Protein 8C24 (pdb70)

B-factor: mean 47.84, std 10.85, range [23.78, 92.16]

GO terms:
  GO:0044003 symbiont-mediated perturbation of host process (P, IMP)

Radius of gyration: 24.07 Å; Cα contacts (8 Å, |Δi|>4): 605; chains: 6; bounding box: 49×64×47 Å

InterPro domains:
  IPR007712 Toxin-antitoxin system, RelE/ParE toxin family [PF05016] (5-93)
  IPR028344 Toxin-antitoxin system, toxin component ParE1/4 [PIRSF029218] (3-98)
  IPR035093 Toxin-antitoxin system, RelE/ParE toxin domain superfamily [G3DSA:3.30.2310.20] (1-98)
  IPR051803 Type II TA system RelE-like toxin [PTHR33755] (2-96)

Nearest PDB structures (foldseek):
  7vp2-assembly1_B  TM=6.210E-01  e=5.051E+00  Arabidopsis thaliana
  7vp4-assembly3_J  TM=6.181E-01  e=7.536E+00  Arabidopsis thaliana
  7vp4-assembly1_A  TM=6.085E-01  e=6.422E+00  Arabidopsis thaliana
  5zkt-assembly1_A  TM=6.359E-01  e=8.164E+00  Oryza sativa Japonica Group
  7vp5-assembly1_B  TM=5.589E-01  e=5.051E+00  Arabidopsis thaliana

Secondary structure (DSSP, 8-state):
---EEE-HHHHHHHHHHHHHHHHHH-HHHHHHHHHHHHHHHHHHHH-GGGSEE-TTTSTT-EEEEETTEEEEEEE-TTS-EEEEEEEEGGG---/--EEE-HHHHHHHHHHHHHHHHHH-HHHHHHHHHHHHHHHHHHHH-GGGSEE-TTTSTT-EEEEETTEEEEEEE-SSS-EEEEEEEEGGG---/--EEEE--HHHHHHHHHHHHTTS-SSHHHHHHHHHHHHHHHHHHHHHHHHHHHHHHHT---B---HHHHHHHHHHHHH-/--HHHHHHHHHHHHTTS-SSHHHHHHHHHHHHHHHHHHHHHHHHHHHHHHTT---EE--HHHHHHHHHHHHH-/-EEEE-HHHHHHHHHHHHTTS-SSHHHHHHHHHHHHHHHHHHHHHHHHHH-/--HHHHHHHHHHHHTTS-SSHHHHHHHHHHHHHHHHHHHHHHHHHHH-

Foldseek 3Di:
DDDAAEDPQAVVVLVVQLVVLCVVPHNVRSVVQSVQVVVQLVVCQVPVPVFPDPVVVPNQWGWDDTDQWIFIWHADPVRGTYGYHTGGCVPDDD/DDAAEDPQAVVVLVVQLVVCCVVPNNVSSVVLSVLVVVQVVVCQVPVPVFDDPCVVPNQWGWDDRDQWIWIWHQDPDNYIYGYHTGGCVPPPD/DDDDDDDDPVVVVVVVVCCVVPPDPDPVRVVVVVVVVVVVVVVVVVVVVVVVVVVVVVDDDDDDDVVVVVVVVVVVVVD/DDDVVVVVLVVCCVVVVDPDSVRVVVVVVVVVVVVVVVVVVVVVVVVVVVVVDDDDDDDVVVVVVVVVVVVVD/DDDDDDPVVVVVLVVCCVVVVDPDSVRVVVVVVVVVVVVVVVVVVVVVVPD/DDPVVVVVLVVCCVVVVDPDSVRVVVVVVVVVVVVVVVVVVVVVVVVD

Structure (mmCIF, N/CA/C/O backbone):
data_8C24
#
_entry.id   8C24
#
_cell.length_a   44.560
_cell.length_b   125.450
_cell.length_c   52.260
_cell.angle_alpha   90.000
_cell.angle_beta   109.230
_cell.angle_gamma   90.000
#
_symmetry.space_group_name_H-M   'P 1 21 1'
#
loop_
_entity.id
_entity.type
_entity.pdbx_description
1 polymer 'Toxin ParE1'
2 polymer 'Antitoxin ParD1'
3 water water
#
loop_
_atom_site.group_PDB
_atom_site.id
_atom_site.type_symbol
_atom_site.label_atom_id
_atom_site.label_alt_id
_atom_site.label_comp_id
_atom_site.label_asym_id
_atom_site.label_entity_id
_atom_site.label_seq_id
_atom_site.pdbx_PDB_ins_code
_atom_site.Cartn_x
_atom_site.Cartn_y
_atom_site.Cartn_z
_atom_site.occupancy
_atom_site.B_iso_or_equiv
_atom_site.auth_seq_id
_atom_site.auth_comp_id
_atom_site.auth_asym_id
_atom_site.auth_atom_id
_atom_site.pdbx_PDB_model_num
ATOM 1 N N . SER A 1 2 ? 9.31600 -43.63700 -4.67400 1.000 71.87000 1 SER A N 1
ATOM 2 C CA . SER A 1 2 ? 9.95400 -42.43300 -4.15300 1.000 67.35000 1 SER A CA 1
ATOM 3 C C . SER A 1 2 ? 10.78600 -42.74700 -2.90300 1.000 67.72000 1 SER A C 1
ATOM 4 O O . SER A 1 2 ? 10.62700 -43.81000 -2.27000 1.000 66.06000 1 SER A O 1
ATOM 7 N N . SER A 1 3 ? 11.68700 -41.83000 -2.55900 1.000 61.38000 2 SER A N 1
ATOM 8 C CA . SER A 1 3 ? 12.67100 -42.10700 -1.53100 1.000 61.67000 2 SER A CA 1
ATOM 9 C C . SER A 1 3 ? 12.24100 -41.45400 -0.21500 1.000 57.07000 2 SER A C 1
ATOM 10 O O . SER A 1 3 ? 11.06300 -41.12400 -0.01700 1.000 54.20000 2 SER A O 1
ATOM 13 N N . ARG A 1 4 ? 13.19900 -41.24200 0.67900 1.000 54.87000 3 ARG A N 1
ATOM 14 C CA . ARG A 1 4 ? 12.91300 -40.83400 2.04000 1.000 54.46000 3 ARG A CA 1
ATOM 15 C C . ARG A 1 4 ? 12.60700 -39.34700 2.12100 1.000 48.58000 3 ARG A C 1
ATOM 16 O O . ARG A 1 4 ? 13.05500 -38.54500 1.29300 1.000 47.49000 3 ARG A O 1
ATOM 24 N N . TYR A 1 5 ? 11.83800 -38.98500 3.14200 1.000 45.05000 4 TYR A N 1
ATOM 25 C CA . TYR A 1 5 ? 11.66500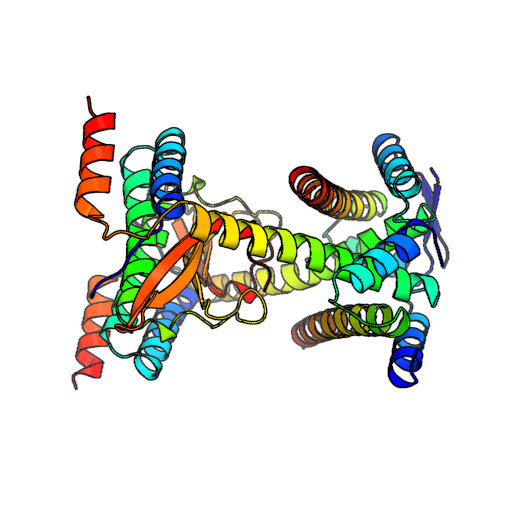 -37.58500 3.49800 1.000 44.86000 4 TYR A CA 1
ATOM 26 C C . TYR A 1 5 ? 11.32200 -37.51200 4.97400 1.000 45.03000 4 TYR A C 1
ATOM 27 O O . TYR A 1 5 ? 10.77500 -38.46000 5.55000 1.000 40.45000 4 TYR A O 1
ATOM 36 N N . LEU A 1 6 ? 11.68300 -36.38600 5.57900 1.000 40.39000 5 LEU A N 1
ATOM 37 C CA . LEU A 1 6 ? 11.34900 -36.06800 6.95600 1.000 38.91000 5 LEU A CA 1
ATOM 38 C C . LEU A 1 6 ? 10.39900 -34.87400 6.97000 1.000 39.18000 5 LEU A C 1
ATOM 39 O O . LEU A 1 6 ? 10.50500 -33.98100 6.12400 1.000 36.18000 5 LEU A O 1
ATOM 44 N N . LEU A 1 7 ? 9.44300 -34.88500 7.89600 1.000 36.53000 6 LEU A N 1
ATOM 45 C CA . LEU A 1 7 ? 8.57200 -33.74200 8.13100 1.000 37.22000 6 LEU A CA 1
ATOM 46 C C . LEU A 1 7 ? 8.77800 -33.25000 9.55500 1.000 41.03000 6 LEU A C 1
ATOM 47 O O . LEU A 1 7 ? 8.80100 -34.04900 10.49600 1.000 35.74000 6 LEU A O 1
ATOM 52 N N . SER A 1 8 ? 8.92100 -31.93600 9.70800 1.000 34.60000 7 SER A N 1
ATOM 53 C CA . SER A 1 8 ? 9.02400 -31.35100 11.02800 1.000 35.57000 7 SER A CA 1
ATOM 54 C C . SER A 1 8 ? 7.72500 -31.58500 11.79700 1.000 33.74000 7 SER A C 1
ATOM 55 O O . SER A 1 8 ? 6.68400 -31.83400 11.20100 1.000 33.87000 7 SER A O 1
ATOM 58 N N . PRO A 1 9 ? 7.76200 -31.49800 13.13000 1.000 33.15000 8 PRO A N 1
ATOM 59 C CA . PRO A 1 9 ? 6.49900 -31.57500 13.89300 1.000 31.90000 8 PRO A CA 1
ATOM 60 C C . PRO A 1 9 ? 5.47700 -30.51300 13.51400 1.000 36.99000 8 PRO A C 1
ATOM 61 O O . PRO A 1 9 ? 4.28700 -30.84100 13.38100 1.000 40.98000 8 PRO A O 1
ATOM 65 N N . ALA A 1 10 ? 5.89500 -29.25100 13.31500 1.000 30.70000 9 ALA A N 1
ATOM 66 C CA . ALA A 1 10 ? 4.96700 -28.23500 12.81900 1.000 34.12000 9 ALA A CA 1
ATOM 67 C C . ALA A 1 10 ? 4.32900 -28.66200 11.49300 1.000 30.91000 9 ALA A C 1
ATOM 68 O O . ALA A 1 10 ? 3.11400 -28.56400 11.31900 1.000 33.30000 9 ALA A O 1
ATOM 70 N N . ALA A 1 11 ? 5.14100 -29.14800 10.54900 1.000 34.75000 10 ALA A N 1
ATOM 71 C CA . ALA A 1 11 ? 4.60100 -29.59700 9.26100 1.000 34.94000 10 ALA A CA 1
ATOM 72 C C . ALA A 1 11 ? 3.60000 -30.74300 9.43100 1.000 36.22000 10 ALA A C 1
ATOM 73 O O . ALA A 1 11 ? 2.59100 -30.80900 8.71800 1.000 37.06000 10 ALA A O 1
ATOM 75 N N . GLN A 1 12 ? 3.87200 -31.67500 10.35200 1.000 35.53000 11 GLN A N 1
ATOM 76 C CA . GLN A 1 12 ? 2.92300 -32.76200 10.58800 1.000 35.50000 11 GLN A CA 1
ATOM 77 C C . GLN A 1 12 ? 1.63200 -32.24800 11.20800 1.000 38.49000 11 GLN A C 1
ATOM 78 O O . GLN A 1 12 ? 0.53300 -32.64100 10.78900 1.000 41.01000 11 GLN A O 1
ATOM 84 N N . ALA A 1 13 ? 1.74200 -31.38300 12.21800 1.000 36.24000 12 ALA A N 1
ATOM 85 C CA . ALA A 1 13 ? 0.54200 -30.81100 12.81800 1.000 40.07000 12 ALA A CA 1
ATOM 86 C C . ALA A 1 13 ? -0.30000 -30.07700 11.78000 1.000 36.04000 12 ALA A C 1
ATOM 87 O O . ALA A 1 13 ? -1.53400 -30.12700 11.82000 1.000 36.65000 12 ALA A O 1
ATOM 89 N N . HIS A 1 14 ? 0.34800 -29.36900 10.85800 1.000 36.69000 13 HIS A N 1
ATOM 90 C CA . HIS A 1 14 ? -0.40900 -28.59400 9.88300 1.000 39.20000 13 HIS A CA 1
ATOM 91 C C . HIS A 1 14 ? -1.14300 -29.50900 8.91100 1.000 37.63000 13 HIS A C 1
ATOM 92 O O . HIS A 1 14 ? -2.28600 -29.22700 8.52700 1.000 40.30000 13 HIS A O 1
ATOM 99 N N . LEU A 1 15 ? -0.50400 -30.60800 8.50300 1.000 38.53000 14 LEU A N 1
ATOM 100 C CA . LEU A 1 15 ? -1.18800 -31.56500 7.63400 1.000 37.60000 14 LEU A CA 1
ATOM 101 C C . LEU A 1 15 ? -2.49200 -32.01900 8.25700 1.000 34.65000 14 LEU A C 1
ATOM 102 O O . LEU A 1 15 ? -3.52000 -32.09200 7.57900 1.000 35.06000 14 LEU A O 1
ATOM 107 N N . GLU A 1 16 ? -2.47300 -32.30600 9.55800 1.000 38.27000 15 GLU A N 1
ATOM 108 C CA . GLU A 1 16 ? -3.69500 -32.72000 10.23500 1.000 36.44000 15 GLU A CA 1
ATOM 109 C C . GLU A 1 16 ? -4.73900 -31.60800 10.22300 1.000 36.16000 15 GLU A C 1
ATOM 110 O O . GLU A 1 16 ? -5.92100 -31.86000 9.94900 1.000 36.33000 15 GLU A O 1
ATOM 116 N N . GLU A 1 17 ? -4.31700 -30.36100 10.49900 1.000 38.11000 16 GLU A N 1
ATOM 117 C CA . GLU A 1 17 ? -5.24400 -29.22900 10.45200 1.000 35.34000 16 GLU A CA 1
ATOM 118 C C . GLU A 1 17 ? -5.85300 -29.06300 9.06500 1.000 33.74000 16 GLU A C 1
ATOM 119 O O . GLU A 1 17 ? -7.05800 -28.81400 8.92700 1.000 37.31000 16 GLU A O 1
ATOM 125 N N . ILE A 1 18 ? -5.02600 -29.14900 8.01900 1.000 37.35000 17 ILE A N 1
ATOM 126 C CA . ILE A 1 18 ? -5.55300 -29.02100 6.65800 1.000 36.13000 17 ILE A CA 1
ATOM 127 C C . ILE A 1 18 ? -6.59000 -30.10800 6.39700 1.000 38.66000 17 ILE A C 1
ATOM 128 O O . ILE A 1 18 ? -7.63700 -29.86100 5.78300 1.000 36.13000 17 ILE A O 1
ATOM 133 N N . TRP A 1 19 ? -6.32000 -31.32600 6.87800 1.000 33.86000 18 TRP A N 1
ATOM 134 C CA . TRP A 1 19 ? -7.29600 -32.40800 6.75600 1.000 36.19000 18 TRP A CA 1
ATOM 135 C C . TRP A 1 19 ? -8.58800 -32.06100 7.48400 1.000 36.43000 18 TRP A C 1
ATOM 136 O O . TRP A 1 19 ? -9.67700 -32.14900 6.90900 1.000 37.46000 18 TRP A O 1
ATOM 147 N N . ASP A 1 20 ? -8.48100 -31.66500 8.75900 1.000 40.90000 19 ASP A N 1
ATOM 148 C CA . ASP A 1 20 ? -9.67000 -31.34600 9.55600 1.000 40.07000 19 ASP A CA 1
ATOM 149 C C . ASP A 1 20 ? -10.50000 -30.23700 8.91600 1.000 38.33000 19 ASP A C 1
ATOM 150 O O . ASP A 1 20 ? -11.72800 -30.33800 8.84900 1.000 41.49000 19 ASP A O 1
ATOM 155 N N . CYS A 1 21 ? -9.85000 -29.16400 8.45600 1.000 38.82000 20 CYS A N 1
ATOM 156 C CA . CYS A 1 21 ? -10.60200 -28.04900 7.88300 1.000 41.97000 20 CYS A CA 1
ATOM 157 C C . CYS A 1 21 ? -11.20000 -28.42200 6.53200 1.000 40.73000 20 CYS A C 1
ATOM 158 O O . CYS A 1 21 ? -12.35500 -28.10800 6.25900 1.000 44.56000 20 CYS A O 1
ATOM 161 N N . THR A 1 22 ? -10.45200 -29.12600 5.68300 1.000 39.86000 21 THR A N 1
ATOM 162 C CA . THR A 1 22 ? -11.05200 -29.65800 4.46000 1.000 38.20000 21 THR A CA 1
ATOM 163 C C . THR A 1 22 ? -12.19900 -30.60100 4.78100 1.000 43.98000 21 THR A C 1
ATOM 164 O O . THR A 1 22 ? -13.26300 -30.52600 4.15600 1.000 43.71000 21 THR A O 1
ATOM 168 N N . TYR A 1 23 ? -11.99900 -31.50600 5.75000 1.000 37.25000 22 TYR A N 1
ATOM 169 C CA . TYR A 1 23 ? -13.06800 -32.42400 6.13900 1.000 39.65000 22 TYR A CA 1
ATOM 170 C C . TYR A 1 23 ? -14.33500 -31.67400 6.55200 1.000 43.72000 22 TYR A C 1
ATOM 171 O O . TYR A 1 23 ? -15.43600 -31.99800 6.09400 1.000 42.61000 22 TYR A O 1
ATOM 180 N N . ASP A 1 24 ? -14.19100 -30.66800 7.42400 1.000 43.91000 23 ASP A N 1
ATOM 181 C CA . ASP A 1 24 ? -15.35600 -29.99300 7.98900 1.000 44.82000 23 ASP A CA 1
ATOM 182 C C . ASP A 1 24 ? -16.16400 -29.27100 6.91800 1.000 48.24000 23 ASP A C 1
ATOM 183 O O . ASP A 1 24 ? -17.39100 -29.15300 7.03600 1.000 47.74000 23 ASP A O 1
ATOM 188 N N . ARG A 1 25 ? -15.51400 -28.83200 5.84600 1.000 46.34000 24 ARG A N 1
ATOM 189 C CA . ARG A 1 25 ? -16.21500 -28.07700 4.81900 1.000 51.45000 24 ARG A CA 1
ATOM 190 C C . ARG A 1 25 ? -16.73100 -28.95900 3.68500 1.000 49.63000 24 ARG A C 1
ATOM 191 O O . ARG A 1 25 ? -17.81700 -28.70400 3.16000 1.000 51.51000 2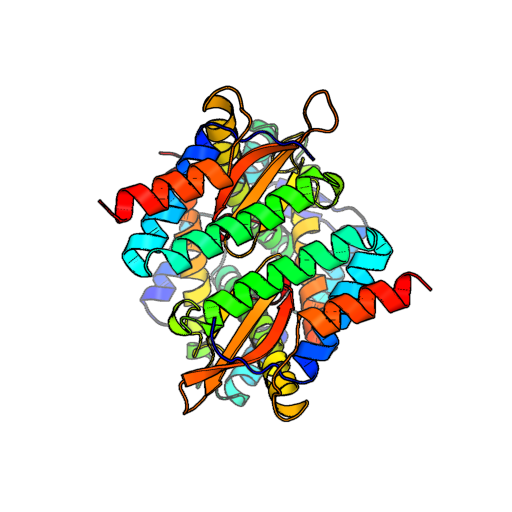4 ARG A O 1
ATOM 199 N N . TRP A 1 26 ? -15.99100 -30.00800 3.30600 1.000 48.36000 25 TRP A N 1
ATOM 200 C CA . TRP A 1 26 ? -16.29300 -30.77600 2.09800 1.000 45.57000 25 TRP A CA 1
ATOM 201 C C . TRP A 1 26 ? -16.40000 -32.29000 2.27700 1.000 47.55000 25 TRP A C 1
ATOM 202 O O . TRP A 1 26 ? -16.72700 -32.97200 1.30300 1.000 45.85000 25 TRP A O 1
ATOM 213 N N . GLY A 1 27 ? -16.10900 -32.84500 3.44900 1.000 42.25000 26 GLY A N 1
ATOM 214 C CA . GLY A 1 27 ? -16.30200 -34.26600 3.66700 1.000 50.35000 26 GLY A CA 1
ATOM 215 C C . GLY A 1 27 ? -15.01200 -35.07500 3.56500 1.000 41.21000 26 GLY A C 1
ATOM 216 O O . GLY A 1 27 ? -13.95600 -34.59300 3.14500 1.000 38.27000 26 GLY A O 1
ATOM 217 N N . VAL A 1 28 ? -15.12100 -36.34900 3.95200 1.000 42.24000 27 VAL A N 1
ATOM 218 C CA . VAL A 1 28 ? -13.92200 -37.16500 4.13500 1.000 37.98000 27 VAL A CA 1
ATOM 219 C C . VAL A 1 28 ? -13.19200 -37.35500 2.81100 1.000 37.55000 27 VAL A C 1
ATOM 220 O O . VAL A 1 28 ? -11.96600 -37.22700 2.75300 1.000 34.62000 27 VAL A O 1
ATOM 224 N N . ASP A 1 29 ? -13.93200 -37.60900 1.72200 1.000 37.76000 28 ASP A N 1
ATOM 225 C CA . ASP A 1 29 ? -13.30700 -37.87900 0.42900 1.000 36.93000 28 ASP A CA 1
ATOM 226 C C . ASP A 1 29 ? -12.48300 -36.69300 -0.05400 1.000 39.17000 28 ASP A C 1
ATOM 227 O O . ASP A 1 29 ? -11.36200 -36.86200 -0.55600 1.000 40.74000 28 ASP A O 1
ATOM 232 N N . GLN A 1 30 ? -13.02300 -35.47800 0.07800 1.000 38.68000 29 GLN A N 1
ATOM 233 C CA . GLN A 1 30 ? -12.27600 -34.30900 -0.37000 1.000 41.36000 29 GLN A CA 1
ATOM 234 C C . GLN A 1 30 ? -11.04900 -34.09100 0.49800 1.000 36.63000 29 GLN A C 1
ATOM 235 O O . GLN A 1 30 ? -9.97000 -33.76200 -0.01400 1.000 38.13000 29 GLN A O 1
ATOM 241 N N . ALA A 1 31 ? -11.19600 -34.26600 1.81300 1.000 36.11000 30 ALA A N 1
ATOM 242 C CA . ALA A 1 31 ? -10.05500 -34.11000 2.72200 1.000 38.87000 30 ALA A CA 1
ATOM 243 C C . ALA A 1 31 ? -8.92500 -35.05700 2.33500 1.000 33.09000 30 ALA A C 1
ATOM 244 O O . ALA A 1 31 ? -7.76100 -34.65100 2.21900 1.000 32.95000 30 ALA A O 1
ATOM 246 N N . GLU A 1 32 ? -9.27000 -36.31300 2.06800 1.000 32.33000 31 GLU A N 1
ATOM 247 C CA . GLU A 1 32 ? -8.26100 -37.31000 1.72200 1.000 32.52000 31 GLU A CA 1
ATOM 248 C C . GLU A 1 32 ? -7.62100 -36.99500 0.38300 1.000 33.37000 31 GLU A C 1
ATOM 249 O O . GLU A 1 32 ? -6.39500 -37.06100 0.24000 1.000 32.98000 31 GLU A O 1
ATOM 255 N N . GLN A 1 33 ? -8.45100 -36.67400 -0.62100 1.000 35.35000 32 GLN A N 1
ATOM 256 C CA . GLN A 1 33 ? -7.95700 -36.30700 -1.94600 1.000 38.15000 32 GLN A CA 1
ATOM 257 C C . GLN A 1 33 ? -6.95700 -35.15700 -1.86800 1.000 37.17000 32 GLN A C 1
ATOM 258 O O . GLN A 1 33 ? -5.89300 -35.19800 -2.50000 1.000 35.17000 32 GLN A O 1
ATOM 264 N N . TYR A 1 34 ? -7.29100 -34.10400 -1.11800 1.000 35.03000 33 TYR A N 1
ATOM 265 C CA . TYR A 1 34 ? -6.38000 -32.96300 -1.07900 1.000 37.35000 33 TYR A CA 1
ATOM 266 C C . TYR A 1 34 ? -5.06300 -33.33900 -0.41300 1.000 38.94000 33 TYR A C 1
ATOM 267 O O . TYR A 1 34 ? -3.99000 -32.93400 -0.87700 1.000 37.21000 33 TYR A O 1
ATOM 276 N N . LEU A 1 35 ? -5.12700 -34.12800 0.65500 1.000 39.34000 34 LEU A N 1
ATOM 277 C CA . LEU A 1 35 ? -3.87700 -34.53100 1.33700 1.000 36.32000 34 LEU A CA 1
ATOM 278 C C . LEU A 1 35 ? -3.05900 -35.40100 0.38400 1.000 36.14000 34 LEU A C 1
ATOM 279 O O . LEU A 1 35 ? -1.84600 -35.27000 0.39300 1.000 35.54000 34 LEU A O 1
ATOM 284 N N . ARG A 1 36 ? -3.73300 -36.20800 -0.43600 1.000 37.19000 35 ARG A N 1
ATOM 285 C CA . ARG A 1 36 ? -3.04500 -37.06800 -1.42800 1.000 39.05000 35 ARG A CA 1
ATOM 286 C C . ARG A 1 36 ? -2.34600 -36.15900 -2.43200 1.000 39.86000 35 ARG A C 1
ATOM 287 O O . ARG A 1 36 ? -1.24700 -36.50200 -2.84500 1.000 37.04000 35 ARG A O 1
ATOM 295 N N . GLU A 1 37 ? -2.98600 -35.04300 -2.77600 1.000 36.80000 36 GLU A N 1
ATOM 296 C CA . GLU A 1 37 ? -2.39200 -34.09400 -3.71400 1.000 40.89000 36 GLU A CA 1
ATOM 297 C C . GLU A 1 37 ? -1.12700 -33.47300 -3.13600 1.000 39.10000 36 GLU A C 1
ATOM 298 O O . GLU A 1 37 ? -0.12200 -33.33400 -3.84100 1.000 41.99000 36 GLU A O 1
ATOM 304 N N . LEU A 1 38 ? -1.14200 -33.11900 -1.84500 1.000 38.71000 37 LEU A N 1
ATOM 305 C CA . LEU A 1 38 ? 0.07900 -32.62700 -1.20200 1.000 38.83000 37 LEU A CA 1
ATOM 306 C C . LEU A 1 38 ? 1.13800 -33.72300 -1.11800 1.000 44.53000 37 LEU A C 1
ATOM 307 O O . LEU A 1 38 ? 2.34100 -33.45000 -1.27500 1.000 33.74000 37 LEU A O 1
ATOM 312 N N . GLN A 1 39 ? 0.71100 -34.97100 -0.84600 1.000 35.29000 38 GLN A N 1
ATOM 313 C CA . GLN A 1 39 ? 1.66100 -36.07900 -0.79300 1.000 37.59000 38 GLN A CA 1
ATOM 314 C C . GLN A 1 39 ? 2.40600 -36.24600 -2.11600 1.000 37.99000 38 GLN A C 1
ATOM 315 O O . GLN A 1 39 ? 3.60600 -36.54900 -2.12000 1.000 36.47000 38 GLN A O 1
ATOM 321 N N . HIS A 1 40 ? 1.70600 -36.05600 -3.24700 1.000 36.33000 39 HIS A N 1
ATOM 322 C CA . HIS A 1 40 ? 2.32500 -36.16100 -4.57100 1.000 40.58000 39 HIS A CA 1
ATOM 323 C C . HIS A 1 40 ? 3.48400 -35.18300 -4.72100 1.000 39.55000 39 HIS A C 1
ATOM 324 O O . HIS A 1 40 ? 4.54400 -35.53100 -5.25200 1.000 39.33000 39 HIS A O 1
ATOM 331 N N . ALA A 1 41 ? 3.28300 -33.93400 -4.30200 1.000 37.25000 40 ALA A N 1
ATOM 332 C CA . ALA A 1 41 ? 4.36000 -32.96200 -4.42100 1.000 39.95000 40 ALA A CA 1
ATOM 333 C C . ALA A 1 41 ? 5.50300 -33.30500 -3.47200 1.000 36.61000 40 ALA A C 1
ATOM 334 O O . ALA A 1 41 ? 6.67900 -33.18400 -3.83600 1.000 33.86000 40 ALA A O 1
ATOM 336 N N . ILE A 1 42 ? 5.18500 -33.76800 -2.26400 1.000 33.37000 41 ILE A N 1
ATOM 337 C CA . ILE A 1 42 ? 6.25800 -34.17800 -1.35400 1.000 39.98000 41 ILE A CA 1
ATOM 338 C C . ILE A 1 42 ? 7.05000 -35.33100 -1.96200 1.000 38.32000 41 ILE A C 1
ATOM 339 O O . ILE A 1 42 ? 8.28400 -35.30800 -1.97200 1.000 34.11000 41 ILE A O 1
ATOM 344 N N . ASP A 1 43 ? 6.35300 -36.31800 -2.54600 1.000 38.78000 42 ASP A N 1
ATOM 345 C CA . ASP A 1 43 ? 7.04200 -37.44300 -3.18400 1.000 43.18000 42 ASP A CA 1
ATOM 346 C C . ASP A 1 43 ? 7.91100 -36.98300 -4.34900 1.000 42.70000 42 ASP A C 1
ATOM 347 O O . ASP A 1 43 ? 9.01900 -37.49600 -4.54400 1.000 42.47000 42 ASP A O 1
ATOM 352 N N . ARG A 1 44 ? 7.41900 -36.03100 -5.14300 1.000 37.57000 43 ARG A N 1
ATOM 353 C CA . ARG A 1 44 ? 8.19800 -35.52500 -6.26700 1.000 43.72000 43 ARG A CA 1
ATOM 354 C C . ARG A 1 44 ? 9.48100 -34.87300 -5.78300 1.000 42.62000 43 ARG A C 1
ATOM 355 O O . ARG A 1 44 ? 10.56100 -35.13200 -6.31800 1.000 44.09000 43 ARG A O 1
ATOM 363 N N . ALA A 1 45 ? 9.37300 -33.99600 -4.78200 1.000 38.23000 44 ALA A N 1
ATOM 364 C CA . ALA A 1 45 ? 10.56100 -33.35400 -4.23200 1.000 45.40000 44 ALA A CA 1
ATOM 365 C C . ALA A 1 45 ? 11.48500 -34.37500 -3.57300 1.000 41.50000 44 ALA A C 1
ATOM 366 O O . ALA A 1 45 ? 12.71100 -34.26800 -3.67500 1.000 39.78000 44 ALA A O 1
ATOM 368 N N . ALA A 1 46 ? 10.91900 -35.37200 -2.89100 1.000 37.73000 45 ALA A N 1
ATOM 369 C CA . ALA A 1 46 ? 11.77200 -36.35500 -2.23300 1.000 38.55000 45 ALA A CA 1
ATOM 370 C C . ALA A 1 46 ? 12.57800 -37.14800 -3.24900 1.000 44.36000 45 ALA A C 1
ATOM 371 O O . ALA A 1 46 ? 13.72900 -37.52400 -2.97700 1.000 44.59000 45 ALA A O 1
ATOM 373 N N . ALA A 1 47 ? 11.99600 -37.40700 -4.42800 1.000 45.14000 46 ALA A N 1
ATOM 374 C CA . ALA A 1 47 ? 12.68800 -38.18800 -5.44900 1.000 46.06000 46 ALA A CA 1
ATOM 375 C C . ALA A 1 47 ? 13.75600 -37.37100 -6.16500 1.000 49.62000 46 ALA A C 1
ATOM 376 O O . ALA A 1 47 ? 14.77500 -37.92700 -6.57500 1.000 45.92000 46 ALA A O 1
ATOM 378 N N . ASN A 1 48 ? 13.53400 -36.06600 -6.35900 1.000 46.98000 47 ASN A N 1
ATOM 379 C CA . ASN A 1 48 ? 14.57600 -35.17500 -6.85900 1.000 50.99000 47 ASN A CA 1
ATOM 380 C C . ASN A 1 48 ? 14.49700 -33.83700 -6.12800 1.000 46.90000 47 ASN A C 1
ATOM 381 O O . ASN A 1 48 ? 13.72500 -32.94600 -6.51800 1.000 50.06000 47 ASN A O 1
ATOM 386 N N . PRO A 1 49 ? 15.29500 -33.65900 -5.07400 1.000 51.09000 48 PRO A N 1
ATOM 387 C CA . PRO A 1 49 ? 15.21500 -32.42000 -4.28100 1.000 47.11000 48 PRO A CA 1
ATOM 388 C C . PRO A 1 49 ? 15.46700 -31.15400 -5.07600 1.000 51.29000 48 PRO A C 1
ATOM 389 O O . PRO A 1 49 ? 15.11100 -30.06300 -4.60700 1.000 54.64000 48 PRO A O 1
ATOM 393 N N . ARG A 1 50 ? 16.05500 -31.25400 -6.26400 1.000 52.00000 49 ARG A N 1
ATOM 394 C CA . ARG A 1 50 ? 16.38200 -30.06600 -7.03800 1.000 55.00000 49 ARG A CA 1
ATOM 395 C C . ARG A 1 50 ? 15.19800 -29.52300 -7.83300 1.000 58.85000 49 ARG A C 1
ATOM 396 O O . ARG A 1 50 ? 15.34200 -28.47400 -8.47100 1.000 58.00000 49 ARG A O 1
ATOM 404 N N . ILE A 1 51 ? 14.04000 -30.19600 -7.81900 1.000 56.68000 50 ILE A N 1
ATOM 405 C CA . ILE A 1 51 ? 12.89200 -29.68400 -8.56900 1.000 54.26000 50 ILE A CA 1
ATOM 406 C C . ILE A 1 51 ? 12.31500 -28.45400 -7.89300 1.000 52.56000 50 ILE A C 1
ATOM 407 O O . ILE A 1 51 ? 11.70500 -27.60400 -8.55400 1.000 55.53000 50 ILE A O 1
ATOM 412 N N . GLY A 1 52 ? 12.46900 -28.34700 -6.57500 1.000 50.92000 51 GLY A N 1
ATOM 413 C CA . GLY A 1 52 ? 12.08800 -27.13500 -5.87800 1.000 47.69000 51 GLY A CA 1
ATOM 414 C C . GLY A 1 52 ? 13.17000 -26.08100 -6.04600 1.000 56.33000 51 GLY A C 1
ATOM 415 O O . GLY A 1 52 ? 14.36500 -26.37500 -6.02500 1.000 55.60000 51 GLY A O 1
ATOM 416 N N . ARG A 1 53 ? 12.73500 -24.83800 -6.21400 1.000 54.12000 52 ARG A N 1
ATOM 417 C CA . ARG A 1 53 ? 13.66300 -23.77300 -6.54800 1.000 56.95000 52 ARG A CA 1
ATOM 418 C C . ARG A 1 53 ? 14.31700 -23.25300 -5.27300 1.000 56.64000 52 ARG A C 1
ATOM 419 O O . ARG A 1 53 ? 13.64600 -23.04000 -4.25700 1.000 52.31000 52 ARG A O 1
ATOM 427 N N . ALA A 1 54 ? 15.63800 -23.09500 -5.31200 1.000 56.25000 53 ALA A N 1
ATOM 428 C CA . ALA A 1 54 ? 16.34200 -22.60100 -4.13900 1.000 55.48000 53 ALA A CA 1
ATOM 429 C C . ALA A 1 54 ? 15.83000 -21.21600 -3.77600 1.000 56.95000 53 ALA A C 1
ATOM 430 O O . ALA A 1 54 ? 15.37500 -20.45400 -4.63500 1.000 58.88000 53 ALA A O 1
ATOM 432 N N . CYS A 1 55 ? 15.83800 -20.90900 -2.48400 1.000 52.68000 54 CYS A N 1
ATOM 433 C CA . CYS A 1 55 ? 15.40000 -19.58800 -2.05100 1.000 53.51000 54 CYS A CA 1
ATOM 434 C C . CYS A 1 55 ? 16.25200 -19.12800 -0.88000 1.000 53.34000 54 CYS A C 1
ATOM 435 O O . CYS A 1 55 ? 15.74900 -18.72900 0.17000 1.000 52.22000 54 CYS A O 1
ATOM 438 N N . ASP A 1 56 ? 17.57100 -19.16200 -1.08100 1.000 50.75000 55 ASP A N 1
ATOM 439 C CA . ASP A 1 56 ? 18.50800 -18.73900 -0.04900 1.000 59.57000 55 ASP A CA 1
ATOM 440 C C . ASP A 1 56 ? 18.27200 -17.29400 0.35300 1.000 55.90000 55 ASP A C 1
ATOM 441 O O . ASP A 1 56 ? 18.41000 -16.95000 1.53300 1.000 55.40000 55 ASP A O 1
ATOM 446 N N . GLU A 1 57 ? 17.88400 -16.45400 -0.61300 1.000 57.69000 56 GLU A N 1
ATOM 447 C CA . GLU A 1 57 ? 17.49000 -15.07600 -0.33500 1.000 58.36000 56 GLU A CA 1
ATOM 448 C C . GLU A 1 57 ? 16.43100 -15.00000 0.75800 1.000 58.98000 56 GLU A C 1
ATOM 449 O O . GLU A 1 57 ? 16.34100 -13.99500 1.47500 1.000 56.48000 56 GLU A O 1
ATOM 455 N N . ILE A 1 58 ? 15.62900 -16.05100 0.90300 1.000 52.30000 57 ILE A N 1
ATOM 456 C CA . ILE A 1 58 ? 14.68700 -16.16300 2.00600 1.000 47.57000 57 ILE A CA 1
ATOM 457 C C . ILE A 1 58 ? 15.35600 -16.77900 3.23300 1.000 52.81000 57 ILE A C 1
ATOM 458 O O . ILE A 1 58 ? 15.34100 -16.20700 4.32700 1.000 50.50000 57 ILE A O 1
ATOM 463 N N . ARG A 1 59 ? 15.97900 -17.93500 3.07000 1.000 48.99000 58 ARG A N 1
ATOM 464 C CA . ARG A 1 59 ? 16.69500 -18.55000 4.17300 1.000 45.71000 58 ARG A CA 1
ATOM 465 C C . ARG A 1 59 ? 17.73900 -19.47100 3.57300 1.000 53.07000 58 ARG A C 1
ATOM 466 O O . ARG A 1 59 ? 17.44100 -20.21700 2.62900 1.000 50.89000 58 ARG A O 1
ATOM 474 N N . PRO A 1 60 ? 18.97800 -19.40200 4.05400 1.000 52.35000 59 PRO A N 1
ATOM 475 C CA . PRO A 1 60 ? 20.04500 -20.22100 3.46900 1.000 54.70000 59 PRO A CA 1
ATOM 476 C C . PRO A 1 60 ? 19.72600 -21.70400 3.57800 1.000 50.71000 59 PRO A C 1
ATOM 477 O O . PRO A 1 60 ? 19.33700 -22.19400 4.63900 1.000 56.53000 59 PRO A O 1
ATOM 481 N N . GLY A 1 61 ? 19.89700 -22.41500 2.46900 1.000 51.85000 60 GLY A N 1
ATOM 482 C CA . GLY A 1 61 ? 19.70200 -23.84800 2.45200 1.000 47.29000 60 GLY A CA 1
ATOM 483 C C . GLY A 1 61 ? 18.28400 -24.30800 2.20100 1.000 51.48000 60 GLY A C 1
ATOM 484 O O . GLY A 1 61 ? 18.02500 -25.51400 2.28600 1.000 55.52000 60 GLY A O 1
ATOM 485 N N . TYR A 1 62 ? 17.36200 -23.40200 1.88700 1.000 49.39000 61 TYR A N 1
ATOM 486 C CA . TYR A 1 62 ? 15.97200 -23.77200 1.66600 1.000 49.62000 61 TYR A CA 1
ATOM 487 C C . TYR A 1 62 ? 15.63700 -23.82600 0.18100 1.000 48.40000 61 TYR A C 1
ATOM 488 O O . TYR A 1 62 ? 16.27400 -23.17500 -0.65200 1.000 50.91000 61 TYR A O 1
ATOM 497 N N . ARG A 1 63 ? 14.63500 -24.64200 -0.13600 1.000 44.87000 62 ARG A N 1
ATOM 498 C CA . ARG A 1 63 ? 13.99900 -24.69100 -1.44300 1.000 44.74000 62 ARG A CA 1
ATOM 499 C C . ARG A 1 63 ? 12.49800 -24.67000 -1.21900 1.000 42.99000 62 ARG A C 1
ATOM 500 O O . ARG A 1 63 ? 12.01700 -25.04400 -0.14700 1.000 45.22000 62 ARG A O 1
ATOM 508 N N . LYS A 1 64 ? 11.75500 -24.21500 -2.22300 1.000 43.18000 63 LYS A N 1
ATOM 509 C CA . LYS A 1 64 ? 10.30600 -24.18700 -2.12600 1.000 44.90000 63 LYS A CA 1
ATOM 510 C C . LYS A 1 64 ? 9.69100 -24.82600 -3.36000 1.000 40.71000 63 LYS A C 1
ATOM 511 O O . LYS A 1 64 ? 10.28200 -24.83700 -4.44200 1.000 45.24000 63 LYS A O 1
ATOM 517 N N . LEU A 1 65 ? 8.50600 -25.39000 -3.17100 1.000 38.28000 64 LEU A N 1
ATOM 518 C CA . LEU A 1 65 ? 7.78200 -26.06100 -4.24200 1.000 38.88000 64 LEU A CA 1
ATOM 519 C C . LEU A 1 65 ? 6.29800 -25.85100 -3.99900 1.000 36.45000 64 LEU A C 1
ATOM 520 O O . LEU A 1 65 ? 5.78400 -26.26900 -2.96200 1.000 34.69000 64 LEU A O 1
ATOM 525 N N . SER A 1 66 ? 5.61200 -25.19500 -4.93400 1.000 38.05000 65 SER A N 1
ATOM 526 C CA . SER A 1 66 ? 4.18300 -24.96800 -4.76800 1.000 35.98000 65 SER A CA 1
ATOM 527 C C . SER A 1 66 ? 3.41600 -26.28200 -4.88300 1.000 38.17000 65 SER A C 1
ATOM 528 O O . SER A 1 66 ? 3.80600 -27.18200 -5.62400 1.000 37.72000 65 SER A O 1
ATOM 531 N N . ALA A 1 67 ? 2.30800 -26.39000 -4.14600 1.000 34.75000 66 ALA A N 1
ATOM 532 C CA . ALA A 1 67 ? 1.52100 -27.62200 -4.14500 1.000 38.52000 66 ALA A CA 1
ATOM 533 C C . ALA A 1 67 ? 0.09000 -27.33200 -3.71200 1.000 36.57000 66 ALA A C 1
ATOM 534 O O . ALA A 1 67 ? -0.14000 -26.96400 -2.56100 1.000 37.79000 66 ALA A O 1
ATOM 536 N N . GLY A 1 68 ? -0.87500 -27.57100 -4.59600 1.000 47.22000 67 GLY A N 1
ATOM 537 C CA . GLY A 1 68 ? -2.25800 -27.23600 -4.27000 1.000 46.31000 67 GLY A CA 1
ATOM 538 C C . GLY A 1 68 ? -2.33000 -25.75700 -3.94100 1.000 46.17000 67 GLY A C 1
ATOM 539 O O . GLY A 1 68 ? -1.80200 -24.91500 -4.67400 1.000 42.41000 67 GLY A O 1
ATOM 540 N N . SER A 1 69 ? -2.92800 -25.43700 -2.79400 1.000 42.67000 68 SER A N 1
ATOM 541 C CA . SER A 1 69 ? -2.99100 -24.07600 -2.28200 1.000 41.51000 68 SER A CA 1
ATOM 542 C C . SER A 1 69 ? -1.82200 -23.72600 -1.35000 1.000 42.25000 68 SER A C 1
ATOM 543 O O . SER A 1 69 ? -1.83800 -22.65900 -0.73700 1.000 39.34000 68 SER A O 1
ATOM 546 N N . HIS A 1 70 ? -0.82400 -24.59500 -1.23100 1.000 36.00000 69 HIS A N 1
ATOM 547 C CA . HIS A 1 70 ? 0.23800 -24.49200 -0.24800 1.000 37.40000 69 HIS A CA 1
ATOM 548 C C . HIS A 1 70 ? 1.57700 -24.49900 -0.96800 1.000 40.23000 69 HIS A C 1
ATOM 549 O O . HIS A 1 70 ? 1.64300 -24.61100 -2.19900 1.000 38.46000 69 HIS A O 1
ATOM 556 N N . THR A 1 71 ? 2.64300 -24.37000 -0.17300 1.000 31.20000 70 THR A N 1
ATOM 557 C CA . THR A 1 71 ? 4.01600 -24.32800 -0.64700 1.000 33.19000 70 THR A CA 1
ATOM 558 C C . THR A 1 71 ? 4.85000 -25.12400 0.33500 1.000 34.35000 70 THR A C 1
ATOM 559 O O . THR A 1 71 ? 4.75200 -24.90100 1.54400 1.000 37.16000 70 THR A O 1
ATOM 563 N N . LEU A 1 72 ? 5.65300 -26.04600 -0.17600 1.000 35.59000 71 LEU A N 1
ATOM 564 C CA . LEU A 1 72 ? 6.58000 -26.78900 0.65800 1.000 37.09000 71 LEU A CA 1
ATOM 565 C C . LEU A 1 72 ? 7.86000 -25.98300 0.76800 1.000 38.08000 71 LEU A C 1
ATOM 566 O O . LEU A 1 72 ? 8.39700 -25.53500 -0.25000 1.000 36.12000 71 LEU A O 1
ATOM 571 N N . PHE A 1 73 ? 8.33900 -25.79300 1.99700 1.000 36.11000 72 PHE A N 1
ATOM 572 C CA . PHE A 1 73 ? 9.65200 -25.20600 2.24400 1.000 37.55000 72 PHE A CA 1
ATOM 573 C C . PHE A 1 73 ? 10.48800 -26.27000 2.92200 1.000 36.96000 72 PHE A C 1
ATOM 574 O O . PHE A 1 73 ? 10.09400 -26.79300 3.96700 1.000 36.84000 72 PHE A O 1
ATOM 582 N N . TYR A 1 74 ? 11.62900 -26.59700 2.33000 1.000 38.80000 73 TYR A N 1
ATOM 583 C CA . TYR A 1 74 ? 12.36800 -27.73900 2.82300 1.000 41.89000 73 TYR A CA 1
ATOM 584 C C . TYR A 1 74 ? 13.86600 -27.52300 2.69000 1.000 42.68000 73 TYR A C 1
ATOM 585 O O . TYR A 1 74 ? 14.33600 -26.74300 1.85800 1.000 44.61000 73 TYR A O 1
ATOM 594 N N . ARG A 1 75 ? 14.59900 -28.22000 3.54900 1.000 46.39000 74 ARG A N 1
ATOM 595 C CA . ARG A 1 75 ? 16.04700 -28.32000 3.52300 1.000 46.28000 74 ARG A CA 1
ATOM 596 C C . ARG A 1 75 ? 16.42200 -29.70200 3.02100 1.000 47.21000 74 ARG A C 1
ATOM 597 O O . ARG A 1 75 ? 15.58800 -30.62000 3.00700 1.000 45.22000 74 ARG A O 1
ATOM 605 N N . VAL A 1 76 ? 17.69300 -29.85500 2.64200 1.000 42.36000 75 VAL A N 1
ATOM 606 C CA . VAL A 1 76 ? 18.22600 -31.12800 2.17300 1.000 46.98000 75 VAL A CA 1
ATOM 607 C C . VAL A 1 76 ? 19.25000 -31.63100 3.18600 1.000 56.74000 75 VAL A C 1
ATOM 608 O O . VAL A 1 76 ? 20.15300 -30.89100 3.59500 1.000 48.22000 75 VAL A O 1
ATOM 612 N N . THR A 1 77 ? 19.06900 -32.87400 3.62000 1.000 51.31000 76 THR A N 1
ATOM 613 C CA . THR A 1 77 ? 19.92700 -33.53400 4.58600 1.000 58.67000 76 THR A CA 1
ATOM 614 C C . THR A 1 77 ? 21.30900 -33.79000 3.96600 1.000 63.69000 76 THR A C 1
ATOM 615 O O . THR A 1 77 ? 21.49700 -33.69700 2.74600 1.000 60.84000 76 THR A O 1
ATOM 619 N N . GLY A 1 78 ? 22.30200 -34.04100 4.82700 1.000 64.00000 77 GLY A N 1
ATOM 620 C CA . GLY A 1 78 ? 23.60100 -34.48500 4.33900 1.000 65.01000 77 GLY A CA 1
ATOM 621 C C . GLY A 1 78 ? 23.52300 -35.77100 3.53500 1.000 65.54000 77 GLY A C 1
ATOM 622 O O . GLY A 1 78 ? 24.27700 -35.96100 2.57700 1.000 68.44000 77 GLY A O 1
ATOM 623 N N . GLU A 1 79 ? 22.61000 -36.67100 3.91200 1.000 69.11000 78 GLU A N 1
ATOM 624 C CA . GLU A 1 79 ? 22.32800 -37.88900 3.15500 1.000 67.69000 78 GLU A CA 1
ATOM 625 C C . GLU A 1 79 ? 21.65800 -37.62800 1.81000 1.000 69.23000 78 GLU A C 1
ATOM 626 O O . GLU A 1 79 ? 21.51800 -38.56800 1.01800 1.000 67.50000 78 GLU A O 1
ATOM 632 N N . GLY A 1 80 ? 21.21900 -36.40000 1.54000 1.000 67.02000 79 GLY A N 1
ATOM 633 C CA . GLY A 1 80 ? 20.44300 -36.11800 0.34700 1.000 61.02000 79 GLY A CA 1
ATOM 634 C C . GLY A 1 80 ? 18.94800 -36.28000 0.50800 1.000 57.81000 79 GLY A C 1
ATOM 635 O O . GLY A 1 80 ? 18.22700 -36.24700 -0.49300 1.000 58.02000 79 GLY A O 1
ATOM 636 N N . THR A 1 81 ? 18.46900 -36.46100 1.73700 1.000 59.79000 80 THR A N 1
ATOM 637 C CA . THR A 1 81 ? 17.04900 -36.52000 2.06500 1.000 55.68000 80 THR A CA 1
ATOM 638 C C . THR A 1 81 ? 16.47500 -35.10700 2.19000 1.000 53.73000 80 THR A C 1
ATOM 639 O O . THR A 1 81 ? 17.14000 -34.20100 2.70000 1.000 49.85000 80 THR A O 1
ATOM 643 N N . ILE A 1 82 ? 15.22100 -34.90800 1.73700 1.000 48.53000 81 ILE A N 1
ATOM 644 C CA . ILE A 1 82 ? 14.56900 -33.62700 2.00200 1.000 48.23000 81 ILE A CA 1
ATOM 645 C C . ILE A 1 82 ? 14.00700 -33.64300 3.41500 1.000 45.54000 81 ILE A C 1
ATOM 646 O O . ILE A 1 82 ? 13.61700 -34.69400 3.95300 1.000 43.55000 81 ILE A O 1
ATOM 651 N N . ASP A 1 83 ? 14.00100 -32.45800 4.02500 1.000 42.36000 82 ASP A N 1
ATOM 652 C CA . ASP A 1 83 ? 13.44800 -32.21000 5.35300 1.000 41.27000 82 ASP A CA 1
ATOM 653 C C . ASP A 1 83 ? 12.41400 -31.10600 5.17900 1.000 41.97000 82 ASP A C 1
ATOM 654 O O . ASP A 1 83 ? 12.78000 -29.94400 4.97400 1.000 39.79000 82 ASP A O 1
ATOM 659 N N . VAL A 1 84 ? 11.12900 -31.45600 5.23400 1.000 39.65000 83 VAL A N 1
ATOM 660 C CA . VAL A 1 84 ? 10.08100 -30.46800 4.99100 1.000 40.63000 83 VAL A CA 1
ATOM 661 C C . VAL A 1 84 ? 9.82000 -29.74500 6.30300 1.000 40.40000 83 VAL A C 1
ATOM 662 O O . VAL A 1 84 ? 9.25800 -30.32100 7.23700 1.000 37.25000 83 VAL A O 1
ATOM 666 N N . VAL A 1 85 ? 10.18600 -28.46800 6.35700 1.000 41.02000 84 VAL A N 1
ATOM 667 C CA . VAL A 1 85 ? 10.10600 -27.72000 7.60600 1.000 37.11000 84 VAL A CA 1
ATOM 668 C C . VAL A 1 85 ? 8.73200 -27.10100 7.78900 1.000 36.31000 84 VAL A C 1
ATOM 669 O O . VAL A 1 85 ? 8.15200 -27.16600 8.87500 1.000 35.29000 84 VAL A O 1
ATOM 673 N N . ARG A 1 86 ? 8.17500 -26.49900 6.73900 1.000 34.89000 85 ARG A N 1
ATOM 674 C CA . ARG A 1 86 ? 6.83600 -25.94600 6.82400 1.000 35.67000 85 ARG A CA 1
ATOM 675 C C . ARG A 1 86 ? 6.08400 -26.26900 5.54500 1.000 34.46000 85 ARG A C 1
ATOM 676 O O . ARG A 1 86 ? 6.67300 -26.43200 4.47000 1.000 32.59000 85 ARG A O 1
ATOM 684 N N . VAL A 1 87 ? 4.77600 -26.39100 5.69600 1.000 31.79000 86 VAL A N 1
ATOM 685 C CA . VAL A 1 87 ? 3.83500 -26.44000 4.58800 1.000 35.18000 86 VAL A CA 1
ATOM 686 C C . VAL A 1 87 ? 2.97300 -25.19800 4.77500 1.000 35.48000 86 VAL A C 1
ATOM 687 O O . VAL A 1 87 ? 2.10100 -25.17200 5.65000 1.000 38.71000 86 VAL A O 1
ATOM 691 N N . LEU A 1 88 ? 3.22000 -24.15600 3.98700 1.000 32.80000 87 LEU A N 1
ATOM 692 C CA . LEU A 1 88 ? 2.58400 -22.86100 4.19700 1.000 37.41000 87 LEU A CA 1
ATOM 693 C C . LEU A 1 88 ? 1.56500 -22.55900 3.09800 1.000 38.33000 87 LEU A C 1
ATOM 694 O O . LEU A 1 88 ? 1.79900 -22.85800 1.92200 1.000 39.43000 87 LEU A O 1
ATOM 699 N N . HIS A 1 89 ? 0.43700 -21.95200 3.47800 1.000 36.58000 88 HIS A N 1
ATOM 700 C CA . HIS A 1 89 ? -0.50200 -21.45200 2.47600 1.000 37.63000 88 HIS A CA 1
ATOM 701 C C . HIS A 1 89 ? 0.21300 -20.54500 1.47900 1.000 38.71000 88 HIS A C 1
ATOM 702 O O . HIS A 1 89 ? 1.15300 -19.82700 1.83200 1.000 40.54000 88 HIS A O 1
ATOM 709 N N . GLN A 1 90 ? -0.23200 -20.58700 0.21500 1.000 32.89000 89 GLN A N 1
ATOM 710 C CA . GLN A 1 90 ? 0.42100 -19.79700 -0.82600 1.000 41.00000 89 GLN A CA 1
ATOM 711 C C . GLN A 1 90 ? 0.36700 -18.28800 -0.54500 1.000 46.67000 89 GLN A C 1
ATOM 712 O O . GLN A 1 90 ? 1.23400 -17.54700 -1.02600 1.000 44.50000 89 GLN A O 1
ATOM 718 N N . ARG A 1 91 ? -0.60000 -17.82100 0.24900 1.000 38.45000 90 ARG A N 1
ATOM 719 C CA . ARG A 1 91 ? -0.67500 -16.39000 0.53600 1.000 46.47000 90 ARG A CA 1
ATOM 720 C C . ARG A 1 91 ? 0.59400 -15.88700 1.20600 1.000 50.84000 90 ARG A C 1
ATOM 721 O O . ARG A 1 91 ? 0.91100 -14.70000 1.11100 1.000 53.49000 90 ARG A O 1
ATOM 729 N N . MET A 1 92 ? 1.33900 -16.77000 1.87400 1.000 49.14000 91 MET A N 1
ATOM 730 C CA . MET A 1 92 ? 2.56100 -16.36900 2.55500 1.000 49.31000 91 MET A CA 1
ATOM 731 C C . MET A 1 92 ? 3.78300 -16.38700 1.65300 1.000 48.96000 91 MET A C 1
ATOM 732 O O . MET A 1 92 ? 4.83800 -15.89600 2.06400 1.000 46.97000 91 MET A O 1
ATOM 737 N N . ASP A 1 93 ? 3.67000 -16.93100 0.44600 1.000 50.07000 92 ASP A N 1
ATOM 738 C CA . ASP A 1 93 ? 4.82700 -17.08300 -0.42800 1.000 54.86000 92 ASP A CA 1
ATOM 739 C C . ASP A 1 93 ? 5.08200 -15.77100 -1.15500 1.000 57.16000 92 ASP A C 1
ATOM 740 O O . ASP A 1 93 ? 4.33900 -15.39900 -2.06600 1.000 61.95000 92 ASP A O 1
ATOM 745 N N . VAL A 1 94 ? 6.13900 -15.08400 -0.75900 1.000 63.24000 93 VAL A N 1
ATOM 746 C CA . VAL A 1 94 ? 6.64300 -13.92800 -1.48400 1.000 65.15000 93 VAL A CA 1
ATOM 747 C C . VAL A 1 94 ? 7.69100 -14.42400 -2.47200 1.000 71.38000 93 VAL A C 1
ATOM 748 O O . VAL A 1 94 ? 8.62000 -15.15400 -2.09800 1.000 72.34000 93 VAL A O 1
ATOM 752 N N . ASP A 1 95 ? 7.52700 -14.06100 -3.73900 1.000 73.07000 94 ASP A N 1
ATOM 753 C CA . ASP A 1 95 ? 8.40200 -14.57100 -4.78800 1.000 74.60000 94 ASP A CA 1
ATOM 754 C C . ASP A 1 95 ? 9.04100 -13.43500 -5.59500 1.000 77.94000 94 ASP A C 1
ATOM 755 O O . ASP A 1 95 ? 8.35600 -12.51600 -6.05400 1.000 74.34000 94 ASP A O 1
ATOM 760 N N . SER B 1 3 ? -16.32500 -36.50000 -10.66700 1.000 69.03000 2 SER B N 1
ATOM 761 C CA . SER B 1 3 ? -16.88100 -37.46900 -11.61000 1.000 73.81000 2 SER B CA 1
ATOM 762 C C . SER B 1 3 ? -16.32900 -37.29500 -13.03700 1.000 65.94000 2 SER B C 1
ATOM 763 O O . SER B 1 3 ? -15.19900 -37.69300 -13.32000 1.000 68.48000 2 SER B O 1
ATOM 766 N N . ARG B 1 4 ? -17.13400 -36.70200 -13.91200 1.000 67.63000 3 ARG B N 1
ATOM 767 C CA . ARG B 1 4 ? -16.67100 -36.46600 -15.29800 1.000 61.54000 3 ARG B CA 1
ATOM 768 C C . ARG B 1 4 ? -16.32000 -34.99100 -15.45400 1.000 56.78000 3 ARG B C 1
ATOM 769 O O . ARG B 1 4 ? -16.84800 -34.15900 -14.72300 1.000 58.42000 3 ARG B O 1
ATOM 777 N N . TYR B 1 5 ? -15.41200 -34.72100 -16.37100 1.000 53.77000 4 TYR B N 1
ATOM 778 C CA . TYR B 1 5 ? -14.98700 -33.36000 -16.64900 1.000 50.26000 4 TYR B CA 1
ATOM 779 C C . TYR B 1 5 ? -14.60700 -33.27400 -18.11600 1.000 49.07000 4 TYR B C 1
ATOM 780 O O . TYR B 1 5 ? -14.30500 -34.28500 -18.75700 1.000 48.31000 4 TYR B O 1
ATOM 789 N N . LEU B 1 6 ? -14.59500 -32.05000 -18.63900 1.000 42.10000 5 LEU B N 1
ATOM 790 C CA . LEU B 1 6 ? -14.15300 -31.79900 -19.99900 1.000 40.72000 5 LEU B CA 1
ATOM 791 C C . LEU B 1 6 ? -12.92700 -30.90400 -19.96100 1.000 39.97000 5 LEU B C 1
ATOM 792 O O . LEU B 1 6 ? -12.82500 -30.02000 -19.10500 1.000 43.13000 5 LEU B O 1
ATOM 797 N N . LEU B 1 7 ? -11.99500 -31.14500 -20.87900 1.000 40.63000 6 LEU B N 1
ATOM 798 C CA . LEU B 1 7 ? -10.85300 -30.26700 -21.10100 1.000 38.00000 6 LEU B CA 1
ATOM 799 C C . LEU B 1 7 ? -10.96100 -29.60000 -22.47000 1.000 45.94000 6 LEU B C 1
ATOM 800 O O . LEU B 1 7 ? -11.30400 -30.25600 -23.45700 1.000 42.26000 6 LEU B O 1
ATOM 805 N N . SER B 1 8 ? -10.65500 -28.29600 -22.53200 1.000 35.92000 7 SER B N 1
ATOM 806 C CA . SER B 1 8 ? -10.62500 -27.60000 -23.80700 1.000 43.23000 7 SER B CA 1
ATOM 807 C C . SER B 1 8 ? -9.44800 -28.11900 -24.61900 1.000 43.18000 7 SER B C 1
ATOM 808 O O . SER B 1 8 ? -8.49200 -28.65500 -24.04900 1.000 38.32000 7 SER B O 1
ATOM 811 N N . PRO B 1 9 ? -9.50700 -28.01100 -25.95800 1.000 39.52000 8 PRO B N 1
ATOM 812 C CA . PRO B 1 9 ? -8.31700 -28.35000 -26.76000 1.000 40.13000 8 PRO B CA 1
ATOM 813 C C . PRO B 1 9 ? -7.07200 -27.62200 -26.27800 1.000 37.88000 8 PRO B C 1
ATOM 814 O O . PRO B 1 9 ? -5.99800 -28.22800 -26.17700 1.000 40.80000 8 PRO B O 1
ATOM 818 N N . ALA B 1 10 ? -7.19300 -26.33300 -25.95200 1.000 39.77000 9 ALA B N 1
ATOM 819 C CA . ALA B 1 10 ? -6.06300 -25.59700 -25.39500 1.000 38.32000 9 ALA B CA 1
ATOM 820 C C . ALA B 1 10 ? -5.48800 -26.30400 -24.16500 1.000 40.79000 9 ALA B C 1
ATOM 821 O O . ALA B 1 10 ? -4.27700 -26.53000 -24.07400 1.000 41.50000 9 ALA B O 1
ATOM 823 N N . ALA B 1 11 ? -6.35600 -26.67700 -23.21700 1.000 38.68000 10 ALA B N 1
ATOM 824 C CA . ALA B 1 11 ? -5.89700 -27.29500 -21.97000 1.000 41.83000 10 ALA B CA 1
ATOM 825 C C . ALA B 1 11 ? -5.23600 -28.65400 -22.21200 1.000 44.44000 10 ALA B C 1
ATOM 826 O O . ALA B 1 11 ? -4.21500 -28.97500 -21.58700 1.000 43.58000 10 ALA B O 1
ATOM 828 N N . GLN B 1 12 ? -5.81300 -29.48200 -23.09100 1.000 42.03000 11 GLN B N 1
ATOM 829 C CA . GLN B 1 12 ? -5.18400 -30.76300 -23.40300 1.000 42.10000 11 GLN B CA 1
ATOM 830 C C . GLN B 1 12 ? -3.79000 -3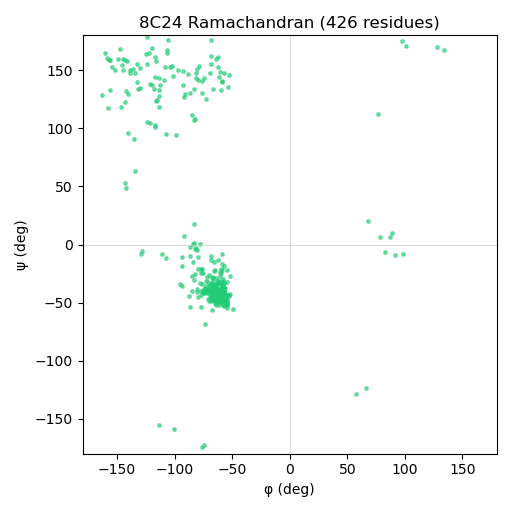0.55900 -23.98200 1.000 43.80000 11 GLN B C 1
ATOM 831 O O . GLN B 1 12 ? -2.82700 -31.21800 -23.56800 1.000 47.35000 11 GLN B O 1
ATOM 837 N N . ALA B 1 13 ? -3.66100 -29.63900 -24.93800 1.000 39.85000 12 ALA B N 1
ATOM 838 C CA . ALA B 1 13 ? -2.35200 -29.34900 -25.51700 1.000 41.99000 12 ALA B CA 1
ATOM 839 C C . ALA B 1 13 ? -1.35600 -28.88900 -24.45200 1.000 47.73000 12 ALA B C 1
ATOM 840 O O . ALA B 1 13 ? -0.15200 -29.17300 -24.54800 1.000 44.78000 12 ALA B O 1
ATOM 842 N N . HIS B 1 14 ? -1.83100 -28.16000 -23.43500 1.000 44.07000 13 HIS B N 1
ATOM 843 C CA . HIS B 1 14 ? -0.89900 -27.67600 -22.42100 1.000 44.97000 13 HIS B CA 1
ATOM 844 C C . HIS B 1 14 ? -0.46200 -28.81200 -21.50500 1.000 44.67000 13 HIS B C 1
ATOM 845 O O . HIS B 1 14 ? 0.71100 -28.87900 -21.11100 1.000 47.12000 13 HIS B O 1
ATOM 852 N N . LEU B 1 15 ? -1.38600 -29.71700 -21.16000 1.000 41.73000 14 LEU B N 1
ATOM 853 C CA . LEU B 1 15 ? -0.99100 -30.90200 -20.40600 1.000 46.06000 14 LEU B CA 1
ATOM 854 C C . LEU B 1 15 ? 0.13800 -31.63100 -21.11400 1.000 44.73000 14 LEU B C 1
ATOM 855 O O . LEU B 1 15 ? 1.12500 -32.02700 -20.48600 1.000 45.58000 14 LEU B O 1
ATOM 860 N N . GLU B 1 16 ? 0.03400 -31.76500 -22.43300 1.000 46.73000 15 GLU B N 1
ATOM 861 C CA . GLU B 1 16 ? 1.07500 -32.44500 -23.18900 1.000 48.63000 15 GLU B CA 1
ATOM 862 C C . GLU B 1 16 ? 2.38600 -31.66700 -23.14500 1.000 46.58000 15 GLU B C 1
ATOM 863 O O . GLU B 1 16 ? 3.46000 -32.26000 -23.00200 1.000 50.14000 15 GLU B O 1
ATOM 869 N N . GLU B 1 17 ? 2.32500 -30.33900 -23.24600 1.000 45.37000 16 GLU B N 1
ATOM 870 C CA . GLU B 1 17 ? 3.54600 -29.54000 -23.16500 1.000 46.81000 16 GLU B CA 1
ATOM 871 C C . GLU B 1 17 ? 4.19100 -29.64000 -21.78200 1.000 49.99000 16 GLU B C 1
ATOM 872 O O . GLU B 1 17 ? 5.41300 -29.79400 -21.67500 1.000 46.48000 16 GLU B O 1
ATOM 878 N N . ILE B 1 18 ? 3.38500 -29.56200 -20.71900 1.000 46.43000 17 ILE B N 1
ATOM 879 C CA . ILE B 1 18 ? 3.90600 -29.75200 -19.36400 1.000 49.08000 17 ILE B CA 1
ATOM 880 C C . ILE B 1 18 ? 4.63900 -31.08500 -19.25300 1.000 53.31000 17 ILE B C 1
ATOM 881 O O . ILE B 1 18 ? 5.80600 -31.13500 -18.84500 1.000 50.90000 17 ILE B O 1
ATOM 886 N N . TRP B 1 19 ? 3.96500 -32.18300 -19.61600 1.000 47.31000 18 TRP B N 1
ATOM 887 C CA . TRP B 1 19 ? 4.61700 -33.49200 -19.61100 1.000 49.85000 18 TRP B CA 1
ATOM 888 C C . TRP B 1 19 ? 5.95900 -33.44500 -20.33700 1.000 54.57000 18 TRP B C 1
ATOM 889 O O . TRP B 1 19 ? 6.99800 -33.80300 -19.76800 1.000 56.90000 18 TRP B O 1
ATOM 900 N N . ASP B 1 20 ? 5.95400 -32.99400 -21.59700 1.000 53.54000 19 ASP B N 1
ATOM 901 C CA . ASP B 1 20 ? 7.18300 -32.98500 -22.39200 1.000 53.98000 19 ASP B CA 1
ATOM 902 C C . ASP B 1 20 ? 8.26000 -32.12500 -21.75000 1.000 53.09000 19 ASP B C 1
ATOM 903 O O . ASP B 1 20 ? 9.43400 -32.51300 -21.71400 1.000 57.98000 19 ASP B O 1
ATOM 908 N N . CYS B 1 21 ? 7.88600 -30.94500 -21.26000 1.000 51.22000 20 CYS B N 1
ATOM 909 C CA . CYS B 1 21 ? 8.86200 -30.08200 -20.60400 1.000 58.26000 20 CYS B CA 1
ATOM 910 C C . CYS B 1 21 ? 9.45200 -30.75600 -19.36700 1.000 57.03000 20 CYS B C 1
ATOM 911 O O . CYS B 1 21 ? 10.66600 -30.69200 -19.12900 1.000 55.54000 20 CYS B O 1
ATOM 914 N N . THR B 1 22 ? 8.60200 -31.40600 -18.56900 1.000 52.98000 21 THR B N 1
ATOM 915 C CA . THR B 1 22 ? 9.06700 -32.07900 -17.36300 1.000 55.69000 21 THR B CA 1
ATOM 916 C C . THR B 1 22 ? 9.93000 -33.28600 -17.70900 1.000 57.08000 21 THR B C 1
ATOM 917 O O . THR B 1 22 ? 10.94300 -33.54100 -17.04400 1.000 59.24000 21 THR B O 1
ATOM 921 N N . TYR B 1 23 ? 9.54400 -34.03800 -18.74700 1.000 54.48000 22 TYR B N 1
ATOM 922 C CA . TYR B 1 23 ? 10.34200 -35.18200 -19.18500 1.000 57.11000 22 TYR B CA 1
ATOM 923 C C . TYR B 1 23 ? 11.75400 -34.74900 -19.56400 1.000 61.46000 22 TYR B C 1
ATOM 924 O O . TYR B 1 23 ? 12.74100 -35.36200 -19.13200 1.000 63.06000 22 TYR B O 1
ATOM 933 N N . ASP B 1 24 ? 11.86600 -33.68000 -20.36500 1.000 62.03000 23 ASP B N 1
ATOM 934 C CA . ASP B 1 24 ? 13.17000 -33.23800 -20.84800 1.000 57.39000 23 ASP B CA 1
ATOM 935 C C . ASP B 1 24 ? 14.06500 -32.82100 -19.69700 1.000 63.84000 23 ASP B C 1
ATOM 936 O O . ASP B 1 24 ? 15.26500 -33.12600 -19.68500 1.000 69.99000 23 ASP B O 1
ATOM 941 N N . ARG B 1 25 ? 13.49700 -32.12600 -18.71500 1.000 64.94000 24 ARG B N 1
ATOM 942 C CA . ARG B 1 25 ? 14.29100 -31.65600 -17.59000 1.000 63.80000 24 ARG B CA 1
ATOM 943 C C . ARG B 1 25 ? 14.52100 -32.75800 -16.55300 1.000 62.81000 24 ARG B C 1
ATOM 944 O O . ARG B 1 25 ? 15.62200 -32.86900 -16.00600 1.000 65.38000 24 ARG B O 1
ATOM 952 N N . TRP B 1 26 ? 13.52100 -33.61100 -16.29500 1.000 58.87000 25 TRP B N 1
ATOM 953 C CA . TRP B 1 26 ? 13.56900 -34.48100 -15.12500 1.000 56.22000 25 TRP B CA 1
ATOM 954 C C . TRP B 1 26 ? 13.31600 -35.96300 -15.38000 1.000 53.91000 25 TRP B C 1
ATOM 955 O O . TRP B 1 26 ? 13.46200 -36.74600 -14.44000 1.000 53.90000 25 TRP B O 1
ATOM 966 N N . GLY B 1 27 ? 12.91500 -36.38000 -16.58000 1.000 59.42000 26 GLY B N 1
ATOM 967 C CA . GLY B 1 27 ? 12.68800 -37.79500 -16.83300 1.000 50.84000 26 GLY B CA 1
ATOM 968 C C . GLY B 1 27 ? 11.22400 -38.19200 -16.71800 1.000 55.11000 26 GLY B C 1
ATOM 969 O O . GLY B 1 27 ? 10.34900 -37.40700 -16.33000 1.000 55.61000 26 GLY B O 1
ATOM 970 N N . VAL B 1 28 ? 10.97400 -39.46400 -17.05100 1.000 52.02000 27 VAL B N 1
ATOM 971 C CA . VAL B 1 28 ? 9.61700 -39.93400 -17.31700 1.000 50.68000 27 VAL B CA 1
ATOM 972 C C . VAL B 1 28 ? 8.78800 -40.05500 -16.04200 1.000 50.16000 27 VAL B C 1
ATOM 973 O O . VAL B 1 28 ? 7.58200 -39.78200 -16.06300 1.000 47.18000 27 VAL B O 1
ATOM 977 N N . ASP B 1 29 ? 9.39600 -40.45500 -14.92000 1.000 53.43000 28 ASP B N 1
ATOM 978 C CA . ASP B 1 29 ? 8.61600 -40.63400 -13.69600 1.000 53.16000 28 ASP B CA 1
ATOM 979 C C . ASP B 1 29 ? 8.21800 -39.29000 -13.09100 1.000 48.20000 28 ASP B C 1
ATOM 980 O O . ASP B 1 29 ? 7.08900 -39.12800 -12.61900 1.000 47.40000 28 ASP B O 1
ATOM 985 N N . GLN B 1 30 ? 9.13400 -38.32100 -13.08700 1.000 46.19000 29 GLN B N 1
ATOM 986 C CA . GLN B 1 30 ? 8.76800 -36.96600 -12.69100 1.000 48.82000 29 GLN B CA 1
ATOM 987 C C . GLN B 1 30 ? 7.66900 -36.41200 -13.58800 1.000 48.30000 29 GLN B C 1
ATOM 988 O O . GLN B 1 30 ? 6.70800 -35.80100 -13.10100 1.000 46.63000 29 GLN B O 1
ATOM 994 N N . ALA B 1 31 ? 7.78600 -36.63000 -14.90200 1.000 47.37000 30 ALA B N 1
ATOM 995 C CA . ALA B 1 31 ? 6.75300 -36.18300 -15.83200 1.000 51.27000 30 ALA B CA 1
ATOM 996 C C . ALA B 1 31 ? 5.39400 -36.76700 -15.46700 1.000 46.00000 30 ALA B C 1
ATOM 997 O O . ALA B 1 31 ? 4.38800 -36.04900 -15.40200 1.000 44.81000 30 ALA B O 1
ATOM 999 N N . GLU B 1 32 ? 5.35600 -38.06600 -15.18700 1.000 49.40000 31 GLU B N 1
ATOM 1000 C CA . GLU B 1 32 ? 4.09000 -38.74300 -14.93700 1.000 47.82000 31 GLU B CA 1
ATOM 1001 C C . GLU B 1 32 ? 3.48600 -38.32200 -13.60700 1.000 43.97000 31 GLU B C 1
ATOM 1002 O O . GLU B 1 32 ? 2.26200 -38.18700 -13.48800 1.000 41.51000 31 GLU B O 1
ATOM 1008 N N . GLN B 1 33 ? 4.32400 -38.14200 -12.58400 1.000 45.75000 32 GLN B N 1
ATOM 1009 C CA . GLN B 1 33 ? 3.78000 -37.83500 -11.26800 1.000 46.86000 32 GLN B CA 1
ATOM 1010 C C . GLN B 1 33 ? 3.20800 -36.42500 -11.23000 1.000 42.47000 32 GLN B C 1
ATOM 1011 O O . GLN B 1 33 ? 2.14700 -36.20200 -10.63700 1.000 42.11000 32 GLN B O 1
ATOM 1017 N N . TYR B 1 34 ? 3.87200 -35.46900 -11.88400 1.000 38.07000 33 TYR B N 1
ATOM 1018 C CA . TYR B 1 34 ? 3.33300 -34.11900 -11.91800 1.000 42.45000 33 TYR B CA 1
ATOM 1019 C C . TYR B 1 34 ? 2.00300 -34.06900 -12.66600 1.000 45.36000 33 TYR B C 1
ATOM 1020 O O . TYR B 1 34 ? 1.09600 -33.32300 -12.27600 1.000 38.68000 33 TYR B O 1
ATOM 1029 N N . LEU B 1 35 ? 1.85300 -34.85700 -13.74100 1.000 43.61000 34 LEU B N 1
ATOM 1030 C CA . LEU B 1 35 ? 0.56200 -34.84900 -14.42300 1.000 40.19000 34 LEU B CA 1
ATOM 1031 C C . LEU B 1 35 ? -0.50400 -35.49200 -13.54600 1.000 41.77000 34 LEU B C 1
ATOM 1032 O O . LEU B 1 35 ? -1.66400 -35.04500 -13.53300 1.000 38.29000 34 LEU B O 1
ATOM 1037 N N . ARG B 1 36 ? -0.11600 -36.51700 -12.76600 1.000 41.53000 35 ARG B N 1
ATOM 1038 C CA . ARG B 1 36 ? -1.04400 -37.12600 -11.81500 1.000 39.57000 35 ARG B CA 1
ATOM 1039 C C . ARG B 1 36 ? -1.44100 -36.13600 -10.72300 1.000 38.33000 35 ARG B C 1
ATOM 1040 O O . ARG B 1 36 ? -2.60000 -36.10300 -10.29600 1.000 39.69000 35 ARG B O 1
ATOM 1048 N N . GLU B 1 37 ? -0.48400 -35.34500 -10.23400 1.000 39.01000 36 GLU B N 1
ATOM 1049 C CA . GLU B 1 37 ? -0.81400 -34.27400 -9.29400 1.000 41.59000 36 GLU B CA 1
ATOM 1050 C C . GLU B 1 37 ? -1.87400 -33.34200 -9.88000 1.000 35.48000 36 GLU B C 1
ATOM 1051 O O . GLU B 1 37 ? -2.91100 -33.09200 -9.25500 1.000 38.49000 36 GLU B O 1
ATOM 1057 N N . LEU B 1 38 ? -1.64700 -32.84200 -11.09700 1.000 36.21000 37 LEU B N 1
ATOM 1058 C CA . LEU B 1 38 ? -2.67500 -32.04100 -11.78000 1.000 39.46000 37 LEU B CA 1
ATOM 1059 C C . LEU B 1 38 ? -4.00100 -32.80000 -11.91600 1.000 37.64000 37 LEU B C 1
ATOM 1060 O O . LEU B 1 38 ? -5.08200 -32.21400 -11.77400 1.000 34.40000 37 LEU B O 1
ATOM 1065 N N . GLN B 1 39 ? -3.94300 -34.10900 -12.17500 1.000 36.52000 38 GLN B N 1
ATOM 1066 C CA . GLN B 1 39 ? -5.17900 -34.88900 -12.27800 1.000 39.27000 38 GLN B CA 1
ATOM 1067 C C . GLN B 1 39 ? -5.94800 -34.92700 -10.95500 1.000 38.60000 38 GLN B C 1
ATOM 1068 O O . GLN B 1 39 ? -7.18200 -34.87100 -10.95200 1.000 40.19000 38 GLN B O 1
ATOM 1074 N N . HIS B 1 40 ? -5.24500 -35.04400 -9.81800 1.000 35.60000 39 HIS B N 1
ATOM 1075 C CA . HIS B 1 40 ? -5.92000 -34.97700 -8.52100 1.000 37.01000 39 HIS B CA 1
ATOM 1076 C C . HIS B 1 40 ? -6.67900 -33.66700 -8.34300 1.000 38.69000 39 HIS B C 1
ATOM 1077 O O . HIS B 1 40 ? -7.78700 -33.64800 -7.79500 1.000 42.43000 39 HIS B O 1
ATOM 1084 N N . ALA B 1 41 ? -6.06900 -32.55100 -8.72400 1.000 38.85000 40 ALA B N 1
ATOM 1085 C CA . ALA B 1 41 ? -6.76900 -31.27500 -8.61300 1.000 41.98000 40 ALA B CA 1
ATOM 1086 C C . ALA B 1 41 ? -7.97900 -31.22800 -9.54700 1.000 38.09000 40 ALA B C 1
ATOM 1087 O O . ALA B 1 41 ? -9.06200 -30.77100 -9.15400 1.000 37.97000 40 ALA B O 1
ATOM 1089 N N . ILE B 1 42 ? -7.82700 -31.70900 -10.78000 1.000 38.97000 41 ILE B N 1
ATOM 1090 C CA . ILE B 1 42 ? -8.97700 -31.77000 -11.69200 1.000 41.56000 41 ILE B CA 1
ATOM 1091 C C . ILE B 1 42 ? -10.08000 -32.64000 -11.09800 1.000 40.07000 41 ILE B C 1
ATOM 1092 O O . ILE B 1 42 ? -11.25500 -32.25400 -11.08300 1.000 35.57000 41 ILE B O 1
ATOM 1097 N N . ASP B 1 43 ? -9.71500 -33.79900 -10.54500 1.000 41.23000 42 ASP B N 1
ATOM 1098 C CA . ASP B 1 43 ? -10.71500 -34.66800 -9.93200 1.000 36.63000 42 ASP B CA 1
ATOM 1099 C C . ASP B 1 43 ? -11.38100 -33.99800 -8.73700 1.000 42.09000 42 ASP B C 1
ATOM 1100 O O . ASP B 1 43 ? -12.58700 -34.16600 -8.52100 1.000 42.43000 42 ASP B O 1
ATOM 1105 N N . ARG B 1 44 ? -10.60800 -33.25600 -7.93500 1.000 42.46000 43 ARG B N 1
ATOM 1106 C CA . ARG B 1 44 ? -11.17400 -32.53200 -6.80000 1.000 41.66000 43 ARG B CA 1
ATOM 1107 C C . ARG B 1 44 ? -12.27900 -31.59000 -7.25500 1.000 43.82000 43 ARG B C 1
ATOM 1108 O O . ARG B 1 44 ? -13.39200 -31.60900 -6.71900 1.000 44.14000 43 ARG B O 1
ATOM 1116 N N . ALA B 1 45 ? -11.96800 -30.73400 -8.23100 1.000 42.13000 44 ALA B N 1
ATOM 1117 C CA . ALA B 1 45 ? -12.95100 -29.79200 -8.75600 1.000 46.07000 44 ALA B CA 1
ATOM 1118 C C . ALA B 1 45 ? -14.15100 -30.50200 -9.37600 1.000 43.52000 44 ALA B C 1
ATOM 1119 O O . ALA B 1 45 ? -15.29400 -30.07200 -9.19000 1.000 43.51000 44 ALA B O 1
ATOM 1121 N N . ALA B 1 46 ? -13.92400 -31.60100 -10.10400 1.000 42.39000 45 ALA B N 1
ATOM 1122 C CA . ALA B 1 46 ? -15.04500 -32.26000 -10.77900 1.000 49.12000 45 ALA B CA 1
ATOM 1123 C C . ALA B 1 46 ? -16.03000 -32.87900 -9.79000 1.000 46.75000 45 ALA B C 1
ATOM 1124 O O . ALA B 1 46 ? -17.21900 -32.98800 -10.09600 1.000 43.88000 45 ALA B O 1
ATOM 1126 N N . ALA B 1 47 ? -15.56800 -33.27100 -8.59900 1.000 47.84000 46 ALA B N 1
ATOM 1127 C CA . ALA B 1 47 ? -16.48000 -33.83100 -7.60400 1.000 47.77000 46 ALA B CA 1
ATOM 1128 C C . ALA B 1 47 ? -17.29300 -32.74500 -6.91000 1.000 51.26000 46 ALA B C 1
ATOM 1129 O O . ALA B 1 47 ? -18.48300 -32.93900 -6.63700 1.000 52.67000 46 ALA B O 1
ATOM 1131 N N . ASN B 1 48 ? -16.66500 -31.61100 -6.59400 1.000 46.82000 47 ASN B N 1
ATOM 1132 C CA . ASN B 1 48 ? -17.33700 -30.46200 -5.98100 1.000 50.99000 47 ASN B CA 1
ATOM 1133 C C . ASN B 1 48 ? -16.86500 -29.21000 -6.70600 1.000 47.83000 47 ASN B C 1
ATOM 1134 O O . ASN B 1 48 ? -15.85500 -28.61200 -6.31900 1.000 45.88000 47 ASN B O 1
ATOM 1139 N N . PRO B 1 49 ? -17.56000 -28.79100 -7.76800 1.000 48.25000 48 PRO B N 1
ATOM 1140 C CA . PRO B 1 49 ? -17.11700 -27.58800 -8.50200 1.000 42.85000 48 PRO B CA 1
ATOM 1141 C C . PRO B 1 49 ? -17.00800 -26.34700 -7.64400 1.000 48.07000 48 PRO B C 1
ATOM 1142 O O . PRO B 1 49 ? -16.30700 -25.40600 -8.03600 1.000 47.70000 48 PRO B O 1
ATOM 1146 N N . ARG B 1 50 ? -17.64500 -26.31600 -6.48000 1.000 48.62000 49 ARG B N 1
ATOM 1147 C CA . ARG B 1 50 ? -17.58900 -25.13500 -5.63100 1.000 52.81000 49 ARG B CA 1
ATOM 1148 C C . ARG B 1 50 ? -16.34300 -25.07600 -4.74600 1.000 53.16000 49 ARG B C 1
ATOM 1149 O O . ARG B 1 50 ? -16.20000 -24.11300 -3.98200 1.000 47.58000 49 ARG B O 1
ATOM 1157 N N . ILE B 1 51 ? -15.43200 -26.05500 -4.81300 1.000 50.75000 50 ILE B N 1
ATOM 1158 C CA . ILE B 1 51 ? -14.17700 -25.86200 -4.08700 1.000 51.17000 50 ILE B CA 1
ATOM 1159 C C . ILE B 1 51 ? -13.35800 -24.78100 -4.76300 1.000 44.61000 50 ILE B C 1
ATOM 1160 O O . ILE B 1 51 ? -12.52400 -24.13600 -4.12200 1.000 44.85000 50 ILE B O 1
ATOM 1165 N N . GLY B 1 52 ? -13.56000 -24.58000 -6.05800 1.000 41.77000 51 GLY B N 1
ATOM 1166 C CA . GLY B 1 52 ? -12.90100 -23.49500 -6.73800 1.000 45.38000 51 GLY B CA 1
ATOM 1167 C C . GLY B 1 52 ? -13.53600 -22.16200 -6.39200 1.000 47.40000 51 GLY B C 1
ATOM 1168 O O . GLY B 1 52 ? -14.74000 -22.05300 -6.15200 1.000 48.35000 51 GLY B O 1
ATOM 1169 N N . ARG B 1 53 ? -12.68800 -21.16000 -6.28200 1.000 51.05000 52 ARG B N 1
ATOM 1170 C CA . ARG B 1 53 ? -13.22000 -19.83200 -5.94900 1.000 48.68000 52 ARG B CA 1
ATOM 1171 C C . ARG B 1 53 ? -13.86800 -19.25800 -7.20300 1.000 49.84000 52 ARG B C 1
ATOM 1172 O O . ARG B 1 53 ? -13.24200 -19.25000 -8.24300 1.000 50.47000 52 ARG B O 1
ATOM 1180 N N . ALA B 1 54 ? -15.09500 -18.76100 -7.07900 1.000 52.97000 53 ALA B N 1
ATOM 1181 C CA . ALA B 1 54 ? -15.76200 -18.03500 -8.14800 1.000 53.32000 53 ALA B CA 1
ATOM 1182 C C . ALA B 1 54 ? -14.92600 -16.81700 -8.52500 1.000 54.43000 53 ALA B C 1
ATOM 1183 O O . ALA B 1 54 ? -14.31900 -16.17600 -7.66200 1.000 56.75000 53 ALA B O 1
ATOM 1185 N N . CYS B 1 55 ? -14.83000 -16.53000 -9.82100 1.000 48.83000 54 CYS B N 1
ATOM 1186 C CA . CYS B 1 55 ? -13.99500 -15.41900 -10.27800 1.000 52.16000 54 CYS B CA 1
ATOM 1187 C C . CYS B 1 55 ? -14.68200 -14.70000 -11.44000 1.000 52.11000 54 CYS B C 1
ATOM 1188 O O . CYS B 1 55 ? -14.08700 -14.41700 -12.48500 1.000 45.68000 54 CYS B O 1
ATOM 1191 N N . ASP B 1 56 ? -15.96700 -14.39300 -11.24000 1.000 51.22000 55 ASP B N 1
ATOM 1192 C CA . ASP B 1 56 ? -16.73400 -13.69200 -12.26300 1.000 58.57000 55 ASP B CA 1
ATOM 1193 C C . ASP B 1 56 ? -16.09300 -12.36300 -12.62300 1.000 54.67000 55 ASP B C 1
ATOM 1194 O O . ASP B 1 56 ? -16.21400 -11.91500 -13.76900 1.000 55.89000 55 ASP B O 1
ATOM 1199 N N . GLU B 1 57 ? -15.39700 -11.72700 -11.67400 1.000 53.69000 56 GLU B N 1
ATOM 1200 C CA . GLU B 1 57 ? -14.73800 -10.46200 -11.97500 1.000 51.67000 56 GLU B CA 1
ATOM 1201 C C . GLU B 1 57 ? -13.62000 -10.63400 -12.99700 1.000 54.69000 56 GLU B C 1
ATOM 1202 O O . GLU B 1 57 ? -13.26800 -9.66600 -13.68200 1.000 53.68000 56 GLU B O 1
ATOM 1208 N N . ILE B 1 58 ? -13.06400 -11.84000 -13.13200 1.000 50.84000 57 ILE B N 1
ATOM 1209 C CA . ILE B 1 58 ? -12.19900 -12.11600 -14.27600 1.000 49.81000 57 ILE B CA 1
ATOM 1210 C C . ILE B 1 58 ? -13.03700 -12.35500 -15.52600 1.000 52.73000 57 ILE B C 1
ATOM 1211 O O . ILE B 1 58 ? -12.83400 -11.71900 -16.56700 1.000 50.10000 57 ILE B O 1
ATOM 1216 N N . ARG B 1 59 ? -13.98700 -13.27600 -15.44500 1.000 52.00000 58 ARG B N 1
ATOM 1217 C CA . ARG B 1 59 ? -14.82500 -13.61100 -16.58700 1.000 47.58000 58 ARG B CA 1
ATOM 1218 C C . ARG B 1 59 ? -16.04700 -14.35600 -16.06900 1.000 50.80000 58 ARG B C 1
ATOM 1219 O O . ARG B 1 59 ? -15.91400 -15.31500 -15.29000 1.000 48.14000 58 ARG B O 1
ATOM 1227 N N . PRO B 1 60 ? -17.24400 -13.91700 -16.45600 1.000 52.80000 59 PRO B N 1
ATOM 1228 C CA . PRO B 1 60 ? -18.47300 -14.49800 -15.90200 1.000 47.75000 59 PRO B CA 1
ATOM 1229 C C . PRO B 1 60 ? -18.51200 -16.01200 -16.04200 1.000 46.35000 59 PRO B C 1
ATOM 1230 O O . PRO B 1 60 ? -18.16200 -16.57100 -17.08300 1.000 47.80000 59 PRO B O 1
ATOM 1234 N N . GLY B 1 61 ? -18.92500 -16.68000 -14.96600 1.000 49.33000 60 GLY B N 1
ATOM 1235 C CA . GLY B 1 61 ? -19.12500 -18.11400 -14.99400 1.000 51.26000 60 GLY B CA 1
ATOM 1236 C C . GLY B 1 61 ? -17.92100 -18.93500 -14.59700 1.000 49.44000 60 GLY B C 1
ATOM 1237 O O . GLY B 1 61 ? -18.05300 -20.14900 -14.40400 1.000 47.00000 60 GLY B O 1
ATOM 1238 N N . TYR B 1 62 ? -16.75600 -18.32300 -14.44600 1.000 43.60000 61 TYR B N 1
ATOM 1239 C CA . TYR B 1 62 ? -15.55600 -19.09300 -14.19500 1.000 46.49000 61 TYR B CA 1
ATOM 1240 C C . TYR B 1 62 ? -15.28600 -19.24800 -12.70400 1.000 45.61000 61 TYR B C 1
ATOM 1241 O O . TYR B 1 62 ? -15.62000 -18.38400 -11.88700 1.000 47.79000 61 TYR B O 1
ATOM 1250 N N . ARG B 1 63 ? -14.66500 -20.36800 -12.36800 1.000 48.02000 62 ARG B N 1
ATOM 1251 C CA . ARG B 1 63 ? -14.05100 -20.59400 -11.07000 1.000 42.62000 62 ARG B CA 1
ATOM 1252 C C . ARG B 1 63 ? -12.58200 -20.92500 -11.28300 1.000 38.55000 62 ARG B C 1
ATOM 1253 O O . ARG B 1 63 ? -12.14800 -21.23000 -12.39700 1.000 38.48000 62 ARG B O 1
ATOM 1261 N N . LYS B 1 64 ? -11.80700 -20.85700 -10.20800 1.000 40.18000 63 LYS B N 1
ATOM 1262 C CA . LYS B 1 64 ? -10.37900 -21.10400 -10.30900 1.000 42.35000 63 LYS B CA 1
ATOM 1263 C C . LYS B 1 64 ? -9.93600 -21.94400 -9.11900 1.000 40.49000 63 LYS B C 1
ATOM 1264 O O . LYS B 1 64 ? -10.49300 -21.83800 -8.02600 1.000 41.51000 63 LYS B O 1
ATOM 1270 N N . LEU B 1 65 ? -8.94000 -22.79500 -9.34400 1.000 38.59000 64 LEU B N 1
ATOM 1271 C CA . LEU B 1 65 ? -8.45800 -23.68500 -8.29600 1.000 41.00000 64 LEU B CA 1
ATOM 1272 C C . LEU B 1 65 ? -6.95400 -23.81600 -8.43800 1.000 43.91000 64 LEU B C 1
ATOM 1273 O O . LEU B 1 65 ? -6.45900 -24.23900 -9.49100 1.000 42.09000 64 LEU B O 1
ATOM 1278 N N . SER B 1 66 ? -6.23500 -23.46700 -7.37300 1.000 40.63000 65 SER B N 1
ATOM 1279 C CA . SER B 1 66 ? -4.79200 -23.58700 -7.37600 1.000 40.20000 65 SER B CA 1
ATOM 1280 C C . SER B 1 66 ? -4.41000 -25.05200 -7.42700 1.000 41.27000 65 SER B C 1
ATOM 1281 O O . SER B 1 66 ? -4.95400 -25.88200 -6.69000 1.000 38.51000 65 SER B O 1
ATOM 1284 N N . ALA B 1 67 ? -3.47000 -25.36400 -8.30100 1.000 39.94000 66 ALA B N 1
ATOM 1285 C CA . ALA B 1 67 ? -3.05900 -26.72500 -8.54100 1.000 39.38000 66 ALA B CA 1
ATOM 1286 C C . ALA B 1 67 ? -1.53500 -26.72200 -8.55400 1.000 44.07000 66 ALA B C 1
ATOM 1287 O O . ALA B 1 67 ? -0.89400 -26.96200 -9.57400 1.000 44.68000 66 ALA B O 1
ATOM 1289 N N . GLY B 1 68 ? -0.96400 -26.36800 -7.40000 1.000 51.10000 67 GLY B N 1
ATOM 1290 C CA . GLY B 1 68 ? 0.48000 -26.24000 -7.26300 1.000 45.63000 67 GLY B CA 1
ATOM 1291 C C . GLY B 1 68 ? 0.96500 -25.09700 -8.11300 1.000 46.66000 67 GLY B C 1
ATOM 1292 O O . GLY B 1 68 ? 0.48600 -23.95100 -8.00300 1.000 43.37000 67 GLY B O 1
ATOM 1293 N N . SER B 1 69 ? 1.89800 -25.38900 -9.01400 1.000 43.86000 68 SER B N 1
ATOM 1294 C CA . SER B 1 69 ? 2.49800 -24.27900 -9.73400 1.000 38.94000 68 SER B CA 1
ATOM 1295 C C . SER B 1 69 ? 1.65900 -23.83500 -10.92700 1.000 45.31000 68 SER B C 1
ATOM 1296 O O . SER B 1 69 ? 2.05700 -22.89000 -11.61700 1.000 42.57000 68 SER B O 1
ATOM 1299 N N . HIS B 1 70 ? 0.50100 -24.46600 -11.15800 1.000 37.97000 69 HIS B N 1
ATOM 1300 C CA . HIS B 1 70 ? -0.48100 -24.04900 -12.14400 1.000 37.09000 69 HIS B CA 1
ATOM 1301 C C . HIS B 1 70 ? -1.80700 -23.74400 -11.45600 1.000 36.85000 69 HIS B C 1
ATOM 1302 O O . HIS B 1 70 ? -2.01700 -24.05000 -10.28100 1.000 35.49000 69 HIS B O 1
ATOM 1309 N N . THR B 1 71 ? -2.71500 -23.14400 -12.21300 1.000 37.95000 70 THR B N 1
ATOM 1310 C CA . THR B 1 71 ? -4.06400 -22.84000 -11.76000 1.000 40.56000 70 THR B CA 1
ATOM 1311 C C . THR B 1 71 ? -5.05400 -23.31200 -12.81400 1.000 39.71000 70 THR B C 1
ATOM 1312 O O . THR B 1 71 ? -4.85600 -23.05900 -14.00800 1.000 41.70000 70 THR B O 1
ATOM 1316 N N . LEU B 1 72 ? -6.11500 -23.98700 -12.37800 1.000 37.21000 71 LEU B N 1
ATOM 1317 C CA . LEU B 1 72 ? -7.19600 -24.39000 -13.26700 1.000 36.52000 71 LEU B CA 1
ATOM 1318 C C . LEU B 1 72 ? -8.27400 -23.32100 -13.30500 1.000 36.90000 71 LEU B C 1
ATOM 1319 O O . LEU B 1 72 ? -8.73600 -22.87200 -12.25200 1.000 40.84000 71 LEU B O 1
ATOM 1324 N N . PHE B 1 73 ? -8.67500 -22.92200 -14.51300 1.000 35.08000 72 PHE B N 1
ATOM 1325 C CA . PHE B 1 73 ? -9.79100 -22.00500 -14.72700 1.000 33.80000 72 PHE B CA 1
ATOM 1326 C C . PHE B 1 73 ? -10.88200 -22.76600 -15.47100 1.000 38.24000 72 PHE B C 1
ATOM 1327 O O . PHE B 1 73 ? -10.62000 -23.33500 -16.53300 1.000 38.98000 72 PHE B O 1
ATOM 1335 N N . TYR B 1 74 ? -12.09200 -22.79000 -14.91300 1.000 33.04000 73 TYR B N 1
ATOM 1336 C CA . TYR B 1 74 ? -13.09300 -23.71300 -15.40900 1.000 39.69000 73 TYR B CA 1
ATOM 1337 C C . TYR B 1 74 ? -14.49400 -23.17400 -15.19900 1.000 40.82000 73 TYR B C 1
ATOM 1338 O O . TYR B 1 74 ? -14.75600 -22.41800 -14.25700 1.000 42.51000 73 TYR B O 1
ATOM 1347 N N . ARG B 1 75 ? -15.37900 -23.57600 -16.10600 1.000 41.24000 74 ARG B N 1
ATOM 1348 C CA . ARG B 1 75 ? -16.81200 -23.33600 -16.06000 1.000 43.78000 74 ARG B CA 1
ATOM 1349 C C . ARG B 1 75 ? -17.51900 -24.63500 -15.70200 1.000 47.96000 74 ARG B C 1
ATOM 1350 O O . ARG B 1 75 ? -16.93100 -25.71800 -15.74400 1.000 46.03000 74 ARG B O 1
ATOM 1358 N N . VAL B 1 76 ? -18.80300 -24.52100 -15.37000 1.000 48.57000 75 VAL B N 1
ATOM 1359 C CA . VAL B 1 76 ? -19.65100 -25.67400 -15.08300 1.000 50.18000 75 VAL B CA 1
ATOM 1360 C C . VAL B 1 76 ? -20.71400 -25.76100 -16.17400 1.000 60.94000 75 VAL B C 1
ATOM 1361 O O . VAL B 1 76 ? -21.52400 -24.83800 -16.33700 1.000 59.44000 75 VAL B O 1
ATOM 1365 N N . THR B 1 77 ? -20.71100 -26.86400 -16.92300 1.000 61.87000 76 THR B N 1
ATOM 1366 C CA . THR B 1 77 ? -21.53700 -26.98400 -18.11900 1.000 61.71000 76 THR B CA 1
ATOM 1367 C C . THR B 1 77 ? -23.00100 -27.19800 -17.74700 1.000 67.59000 76 THR B C 1
ATOM 1368 O O . THR B 1 77 ? -23.40600 -27.13900 -16.58100 1.000 63.59000 76 THR B O 1
ATOM 1372 N N . GLY B 1 78 ? -23.80900 -27.48100 -18.77100 1.000 74.89000 77 GLY B N 1
ATOM 1373 C CA . GLY B 1 78 ? -25.23500 -27.72600 -18.64300 1.000 73.26000 77 GLY B CA 1
ATOM 1374 C C . GLY B 1 78 ? -25.61500 -28.88800 -17.74100 1.000 75.63000 77 GLY B C 1
ATOM 1375 O O . GLY B 1 78 ? -26.80700 -29.06400 -17.48200 1.000 76.61000 77 GLY B O 1
ATOM 1376 N N . GLU B 1 79 ? -24.66000 -29.69500 -17.27800 1.000 76.18000 78 GLU B N 1
ATOM 1377 C CA . GLU B 1 79 ? -24.89700 -30.65500 -16.20600 1.000 76.26000 78 GLU B CA 1
ATOM 1378 C C . GLU B 1 79 ? -24.08600 -30.22900 -14.97600 1.000 74.83000 78 GLU B C 1
ATOM 1379 O O . GLU B 1 79 ? -23.77200 -29.03700 -14.82200 1.000 72.40000 78 GLU B O 1
ATOM 1385 N N . GLY B 1 80 ? -23.76200 -31.17400 -14.10200 1.000 77.51000 79 GLY B N 1
ATOM 1386 C CA . GLY B 1 80 ? -22.93100 -30.83100 -12.96100 1.000 75.31000 79 GLY B CA 1
ATOM 1387 C C . GLY B 1 80 ? -21.45400 -30.83200 -13.30800 1.000 67.56000 79 GLY B C 1
ATOM 1388 O O . GLY B 1 80 ? -20.59500 -30.86000 -12.42200 1.000 64.68000 79 GLY B O 1
ATOM 1389 N N . THR B 1 81 ? -21.15800 -30.77400 -14.60400 1.000 60.15000 80 THR B N 1
ATOM 1390 C CA . THR B 1 81 ? -19.84800 -31.09900 -15.14700 1.000 61.87000 80 THR B CA 1
ATOM 1391 C C . THR B 1 81 ? -18.96400 -29.86100 -15.26500 1.000 56.62000 80 THR B C 1
ATOM 1392 O O . THR B 1 81 ? -19.41600 -28.80900 -15.72500 1.000 56.79000 80 THR B O 1
ATOM 1396 N N . ILE B 1 82 ? -17.66800 -29.99900 -14.87500 1.000 48.80000 81 ILE B N 1
ATOM 1397 C CA . ILE B 1 82 ? -16.72600 -28.89400 -15.03800 1.000 51.57000 81 ILE B CA 1
ATOM 1398 C C . ILE B 1 82 ? -16.08500 -28.96100 -16.42100 1.000 48.24000 81 ILE B C 1
ATOM 1399 O O . ILE B 1 82 ? -15.84500 -30.03300 -16.98700 1.000 46.37000 81 ILE B O 1
ATOM 1404 N N . ASP B 1 83 ? -15.80300 -27.78200 -16.96300 1.000 43.55000 82 ASP B N 1
ATOM 1405 C CA . ASP B 1 83 ? -15.16400 -27.58900 -18.26600 1.000 44.47000 82 ASP B CA 1
ATOM 1406 C C . ASP B 1 83 ? -13.88300 -26.79100 -17.99800 1.000 44.74000 82 ASP B C 1
ATOM 1407 O O . ASP B 1 83 ? -13.93300 -25.58300 -17.73800 1.000 40.74000 82 ASP B O 1
ATOM 1412 N N . VAL B 1 84 ? -12.73500 -27.46400 -18.05200 1.000 38.98000 83 VAL B N 1
ATOM 1413 C CA . VAL B 1 84 ? -11.45700 -26.82300 -17.77400 1.000 42.08000 83 VAL B CA 1
ATOM 1414 C C . VAL B 1 84 ? -10.98400 -26.13400 -19.05500 1.000 43.88000 83 VAL B C 1
ATOM 1415 O O . VAL B 1 84 ? -10.55500 -26.79900 -20.00300 1.000 42.92000 83 VAL B O 1
ATOM 1419 N N . VAL B 1 85 ? -11.05800 -24.79300 -19.08100 1.000 43.16000 84 VAL B N 1
ATOM 1420 C CA . VAL B 1 85 ? -10.74600 -24.02000 -20.29000 1.000 34.71000 84 VAL B CA 1
ATOM 1421 C C . VAL B 1 85 ? -9.24500 -23.75400 -20.41300 1.000 39.73000 84 VAL B C 1
ATOM 1422 O O . VAL B 1 85 ? -8.69000 -23.79100 -21.51600 1.000 35.75000 84 VAL B O 1
ATOM 1426 N N . ARG B 1 86 ? -8.56200 -23.45600 -19.30000 1.000 36.07000 85 ARG B N 1
ATOM 1427 C CA . ARG B 1 86 ? -7.12200 -23.23600 -19.32600 1.000 35.74000 85 ARG B CA 1
ATOM 1428 C C . ARG B 1 86 ? -6.51100 -23.77200 -18.03700 1.000 32.90000 85 ARG B C 1
ATOM 1429 O O . ARG B 1 86 ? -7.15900 -23.80100 -16.99100 1.000 32.95000 85 ARG B O 1
ATOM 1437 N N . VAL B 1 87 ? -5.26500 -24.20400 -18.14000 1.000 31.55000 86 VAL B N 1
ATOM 1438 C CA . VAL B 1 87 ? -4.40000 -24.52100 -17.00500 1.000 39.68000 86 VAL B CA 1
ATOM 1439 C C . VAL B 1 87 ? -3.24300 -23.53900 -17.10000 1.000 36.59000 86 VAL B C 1
ATOM 1440 O O . VAL B 1 87 ? -2.32000 -23.74100 -17.89800 1.000 39.32000 86 VAL B O 1
ATOM 1444 N N . LEU B 1 88 ? -3.27100 -22.48200 -16.30200 1.000 36.47000 87 LEU B N 1
ATOM 1445 C CA . LEU B 1 88 ? -2.27800 -21.42500 -16.42600 1.000 35.51000 87 LEU B CA 1
ATOM 1446 C C . LEU B 1 88 ? -1.20500 -21.54000 -15.34900 1.000 40.05000 87 LEU B C 1
ATOM 1447 O O . LEU B 1 88 ? -1.48000 -21.91600 -14.20700 1.000 38.02000 87 LEU B O 1
ATOM 1452 N N . HIS B 1 89 ? 0.02300 -21.19000 -15.71800 1.000 41.34000 88 HIS B N 1
ATOM 1453 C CA . HIS B 1 89 ? 1.06500 -21.06100 -14.71500 1.000 39.75000 88 HIS B CA 1
ATOM 1454 C C . HIS B 1 89 ? 0.65500 -20.05900 -13.64400 1.000 44.02000 88 HIS B C 1
ATOM 1455 O O . HIS B 1 89 ? -0.04900 -19.08100 -13.91300 1.000 45.02000 88 HIS B O 1
ATOM 1462 N N . GLN B 1 90 ? 1.11300 -20.32500 -12.41300 1.000 42.33000 89 GLN B N 1
ATOM 1463 C CA . GLN B 1 90 ? 0.77800 -19.49600 -11.25600 1.000 43.39000 89 GLN B CA 1
ATOM 1464 C C . GLN B 1 90 ? 1.25900 -18.05800 -11.41500 1.000 48.09000 89 GLN B C 1
ATOM 1465 O O . GLN B 1 90 ? 0.67100 -17.15100 -10.81800 1.000 48.60000 89 GLN B O 1
ATOM 1471 N N . ARG B 1 91 ? 2.32100 -17.82400 -12.19800 1.000 47.58000 90 ARG B N 1
ATOM 1472 C CA . ARG B 1 91 ? 2.79700 -16.45900 -12.44200 1.000 54.21000 90 ARG B CA 1
ATOM 1473 C C . ARG B 1 91 ? 1.70400 -15.53800 -12.98700 1.000 53.31000 90 ARG B C 1
ATOM 1474 O O . ARG B 1 91 ? 1.81900 -14.31700 -12.86400 1.000 53.69000 90 ARG B O 1
ATOM 1482 N N . MET B 1 92 ? 0.65600 -16.08500 -13.59000 1.000 49.35000 91 MET B N 1
ATOM 1483 C CA . MET B 1 92 ? -0.44600 -15.27400 -14.08100 1.000 53.55000 91 MET B CA 1
ATOM 1484 C C . MET B 1 92 ? -1.57600 -15.14100 -13.08200 1.000 52.76000 91 MET B C 1
ATOM 1485 O O . MET B 1 92 ? -2.48700 -14.33900 -13.31100 1.000 51.62000 91 MET B O 1
ATOM 1490 N N . ASP B 1 93 ? -1.55700 -15.91500 -12.00000 1.000 47.14000 92 ASP B N 1
ATOM 1491 C CA . ASP B 1 93 ? -2.66500 -15.88700 -11.05800 1.000 53.05000 92 ASP B CA 1
ATOM 1492 C C . ASP B 1 93 ? -2.62400 -14.58600 -10.26000 1.000 61.13000 92 ASP B C 1
ATOM 1493 O O . ASP B 1 93 ? -1.62800 -14.29100 -9.58900 1.000 63.21000 92 ASP B O 1
ATOM 1498 N N . VAL B 1 94 ? -3.73200 -13.86600 -10.29200 1.000 61.47000 93 VAL B N 1
ATOM 1499 C CA . VAL B 1 94 ? -3.80800 -12.52500 -9.66300 1.000 65.96000 93 VAL B CA 1
ATOM 1500 C C . VAL B 1 94 ? -4.12800 -12.59400 -8.16900 1.000 70.78000 93 VAL B C 1
ATOM 1501 O O . VAL B 1 94 ? -3.70700 -11.66400 -7.49100 1.000 74.83000 93 VAL B O 1
ATOM 1505 N N . ASP B 1 95 ? -4.82400 -13.64600 -7.71800 1.000 73.98000 94 ASP B N 1
ATOM 1506 C CA . ASP B 1 95 ? -5.36100 -13.85900 -6.33900 1.000 75.36000 94 ASP B CA 1
ATOM 1507 C C . ASP B 1 95 ? -6.56700 -12.93600 -6.13400 1.000 77.68000 94 ASP B C 1
ATOM 1508 O O . ASP B 1 95 ? -6.35200 -11.71800 -6.01400 1.000 78.47000 94 ASP B O 1
ATOM 1513 N N . LYS C 2 3 ? -9.11800 18.32200 -17.39300 1.000 73.67000 2 LYS C N 1
ATOM 1514 C CA . LYS C 2 3 ? -7.84400 18.57400 -16.67600 1.000 67.80000 2 LYS C CA 1
ATOM 1515 C C . LYS C 2 3 ? -8.16600 19.16100 -15.30600 1.000 62.34000 2 LYS C C 1
ATOM 1516 O O . LYS C 2 3 ? -8.60800 20.31300 -15.27800 1.000 64.04000 2 LYS C O 1
ATOM 1522 N N . ASN C 2 4 ? -7.93000 18.37400 -14.25600 1.000 51.78000 3 ASN C N 1
ATOM 1523 C CA . ASN C 2 4 ? -8.20800 18.64200 -12.81700 1.000 52.32000 3 ASN C CA 1
ATOM 1524 C C . ASN C 2 4 ? -9.69600 18.47300 -12.52200 1.000 49.85000 3 ASN C C 1
ATOM 1525 O O . ASN C 2 4 ? -10.48900 19.29200 -12.97700 1.000 40.97000 3 ASN C O 1
ATOM 1530 N N . THR C 2 5 ? -10.01400 17.44900 -11.74000 1.000 39.91000 4 THR C N 1
ATOM 1531 C CA . THR C 2 5 ? -11.37900 17.12100 -11.35800 1.000 43.46000 4 THR C CA 1
ATOM 1532 C C . THR C 2 5 ? -11.42600 16.87400 -9.86000 1.000 41.94000 4 THR C C 1
ATOM 1533 O O . THR C 2 5 ? -10.53100 16.23300 -9.31100 1.000 38.34000 4 THR C O 1
ATOM 1537 N N . SER C 2 6 ? -12.47800 17.35400 -9.20000 1.000 42.77000 5 SER C N 1
ATOM 1538 C CA . SER C 2 6 ? -12.64000 17.15300 -7.76600 1.000 41.01000 5 SER C CA 1
ATOM 1539 C C . SER C 2 6 ? -13.76400 16.16100 -7.47900 1.000 41.40000 5 SER C C 1
ATOM 1540 O O . SER C 2 6 ? -14.70700 16.01200 -8.26300 1.000 44.44000 5 SER C O 1
ATOM 1543 N N . PHE C 2 7 ? -13.64600 15.48000 -6.34100 1.000 39.85000 6 PHE C N 1
ATOM 1544 C CA . PHE C 2 7 ? -14.54200 14.40400 -5.94400 1.000 41.00000 6 PHE C CA 1
ATOM 1545 C C . PHE C 2 7 ? -14.78800 14.49300 -4.44900 1.000 42.08000 6 PHE C C 1
ATOM 1546 O O . PHE C 2 7 ? -13.98200 15.04800 -3.69800 1.000 40.77000 6 PHE C O 1
ATOM 1554 N N . VAL C 2 8 ? -15.89600 13.90800 -4.01200 1.000 40.27000 7 VAL C N 1
ATOM 1555 C CA . VAL C 2 8 ? -16.19200 13.77100 -2.59300 1.000 39.82000 7 VAL C CA 1
ATOM 1556 C C . VAL C 2 8 ? -16.36300 12.28900 -2.29000 1.000 42.10000 7 VAL C C 1
ATOM 1557 O O . VAL C 2 8 ? -16.96300 11.55400 -3.07900 1.000 42.17000 7 VAL C O 1
ATOM 1561 N N . LEU C 2 9 ? -15.81100 11.85600 -1.16000 1.000 41.59000 8 LEU C N 1
ATOM 1562 C CA . LEU C 2 9 ? -15.81600 10.46800 -0.73100 1.000 44.09000 8 LEU C CA 1
ATOM 1563 C C . LEU C 2 9 ? -16.95400 10.20500 0.24700 1.000 44.08000 8 LEU C C 1
ATOM 1564 O O . LEU C 2 9 ? -17.34400 11.07900 1.02600 1.000 50.15000 8 LEU C O 1
ATOM 1569 N N . ASP C 2 10 ? -17.44600 8.97400 0.24500 1.000 45.69000 9 ASP C N 1
ATOM 1570 C CA . ASP C 2 10 ? -18.41900 8.62300 1.25900 1.000 48.84000 9 ASP C CA 1
ATOM 1571 C C . ASP C 2 10 ? -17.75100 8.58200 2.64000 1.000 55.01000 9 ASP C C 1
ATOM 1572 O O . ASP C 2 10 ? -16.53700 8.77300 2.80800 1.000 48.23000 9 ASP C O 1
ATOM 1577 N N . GLU C 2 11 ? -18.58200 8.35100 3.64300 1.000 51.93000 10 GLU C N 1
ATOM 1578 C CA . GLU C 2 11 ? -18.17400 8.49600 5.02700 1.000 51.53000 10 GLU C CA 1
ATOM 1579 C C . GLU C 2 11 ? -17.33200 7.31600 5.51500 1.000 49.17000 10 GLU C C 1
ATOM 1580 O O . GLU C 2 11 ? -16.55700 7.47800 6.46500 1.000 49.50000 10 GLU C O 1
ATOM 1586 N N . HIS C 2 12 ? -17.40800 6.15400 4.85100 1.000 47.46000 11 HIS C N 1
ATOM 1587 C CA . HIS C 2 12 ? -16.54500 5.04400 5.24800 1.000 48.74000 11 HIS C CA 1
ATOM 1588 C C . HIS C 2 12 ? -15.13600 5.20500 4.68700 1.000 47.39000 11 HIS C C 1
ATOM 1589 O O . HIS C 2 12 ? -14.14800 4.98700 5.39400 1.000 49.13000 11 HIS C O 1
ATOM 1596 N N . TYR C 2 13 ? -15.02500 5.56800 3.41000 1.000 45.11000 12 TYR C N 1
ATOM 1597 C CA . TYR C 2 13 ? -13.70500 5.70100 2.81100 1.000 45.89000 12 TYR C CA 1
ATOM 1598 C C . TYR C 2 13 ? -13.01200 6.98000 3.26100 1.000 46.28000 12 TYR C C 1
ATOM 1599 O O . TYR C 2 13 ? -11.77800 7.03600 3.26600 1.000 46.37000 12 TYR C O 1
ATOM 1608 N N . SER C 2 14 ? -13.77200 8.00600 3.66400 1.000 45.70000 13 SER C N 1
ATOM 1609 C CA . SER C 2 14 ? -13.14200 9.15400 4.31400 1.000 49.13000 13 SER C CA 1
ATOM 1610 C C . SER C 2 14 ? -12.54900 8.75800 5.66100 1.000 48.04000 13 SER C C 1
ATOM 1611 O O . SER C 2 14 ? -11.50100 9.27600 6.06500 1.000 46.27000 13 SER C O 1
ATOM 1614 N N . ALA C 2 15 ? -13.20300 7.83000 6.36800 1.000 51.90000 14 ALA C N 1
ATOM 1615 C CA . ALA C 2 15 ? -12.64900 7.32400 7.62400 1.000 51.33000 14 ALA C CA 1
ATOM 1616 C C . ALA C 2 15 ? -11.44900 6.42200 7.37400 1.000 44.80000 14 ALA C C 1
ATOM 1617 O O . ALA C 2 15 ? -10.47600 6.46100 8.13200 1.000 50.64000 14 ALA C O 1
ATOM 1619 N N . PHE C 2 16 ? -11.49400 5.61100 6.31500 1.000 45.52000 15 PHE C N 1
ATOM 1620 C CA . PHE C 2 16 ? -10.32900 4.81200 5.94600 1.000 44.87000 15 PHE C CA 1
ATOM 1621 C C . PHE C 2 16 ? -9.12700 5.70800 5.66000 1.000 50.76000 15 PHE C C 1
ATOM 1622 O O . PHE C 2 16 ? -8.01800 5.46100 6.15300 1.000 48.49000 15 PHE C O 1
ATOM 1630 N N . ILE C 2 17 ? -9.33800 6.76300 4.86600 1.000 46.35000 16 ILE C N 1
ATOM 1631 C CA . ILE C 2 17 ? -8.25400 7.67800 4.51900 1.000 47.81000 16 ILE C CA 1
ATOM 1632 C C . ILE C 2 17 ? -7.73600 8.39200 5.75800 1.000 45.78000 16 ILE C C 1
ATOM 1633 O O . ILE C 2 17 ? -6.52500 8.56600 5.92600 1.000 46.10000 16 ILE C O 1
ATOM 1638 N N . ASP C 2 18 ? -8.64300 8.82200 6.63700 1.000 46.25000 17 ASP C N 1
ATOM 1639 C CA . ASP C 2 18 ? -8.23200 9.41500 7.90600 1.000 47.71000 17 ASP C CA 1
ATOM 1640 C C . ASP C 2 18 ? -7.35100 8.45500 8.70200 1.000 49.99000 17 ASP C C 1
ATOM 1641 O O . ASP C 2 18 ? -6.36200 8.87500 9.31600 1.000 51.54000 17 ASP C O 1
ATOM 1646 N N . GLY C 2 19 ? -7.68100 7.16200 8.69200 1.000 47.08000 18 GLY C N 1
ATOM 1647 C CA . GLY C 2 19 ? -6.86500 6.19900 9.41200 1.000 50.83000 18 GLY C CA 1
ATOM 1648 C C . GLY C 2 19 ? -5.49500 6.01300 8.79000 1.000 52.48000 18 GLY C C 1
ATOM 1649 O O . GLY C 2 19 ? -4.49400 5.86300 9.49900 1.000 51.08000 18 GLY C O 1
ATOM 1650 N N . GLU C 2 20 ? -5.42800 6.02600 7.45900 1.000 51.59000 19 GLU C N 1
ATOM 1651 C CA . GLU C 2 20 ? -4.14800 5.90100 6.77100 1.000 51.21000 19 GLU C CA 1
ATOM 1652 C C . GLU C 2 20 ? -3.26400 7.12100 6.99600 1.000 47.46000 19 GLU C C 1
ATOM 1653 O O . GLU C 2 20 ? -2.03800 6.99800 7.05400 1.000 47.37000 19 GLU C O 1
ATOM 1659 N N . ILE C 2 21 ? -3.85700 8.30400 7.11000 1.000 47.36000 20 ILE C N 1
ATOM 1660 C CA . ILE C 2 21 ? -3.05600 9.49300 7.36800 1.000 47.31000 20 ILE C CA 1
ATOM 1661 C C . ILE C 2 21 ? -2.58300 9.49100 8.81200 1.000 52.31000 20 ILE C C 1
ATOM 1662 O O . ILE C 2 21 ? -1.42700 9.82200 9.10400 1.000 51.17000 20 ILE C O 1
ATOM 1667 N N . ALA C 2 22 ? -3.45900 9.07900 9.73500 1.000 53.48000 21 ALA C N 1
ATOM 1668 C CA . ALA C 2 22 ? -3.07400 8.99300 11.13800 1.000 52.61000 21 ALA C CA 1
ATOM 1669 C C . ALA C 2 22 ? -1.96200 7.97500 11.33500 1.000 55.54000 21 ALA C C 1
ATOM 1670 O O . ALA C 2 22 ? -1.01300 8.22600 12.08500 1.000 59.17000 21 ALA C O 1
ATOM 1672 N N . ALA C 2 23 ? -2.04900 6.82600 10.65300 1.000 52.24000 22 ALA C N 1
ATOM 1673 C CA . ALA C 2 23 ? -1.03700 5.78600 10.81300 1.000 54.61000 22 ALA C CA 1
ATOM 1674 C C . ALA C 2 23 ? 0.33000 6.22000 10.29100 1.000 56.27000 22 ALA C C 1
ATOM 1675 O O . ALA C 2 23 ? 1.33100 5.57000 10.60000 1.000 65.10000 22 ALA C O 1
ATOM 1677 N N . GLY C 2 24 ? 0.39900 7.29500 9.51300 1.000 57.43000 23 GLY C N 1
ATOM 1678 C CA . GLY C 2 24 ? 1.65900 7.87300 9.10200 1.000 53.15000 23 GLY C CA 1
ATOM 1679 C C . GLY C 2 24 ? 2.12400 7.48200 7.71800 1.000 51.58000 23 GLY C C 1
ATOM 1680 O O . GLY C 2 24 ? 3.10300 8.05300 7.23400 1.000 51.53000 23 GLY C O 1
ATOM 1681 N N . ARG C 2 25 ? 1.45400 6.53800 7.06000 1.000 54.04000 24 ARG C N 1
ATOM 1682 C CA . ARG C 2 25 ? 1.93900 6.04700 5.77500 1.000 53.19000 24 ARG C CA 1
ATOM 1683 C C . ARG C 2 25 ? 1.51200 6.90700 4.59500 1.000 47.28000 24 ARG C C 1
ATOM 1684 O O . ARG C 2 25 ? 2.09600 6.77300 3.51600 1.000 45.00000 24 ARG C O 1
ATOM 1692 N N . TYR C 2 26 ? 0.54300 7.79400 4.77600 1.000 43.37000 25 TYR C N 1
ATOM 1693 C CA . TYR C 2 26 ? 0.11500 8.69000 3.71700 1.000 47.47000 25 TYR C CA 1
ATOM 1694 C C . TYR C 2 26 ? -0.06000 10.08500 4.29100 1.000 43.70000 25 TYR C C 1
ATOM 1695 O O . TYR C 2 26 ? -0.39800 10.23600 5.46500 1.000 47.04000 25 TYR C O 1
ATOM 1704 N N . ARG C 2 27 ? 0.13900 11.10100 3.44600 1.000 46.51000 26 ARG C N 1
ATOM 1705 C CA . ARG C 2 27 ? 0.03700 12.50400 3.85500 1.000 48.38000 26 ARG C CA 1
ATOM 1706 C C . ARG C 2 27 ? -1.33400 13.10700 3.58600 1.000 49.46000 26 ARG C C 1
ATOM 1707 O O . ARG C 2 27 ? -1.77900 13.97600 4.33900 1.000 46.89000 26 ARG C O 1
ATOM 1715 N N . SER C 2 28 ? -2.01000 12.69800 2.51600 1.000 44.25000 27 SER C N 1
ATOM 1716 C CA . SER C 2 28 ? -3.20400 13.39800 2.07100 1.000 42.19000 27 SER C CA 1
ATOM 1717 C C . SER C 2 28 ? -4.18300 12.41100 1.45100 1.000 42.01000 27 SER C C 1
ATOM 1718 O O . SER C 2 28 ? -3.84700 11.25500 1.17400 1.000 38.77000 27 SER C O 1
ATOM 1721 N N . ALA C 2 29 ? -5.41100 12.88800 1.23000 1.000 40.62000 28 ALA C N 1
ATOM 1722 C CA . ALA C 2 29 ? -6.42000 12.04800 0.59800 1.000 39.70000 28 ALA C CA 1
ATOM 1723 C C . ALA C 2 29 ? -6.04000 11.74100 -0.84100 1.000 40.39000 28 ALA C C 1
ATOM 1724 O O . ALA C 2 29 ? -6.18000 10.59400 -1.29900 1.000 35.40000 28 ALA C O 1
ATOM 1726 N N . SER C 2 30 ? -5.53500 12.74800 -1.56700 1.000 33.42000 29 SER C N 1
ATOM 1727 C CA . SER C 2 30 ? -5.09500 12.50100 -2.93500 1.000 37.19000 29 SER C CA 1
ATOM 1728 C C . SER C 2 30 ? -3.95300 11.48500 -2.98300 1.000 36.70000 29 SER C C 1
ATOM 1729 O O . SER C 2 30 ? -3.85800 10.71300 -3.94100 1.000 37.74000 29 SER C O 1
ATOM 1732 N N . GLU C 2 31 ? -3.08400 11.45700 -1.96800 1.000 36.03000 30 GLU C N 1
ATOM 1733 C CA . GLU C 2 31 ? -1.99800 10.48300 -2.00100 1.000 41.09000 30 GLU C CA 1
ATOM 1734 C C . GLU C 2 31 ? -2.53300 9.05900 -1.86000 1.000 37.36000 30 GLU C C 1
ATOM 1735 O O . GLU C 2 31 ? -2.04100 8.13900 -2.52700 1.000 35.75000 30 GLU C O 1
ATOM 1741 N N . VAL C 2 32 ? -3.54500 8.85800 -1.00900 1.000 33.60000 31 VAL C N 1
ATOM 1742 C CA . VAL C 2 32 ? -4.14400 7.53000 -0.88100 1.000 37.05000 31 VAL C CA 1
ATOM 1743 C C . VAL C 2 32 ? -4.87600 7.14500 -2.16500 1.000 35.33000 31 VAL C C 1
ATOM 1744 O O . VAL C 2 32 ? -4.69500 6.03700 -2.69100 1.000 34.34000 31 VAL C O 1
ATOM 1748 N N . ILE C 2 33 ? -5.70000 8.05500 -2.70100 1.000 32.52000 32 ILE C N 1
ATOM 1749 C CA . ILE C 2 33 ? -6.49600 7.73400 -3.88600 1.000 30.90000 32 ILE C CA 1
ATOM 1750 C C . ILE C 2 33 ? -5.59100 7.40600 -5.06300 1.000 31.74000 32 ILE C C 1
ATOM 1751 O O . ILE C 2 33 ? -5.82500 6.44200 -5.80500 1.000 30.46000 32 ILE C O 1
ATOM 1756 N N . ARG C 2 34 ? -4.58700 8.25500 -5.30000 1.000 29.48000 33 ARG C N 1
ATOM 1757 C CA . ARG C 2 34 ? -3.69500 8.04100 -6.43100 1.000 29.93000 33 ARG C CA 1
ATOM 1758 C C . ARG C 2 34 ? -2.96700 6.70900 -6.30700 1.000 31.15000 33 ARG C C 1
ATOM 1759 O O . ARG C 2 34 ? -2.86900 5.95400 -7.28800 1.000 31.28000 33 ARG C O 1
ATOM 1767 N N . SER C 2 35 ? -2.47100 6.39800 -5.10800 1.000 28.02000 34 SER C N 1
ATOM 1768 C CA . SER C 2 35 ? -1.85800 5.09500 -4.88800 1.000 33.82000 34 SER C CA 1
ATOM 1769 C C . SER C 2 35 ? -2.85100 3.96900 -5.19200 1.000 31.33000 34 SER C C 1
ATOM 1770 O O . SER C 2 35 ? -2.54100 3.04900 -5.94600 1.000 31.35000 34 SER C O 1
ATOM 1773 N N . ALA C 2 36 ? -4.08100 4.06100 -4.66600 1.000 30.72000 35 ALA C N 1
ATOM 1774 C CA . ALA C 2 36 ? -5.08200 3.02100 -4.91700 1.000 30.67000 35 ALA C CA 1
ATOM 1775 C C . ALA C 2 36 ? -5.37500 2.85400 -6.40300 1.000 32.89000 35 ALA C C 1
ATOM 1776 O O . ALA C 2 36 ? -5.58000 1.72900 -6.87600 1.000 34.12000 35 ALA C O 1
ATOM 1778 N N . LEU C 2 37 ? -5.40300 3.95400 -7.16200 1.000 31.83000 36 LEU C N 1
ATOM 1779 C CA . LEU C 2 37 ? -5.71400 3.83600 -8.58500 1.000 30.62000 36 LEU C CA 1
ATOM 1780 C C . LEU C 2 37 ? -4.55300 3.22600 -9.37500 1.000 33.27000 36 LEU C C 1
ATOM 1781 O O . LEU C 2 37 ? -4.78400 2.52800 -10.37700 1.000 33.03000 36 LEU C O 1
ATOM 1786 N N . ARG C 2 38 ? -3.30500 3.46500 -8.94700 1.000 31.39000 37 ARG C N 1
ATOM 1787 C CA . ARG C 2 38 ? -2.17900 2.75500 -9.55700 1.000 36.93000 37 ARG C CA 1
ATOM 1788 C C . ARG C 2 38 ? -2.24300 1.24800 -9.28300 1.000 35.37000 37 ARG C C 1
ATOM 1789 O O . ARG C 2 38 ? -1.94100 0.44400 -10.16900 1.000 38.90000 37 ARG C O 1
ATOM 1797 N N . LEU C 2 39 ? -2.70900 0.88200 -8.10200 1.000 35.09000 38 LEU C N 1
ATOM 1798 C CA . LEU C 2 39 ? -2.89000 -0.53400 -7.72600 1.000 36.79000 38 LEU C CA 1
ATOM 1799 C C . LEU C 2 39 ? -3.97000 -1.13800 -8.62000 1.000 37.97000 38 LEU C C 1
ATOM 1800 O O . LEU C 2 39 ? -3.78900 -2.23900 -9.08700 1.000 39.89000 38 LEU C O 1
ATOM 1805 N N . LEU C 2 40 ? -5.04900 -0.40100 -8.84000 1.000 37.64000 39 LEU C N 1
ATOM 1806 C CA . LEU C 2 40 ? -6.14900 -0.90600 -9.65600 1.000 36.23000 39 LEU C CA 1
ATOM 1807 C C . LEU C 2 40 ? -5.69900 -1.12200 -11.09000 1.000 38.17000 39 LEU C C 1
ATOM 1808 O O . LEU C 2 40 ? -6.00200 -2.15500 -11.69800 1.000 38.21000 39 LEU C O 1
ATOM 1813 N N . GLU C 2 41 ? -4.95800 -0.16100 -11.64600 1.000 36.00000 40 GLU C N 1
ATOM 1814 C CA . GLU C 2 41 ? -4.48100 -0.29800 -13.02100 1.000 38.02000 40 GLU C CA 1
ATOM 1815 C C . GLU C 2 41 ? -3.51900 -1.47200 -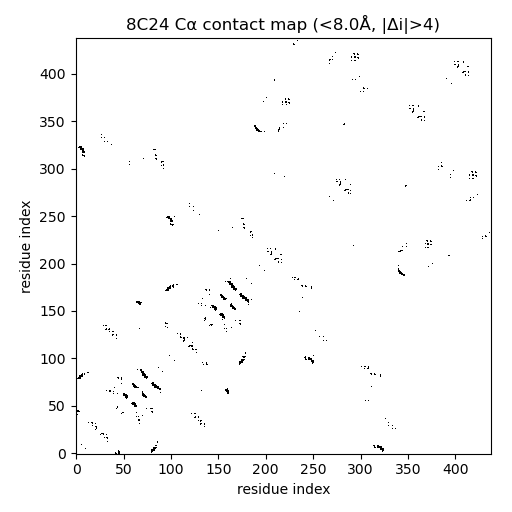13.16100 1.000 39.84000 40 GLU C C 1
ATOM 1816 O O . GLU C 2 41 ? -3.53800 -2.18000 -14.18000 1.000 37.09000 40 GLU C O 1
ATOM 1822 N N . ASP C 2 42 ? -2.65900 -1.67900 -12.15700 1.000 37.89000 41 ASP C N 1
ATOM 1823 C CA . ASP C 2 42 ? -1.75800 -2.82600 -12.17200 1.000 40.54000 41 ASP C CA 1
ATOM 1824 C C . ASP C 2 42 ? -2.55200 -4.12800 -12.13500 1.000 39.69000 41 ASP C C 1
ATOM 1825 O O . ASP C 2 42 ? -2.27400 -5.05800 -12.90100 1.000 41.29000 41 ASP C O 1
ATOM 1830 N N . ARG C 2 43 ? -3.56900 -4.19300 -11.27300 1.000 36.34000 42 ARG C N 1
ATOM 1831 C CA . ARG C 2 43 ? -4.46500 -5.34100 -11.24700 1.000 39.70000 42 ARG C CA 1
ATOM 1832 C C . ARG C 2 43 ? -5.12200 -5.54900 -12.60900 1.000 43.33000 42 ARG C C 1
ATOM 1833 O O . ARG C 2 43 ? -5.05300 -6.64200 -13.18300 1.000 41.76000 42 ARG C O 1
ATOM 1841 N N . GLU C 2 44 ? -5.72200 -4.48900 -13.16200 1.000 38.24000 43 GLU C N 1
ATOM 1842 C CA . GLU C 2 44 ? -6.46800 -4.61300 -14.40600 1.000 40.09000 43 GLU C CA 1
ATOM 1843 C C . GLU C 2 44 ? -5.60100 -5.13200 -15.53000 1.000 40.48000 43 GLU C C 1
ATOM 1844 O O . GLU C 2 44 ? -6.08600 -5.86200 -16.40200 1.000 39.36000 43 GLU C O 1
ATOM 1850 N N . THR C 2 45 ? -4.33000 -4.73100 -15.56000 1.000 36.95000 44 THR C N 1
ATOM 1851 C CA . THR C 2 45 ? -3.44600 -5.24000 -16.60400 1.000 40.87000 44 THR C CA 1
ATOM 1852 C C . THR C 2 45 ? -3.23100 -6.74500 -16.44900 1.000 41.30000 44 THR C C 1
ATOM 1853 O O . THR C 2 45 ? -3.24100 -7.48400 -17.44100 1.000 40.94000 44 THR C O 1
ATOM 1857 N N . GLN C 2 46 ? -3.04900 -7.21900 -15.21000 1.000 36.90000 45 GLN C N 1
ATOM 1858 C CA . GLN C 2 46 ? -2.96800 -8.65600 -14.98400 1.000 39.46000 45 GLN C CA 1
ATOM 1859 C C . GLN C 2 46 ? -4.29100 -9.33700 -15.29900 1.000 40.40000 45 GLN C C 1
ATOM 1860 O O . GLN C 2 46 ? -4.30100 -10.42300 -15.88600 1.000 38.39000 45 GLN C O 1
ATOM 1866 N N . LEU C 2 47 ? -5.42000 -8.70800 -14.93900 1.000 38.92000 46 LEU C N 1
ATOM 1867 C CA . LEU C 2 47 ? -6.72200 -9.29500 -15.25100 1.000 41.27000 46 LEU C CA 1
ATOM 1868 C C . LEU C 2 47 ? -6.94300 -9.37100 -16.75200 1.000 44.05000 46 LEU C C 1
ATOM 1869 O O . LEU C 2 47 ? -7.48800 -10.36100 -17.26200 1.000 43.79000 46 LEU C O 1
ATOM 1874 N N . ARG C 2 48 ? -6.53100 -8.33100 -17.47600 1.000 41.37000 47 ARG C N 1
ATOM 1875 C CA . ARG C 2 48 ? -6.60400 -8.36800 -18.92900 1.000 42.64000 47 ARG C CA 1
ATOM 1876 C C . ARG C 2 48 ? -5.84400 -9.56800 -19.49000 1.000 43.31000 47 ARG C C 1
ATOM 1877 O O . ARG C 2 48 ? -6.32900 -10.24600 -20.40600 1.000 41.98000 47 ARG C O 1
ATOM 1885 N N . ALA C 2 49 ? -4.65700 -9.85700 -18.94900 1.000 38.66000 48 ALA C N 1
ATOM 1886 C CA . ALA C 2 49 ? -3.89600 -11.00300 -19.45000 1.000 40.03000 48 ALA C CA 1
ATOM 1887 C C . ALA C 2 49 ? -4.63200 -12.31500 -19.18400 1.000 40.19000 48 ALA C C 1
ATOM 1888 O O . ALA C 2 49 ? -4.63000 -13.21900 -20.03300 1.000 40.86000 48 ALA C O 1
ATOM 1890 N N . LEU C 2 50 ? -5.28800 -12.43100 -18.02500 1.000 42.54000 49 LEU C N 1
ATOM 1891 C CA . LEU C 2 50 ? -6.02600 -13.65300 -17.71600 1.000 41.92000 49 LEU C CA 1
ATOM 1892 C C . LEU C 2 50 ? -7.24900 -13.80200 -18.61300 1.000 40.52000 49 LEU C C 1
ATOM 1893 O O . LEU C 2 50 ? -7.56300 -14.91000 -19.05900 1.000 39.31000 49 LEU C O 1
ATOM 1898 N N . ARG C 2 51 ? -7.96000 -12.70000 -18.86200 1.000 40.21000 50 ARG C N 1
ATOM 1899 C CA . ARG C 2 51 ? -9.16800 -12.74800 -19.68300 1.000 40.99000 50 ARG C CA 1
ATOM 1900 C C . ARG C 2 51 ? -8.83800 -13.17300 -21.09900 1.000 41.69000 50 ARG C C 1
ATOM 1901 O O . ARG C 2 51 ? -9.48100 -14.06600 -21.66100 1.000 40.55000 50 ARG C O 1
ATOM 1909 N N . GLU C 2 52 ? -7.81500 -12.55500 -21.68700 1.000 41.17000 51 GLU C N 1
ATOM 1910 C CA . GLU C 2 52 ? -7.41600 -12.95200 -23.02700 1.000 44.01000 51 GLU C CA 1
ATOM 1911 C C . GLU C 2 52 ? -7.04700 -14.43600 -23.07800 1.000 39.48000 51 GLU C C 1
ATOM 1912 O O . GLU C 2 52 ? -7.43600 -15.13800 -24.01600 1.000 39.75000 51 GLU C O 1
ATOM 1918 N N . ALA C 2 53 ? -6.38100 -14.95100 -22.03500 1.000 35.07000 52 ALA C N 1
ATOM 1919 C CA . ALA C 2 53 ? -6.01300 -16.36700 -22.00500 1.000 35.12000 52 ALA C CA 1
ATOM 1920 C C . ALA C 2 53 ? -7.24700 -17.27200 -21.97100 1.000 34.87000 52 ALA C C 1
ATOM 1921 O O . ALA C 2 53 ? -7.28800 -18.30800 -22.65000 1.000 37.28000 52 ALA C O 1
ATOM 1923 N N . LEU C 2 54 ? -8.26200 -16.90400 -21.18500 1.000 32.60000 53 LEU C N 1
ATOM 1924 C CA . LEU C 2 54 ? -9.47100 -17.71600 -21.13700 1.000 35.41000 53 LEU C CA 1
ATOM 1925 C C . LEU C 2 54 ? -10.19200 -17.67800 -22.47300 1.000 43.33000 53 LEU C C 1
ATOM 1926 O O . LEU C 2 54 ? -10.63900 -18.72100 -22.96600 1.000 38.19000 53 LEU C O 1
ATOM 1931 N N . GLU C 2 55 ? -10.28700 -16.48200 -23.08200 1.000 41.71000 54 GLU C N 1
ATOM 1932 C CA . GLU C 2 55 ? -10.90400 -16.34900 -24.40100 1.000 44.11000 54 GLU C CA 1
ATOM 1933 C C . GLU C 2 55 ? -10.21500 -17.24600 -25.42200 1.000 41.33000 54 GLU C C 1
ATOM 1934 O O . GLU C 2 55 ? -10.88000 -17.95300 -26.18200 1.000 42.92000 54 GLU C O 1
ATOM 1940 N N . ALA C 2 56 ? -8.87900 -17.20500 -25.47500 1.000 36.80000 55 ALA C N 1
ATOM 1941 C CA . ALA C 2 56 ? -8.14500 -18.09800 -26.36700 1.000 42.85000 55 ALA C CA 1
ATOM 1942 C C . ALA C 2 56 ? -8.46700 -19.55100 -26.06200 1.000 44.33000 55 ALA C C 1
ATOM 1943 O O . ALA C 2 56 ? -8.50000 -20.39000 -26.96800 1.000 47.53000 55 ALA C O 1
ATOM 1945 N N . GLY C 2 57 ? -8.69100 -19.87000 -24.78500 1.000 45.37000 56 GLY C N 1
ATOM 1946 C CA . GLY C 2 57 ? -9.09700 -21.22300 -24.43600 1.000 47.35000 56 GLY C CA 1
ATOM 1947 C C . GLY C 2 57 ? -10.48000 -21.57500 -24.96200 1.000 46.52000 56 GLY C C 1
ATOM 1948 O O . GLY C 2 57 ? -10.71500 -22.69900 -25.41400 1.000 40.24000 56 GLY C O 1
ATOM 1949 N N . GLU C 2 58 ? -11.42500 -20.63500 -24.88400 1.000 45.47000 57 GLU C N 1
ATOM 1950 C CA . GLU C 2 58 ? -12.75300 -20.89800 -25.43700 1.000 44.50000 57 GLU C CA 1
ATOM 1951 C C . GLU C 2 58 ? -12.68500 -21.07300 -26.95000 1.000 46.18000 57 GLU C C 1
ATOM 1952 O O . GLU C 2 58 ? -13.19200 -22.06200 -27.49300 1.000 46.57000 57 GLU C O 1
ATOM 1958 N N . ARG C 2 59 ? -12.01600 -20.14900 -27.64000 1.000 43.11000 58 ARG C N 1
ATOM 1959 C CA . ARG C 2 59 ? -11.88100 -20.22900 -29.09100 1.000 45.49000 58 ARG C CA 1
ATOM 1960 C C . ARG C 2 59 ? -11.13100 -21.47200 -29.55000 1.000 46.24000 58 ARG C C 1
ATOM 1961 O O . ARG C 2 59 ? -11.16700 -21.77800 -30.74900 1.000 41.55000 58 ARG C O 1
ATOM 1969 N N . SER C 2 60 ? -10.46600 -22.18000 -28.61900 1.000 34.63000 59 SER C N 1
ATOM 1970 C CA . SER C 2 60 ? -9.73400 -23.41400 -28.89100 1.000 37.23000 59 SER C CA 1
ATOM 1971 C C . SER C 2 60 ? -10.58700 -24.47700 -29.58600 1.000 37.39000 59 SER C C 1
ATOM 1972 O O . SER C 2 60 ? -10.05700 -25.28900 -30.35400 1.000 42.03000 59 SER C O 1
ATOM 1975 N N . GLY C 2 61 ? -11.87900 -24.51600 -29.29900 1.000 37.14000 60 GLY C N 1
ATOM 1976 C CA . GLY C 2 61 ? -12.75700 -25.57700 -29.75500 1.000 46.70000 60 GLY C CA 1
ATOM 1977 C C . GLY C 2 61 ? -13.54100 -26.17900 -28.60500 1.000 44.72000 60 GLY C C 1
ATOM 1978 O O . GLY C 2 61 ? -13.30400 -25.89600 -27.43300 1.000 40.65000 60 GLY C O 1
ATOM 1979 N N . SER C 2 62 ? -14.51400 -27.00900 -28.97100 1.000 38.65000 61 SER C N 1
ATOM 1980 C CA . SER C 2 62 ? -15.33800 -27.65100 -27.95400 1.000 45.22000 61 SER C CA 1
ATOM 1981 C C . SER C 2 62 ? -14.47900 -28.48400 -27.00900 1.000 39.88000 61 SER C C 1
ATOM 1982 O O . SER C 2 62 ? -13.52000 -29.14700 -27.42300 1.000 38.15000 61 SER C O 1
ATOM 1985 N N . SER C 2 63 ? -14.83600 -28.44100 -25.73100 1.000 42.62000 62 SER C N 1
ATOM 1986 C CA . SER C 2 63 ? -14.14700 -29.22900 -24.71100 1.000 42.70000 62 SER C CA 1
ATOM 1987 C C . SER C 2 63 ? -14.58800 -30.69000 -24.79200 1.000 42.42000 62 SER C C 1
ATOM 1988 O O . SER C 2 63 ? -15.76300 -30.97100 -25.01800 1.000 40.10000 62 SER C O 1
ATOM 1991 N N . THR C 2 64 ? -13.64900 -31.62300 -24.61400 1.000 43.55000 63 THR C N 1
ATOM 1992 C CA . THR C 2 64 ? -13.95400 -33.04900 -24.70400 1.000 41.69000 63 THR C CA 1
ATOM 1993 C C . THR C 2 64 ? -13.52000 -33.76100 -23.43500 1.000 48.35000 63 THR C C 1
ATOM 1994 O O . THR C 2 64 ? -12.73000 -33.21500 -22.64900 1.000 46.12000 63 THR C O 1
ATOM 1998 N N . PRO C 2 65 ? -14.00100 -34.98800 -23.20200 1.000 51.58000 64 PRO C N 1
ATOM 1999 C CA . PRO C 2 65 ? -13.42700 -35.79600 -22.11900 1.000 45.87000 64 PRO C CA 1
ATOM 2000 C C . PRO C 2 65 ? -11.95700 -36.06800 -22.39400 1.000 47.94000 64 PRO C C 1
ATOM 2001 O O . PRO C 2 65 ? -11.46700 -35.91900 -23.51700 1.000 45.31000 64 PRO C O 1
ATOM 2005 N N . PHE C 2 66 ? -11.23900 -36.44200 -21.33700 1.000 48.59000 65 PHE C N 1
ATOM 2006 C CA . PHE C 2 66 ? -9.79800 -36.62900 -21.41600 1.000 46.33000 65 PHE C CA 1
ATOM 2007 C C . PHE C 2 66 ? -9.42600 -37.82600 -20.55900 1.000 54.75000 65 PHE C C 1
ATOM 2008 O O . PHE C 2 66 ? -9.86000 -37.91700 -19.40700 1.000 54.33000 65 PHE C O 1
ATOM 2016 N N . ASP C 2 67 ? -8.61800 -38.72600 -21.12600 1.000 51.56000 66 ASP C N 1
ATOM 2017 C CA . ASP C 2 67 ? -8.28400 -40.02900 -20.54700 1.000 47.94000 66 ASP C CA 1
ATOM 2018 C C . ASP C 2 67 ? -6.84000 -39.95400 -20.05600 1.000 43.79000 66 ASP C C 1
ATOM 2019 O O . ASP C 2 67 ? -5.89700 -40.16900 -20.82000 1.000 46.32000 66 ASP C O 1
ATOM 2024 N N . PHE C 2 68 ? -6.67200 -39.65300 -18.76400 1.000 44.79000 67 PHE C N 1
ATOM 2025 C CA . PHE C 2 68 ? -5.32800 -39.48900 -18.21300 1.000 45.41000 67 PHE C CA 1
ATOM 2026 C C . PHE C 2 68 ? -4.50900 -40.76300 -18.31600 1.000 46.42000 67 PHE C C 1
ATOM 2027 O O . PHE C 2 68 ? -3.31900 -40.71400 -18.65900 1.000 43.96000 67 PHE C O 1
ATOM 2035 N N . ASP C 2 69 ? -5.12000 -41.91600 -18.00600 1.000 47.55000 68 ASP C N 1
ATOM 2036 C CA . ASP C 2 69 ? -4.39700 -43.18600 -18.10300 1.000 49.10000 68 ASP C CA 1
ATOM 2037 C C . ASP C 2 69 ? -3.87000 -43.39500 -19.51000 1.000 50.40000 68 ASP C C 1
ATOM 2038 O O . ASP C 2 69 ? -2.67300 -43.64100 -19.70800 1.000 49.81000 68 ASP C O 1
ATOM 2043 N N . GLY C 2 70 ? -4.75300 -43.27300 -20.50700 1.000 46.71000 69 GLY C N 1
ATOM 2044 C CA . GLY C 2 70 ? -4.32000 -43.43000 -21.88300 1.000 47.09000 69 GLY C CA 1
ATOM 2045 C C . GLY C 2 70 ? -3.28000 -42.40900 -22.28300 1.000 48.10000 69 GLY C C 1
ATOM 2046 O O . GLY C 2 70 ? -2.27000 -42.74900 -22.90600 1.000 47.58000 69 GLY C O 1
ATOM 2047 N N . PHE C 2 71 ? -3.50000 -41.14200 -21.91200 1.000 49.14000 70 PHE C N 1
ATOM 2048 C CA . PHE C 2 71 ? -2.53200 -40.09900 -22.24200 1.000 45.96000 70 PHE C CA 1
ATOM 2049 C C . PHE C 2 71 ? -1.18200 -40.38300 -21.59900 1.000 46.58000 70 PHE C C 1
ATOM 2050 O O . PHE C 2 71 ? -0.13900 -40.31300 -22.26300 1.000 49.80000 70 PHE C O 1
ATOM 2058 N N . LEU C 2 72 ? -1.17800 -40.70200 -20.30100 1.000 45.54000 71 LEU C N 1
ATOM 2059 C CA . LEU C 2 72 ? 0.08200 -41.00100 -19.62500 1.000 48.70000 71 LEU C CA 1
ATOM 2060 C C . LEU C 2 72 ? 0.71400 -42.27800 -20.16800 1.000 48.46000 71 LEU C C 1
ATOM 2061 O O . LEU C 2 72 ? 1.93600 -42.33600 -20.35900 1.000 51.54000 71 LEU C O 1
ATOM 2066 N N . GLY C 2 73 ? -0.10300 -43.30200 -20.43000 1.000 47.64000 72 GLY C N 1
ATOM 2067 C CA . GLY C 2 73 ? 0.41000 -44.51300 -21.06100 1.000 49.52000 72 GLY C CA 1
ATOM 2068 C C . GLY C 2 73 ? 1.09300 -44.23800 -22.38900 1.000 53.11000 72 GLY C C 1
ATOM 2069 O O . GLY C 2 73 ? 2.23900 -44.64500 -22.60500 1.000 52.06000 72 GLY C O 1
ATOM 2070 N N . ARG C 2 74 ? 0.40000 -43.52400 -23.29100 1.000 44.88000 73 ARG C N 1
ATOM 2071 C CA . ARG C 2 74 ? 0.96800 -43.20500 -24.59900 1.000 48.98000 73 ARG C CA 1
ATOM 2072 C C . ARG C 2 74 ? 2.27200 -42.43500 -24.47600 1.000 53.45000 73 ARG C C 1
ATOM 2073 O O . ARG C 2 74 ? 3.24000 -42.71500 -25.19400 1.000 53.73000 73 ARG C O 1
ATOM 2081 N N . LYS C 2 75 ? 2.30700 -41.43200 -23.59600 1.000 53.77000 74 LYS C N 1
ATOM 2082 C CA . LYS C 2 75 ? 3.49900 -40.60300 -23.48900 1.000 51.28000 74 LYS C CA 1
ATOM 2083 C C . LYS C 2 75 ? 4.67900 -41.41100 -22.95400 1.000 52.75000 74 LYS C C 1
ATOM 2084 O O . LYS C 2 75 ? 5.79500 -41.30900 -23.47400 1.000 52.65000 74 LYS C O 1
ATOM 2090 N N . ARG C 2 76 ? 4.45000 -42.23900 -21.93600 1.000 49.88000 75 ARG C N 1
ATOM 2091 C CA . ARG C 2 76 ? 5.52400 -43.11000 -21.46100 1.000 60.86000 75 ARG C CA 1
ATOM 2092 C C . ARG C 2 76 ? 6.00700 -44.03000 -22.57700 1.000 59.73000 75 ARG C C 1
ATOM 2093 O O . ARG C 2 76 ? 7.21400 -44.12900 -22.83700 1.000 60.14000 75 ARG C O 1
ATOM 2101 N N . ALA C 2 77 ? 5.06800 -44.68400 -23.27100 1.000 55.74000 76 ALA C N 1
ATOM 2102 C CA . ALA C 2 77 ? 5.42400 -45.58100 -24.37200 1.000 61.36000 76 ALA C CA 1
ATOM 2103 C C . ALA C 2 77 ? 6.29500 -44.87400 -25.40500 1.000 65.47000 76 ALA C C 1
ATOM 2104 O O . ALA C 2 77 ? 7.35400 -45.38200 -25.79400 1.000 66.55000 76 ALA C O 1
ATOM 2106 N N . ASP C 2 78 ? 5.87500 -43.67800 -25.83400 1.000 63.87000 77 ASP C N 1
ATOM 2107 C CA . ASP C 2 78 ? 6.62800 -42.92000 -26.83300 1.000 65.73000 77 ASP C CA 1
ATOM 2108 C C . ASP C 2 78 ? 8.06900 -42.68900 -26.39700 1.000 67.20000 77 ASP C C 1
ATOM 2109 O O . ASP C 2 78 ? 9.00500 -42.87800 -27.18200 1.000 71.41000 77 ASP C O 1
ATOM 2114 N N . ALA C 2 79 ? 8.27100 -42.26000 -25.15100 1.000 68.57000 78 ALA C N 1
ATOM 2115 C CA . ALA C 2 79 ? 9.63300 -42.04300 -24.67900 1.000 68.74000 78 ALA C CA 1
ATOM 2116 C C . ALA C 2 79 ? 10.44000 -43.33600 -24.69500 1.000 68.50000 78 ALA C C 1
ATOM 2117 O O . ALA C 2 79 ? 11.65300 -43.30900 -24.93300 1.000 72.67000 78 ALA C O 1
ATOM 2119 N N . SER C 2 80 ? 9.78200 -44.47600 -24.47100 1.000 71.54000 79 SER C N 1
ATOM 2120 C CA . SER C 2 80 ? 10.43600 -45.77900 -24.53600 1.000 72.38000 79 SER C CA 1
ATOM 2121 C C . SER C 2 80 ? 10.86600 -46.17800 -25.94600 1.000 77.08000 79 SER C C 1
ATOM 2122 O O . SER C 2 80 ? 11.62400 -47.14400 -26.08900 1.000 79.43000 79 SER C O 1
ATOM 2125 N N . ARG C 2 81 ? 10.40000 -45.48300 -26.98600 1.000 75.05000 80 ARG C N 1
ATOM 2126 C CA . ARG C 2 81 ? 10.72000 -45.89000 -28.35400 1.000 74.03000 80 ARG C CA 1
ATOM 2127 C C . ARG C 2 81 ? 12.14500 -45.50100 -28.73200 1.000 78.57000 80 ARG C C 1
ATOM 2128 O O . ARG C 2 81 ? 12.98700 -46.36700 -29.00200 1.000 80.28000 80 ARG C O 1
ATOM 2136 N N . LEU D 2 9 ? 20.21600 10.30100 -3.28600 1.000 69.32000 8 LEU D N 1
ATOM 2137 C CA . LEU D 2 9 ? 20.15700 9.29200 -4.33500 1.000 67.78000 8 LEU D CA 1
ATOM 2138 C C . LEU D 2 9 ? 21.24700 9.48200 -5.39000 1.000 65.12000 8 LEU D C 1
ATOM 2139 O O . LEU D 2 9 ? 22.01400 10.44700 -5.36900 1.000 58.53000 8 LEU D O 1
ATOM 2144 N N . ASP D 2 10 ? 21.27900 8.54300 -6.34300 1.000 59.46000 9 ASP D N 1
ATOM 2145 C CA . ASP D 2 10 ? 22.24900 8.49100 -7.42800 1.000 53.30000 9 ASP D CA 1
ATOM 2146 C C . ASP D 2 10 ? 21.60000 8.92000 -8.74600 1.000 53.79000 9 ASP D C 1
ATOM 2147 O O . ASP D 2 10 ? 20.39300 9.17400 -8.82100 1.000 55.68000 9 ASP D O 1
ATOM 2152 N N . GLU D 2 11 ? 22.42000 8.99900 -9.80200 1.000 48.22000 10 GLU D N 1
ATOM 2153 C CA . GLU D 2 11 ? 21.98300 9.64500 -11.04300 1.000 48.26000 10 GLU D CA 1
ATOM 2154 C C . GLU D 2 11 ? 20.92400 8.82300 -11.78500 1.000 48.59000 10 GLU D C 1
ATOM 2155 O O . GLU D 2 11 ? 19.98800 9.39200 -12.36100 1.000 45.64000 10 GLU D O 1
ATOM 2161 N N . HIS D 2 12 ? 21.07000 7.49500 -11.82000 1.000 41.96000 11 HIS D N 1
ATOM 2162 C CA . HIS D 2 12 ? 20.10700 6.68000 -12.55800 1.000 45.83000 11 HIS D CA 1
ATOM 2163 C C . HIS D 2 12 ? 18.71200 6.78100 -11.95300 1.000 42.13000 11 HIS D C 1
ATOM 2164 O O . HIS D 2 12 ? 17.71700 6.83600 -12.68100 1.000 43.16000 11 HIS D O 1
ATOM 2171 N N . TYR D 2 13 ? 18.61600 6.78100 -10.62300 1.000 40.12000 12 TYR D N 1
ATOM 2172 C CA . TYR D 2 13 ? 17.30400 6.82700 -9.99000 1.000 45.38000 12 TYR D CA 1
ATOM 2173 C C . TYR D 2 13 ? 16.72700 8.23800 -9.97200 1.000 41.10000 12 TYR D C 1
ATOM 2174 O O . TYR D 2 13 ? 15.50300 8.38600 -9.87700 1.000 37.63000 12 TYR D O 1
ATOM 2183 N N . SER D 2 14 ? 17.56900 9.27200 -10.09600 1.000 39.54000 13 SER D N 1
ATOM 2184 C CA . SER D 2 14 ? 17.03400 10.61400 -10.30900 1.000 46.84000 13 SER D CA 1
ATOM 2185 C C . SER D 2 14 ? 16.35400 10.71400 -11.66300 1.000 39.86000 13 SER D C 1
ATOM 2186 O O . SER D 2 14 ? 15.28400 11.31600 -11.77600 1.000 41.42000 13 SER D O 1
ATOM 2189 N N . ALA D 2 15 ? 16.95400 10.11900 -12.70400 1.000 42.54000 14 ALA D N 1
ATOM 2190 C CA . ALA D 2 15 ? 16.30600 10.08700 -14.02100 1.000 42.95000 14 ALA D CA 1
ATOM 2191 C C . ALA D 2 15 ? 15.06600 9.20600 -14.02200 1.000 41.07000 14 ALA D C 1
ATOM 2192 O O . ALA D 2 15 ? 14.11100 9.49800 -14.75300 1.000 41.77000 14 ALA D O 1
ATOM 2194 N N . PHE D 2 16 ? 15.07500 8.11300 -13.24500 1.000 41.08000 15 PHE D N 1
ATOM 2195 C CA . PHE D 2 16 ? 13.88600 7.27000 -13.13400 1.000 37.41000 15 PHE D CA 1
ATOM 2196 C C . PHE D 2 16 ? 12.72900 8.03800 -12.50700 1.000 40.45000 15 PHE D C 1
ATOM 2197 O O . PHE D 2 16 ? 11.60700 8.01700 -13.02500 1.000 39.44000 15 PHE D O 1
ATOM 2205 N N . ILE D 2 17 ? 12.99100 8.71200 -11.38300 1.000 34.71000 16 ILE D N 1
ATOM 2206 C CA . ILE D 2 17 ? 11.98300 9.55100 -10.73900 1.000 36.36000 16 ILE D CA 1
ATOM 2207 C C . ILE D 2 17 ? 11.47100 10.60700 -11.71400 1.000 39.07000 16 ILE D C 1
ATOM 2208 O O . ILE D 2 17 ? 10.26300 10.83700 -11.82400 1.000 39.36000 16 ILE D O 1
ATOM 2213 N N . ASP D 2 18 ? 12.38900 11.28600 -12.41700 1.000 37.36000 17 ASP D N 1
ATOM 2214 C CA . ASP D 2 18 ? 11.98100 12.35500 -13.32500 1.000 39.98000 17 ASP D CA 1
ATOM 2215 C C . ASP D 2 18 ? 11.15900 11.80700 -14.48300 1.000 42.76000 17 ASP D C 1
ATOM 2216 O O . ASP D 2 18 ? 10.18400 12.43300 -14.91000 1.000 46.64000 17 ASP D O 1
ATOM 2221 N N . GLY D 2 19 ? 11.52700 10.63200 -14.99700 1.000 40.08000 18 GLY D N 1
ATOM 2222 C CA . GLY D 2 19 ? 10.72300 10.01400 -16.03700 1.000 44.54000 18 GLY D CA 1
ATOM 2223 C C . GLY D 2 19 ? 9.31900 9.67800 -15.56600 1.000 44.59000 18 GLY D C 1
ATOM 2224 O O . GLY D 2 19 ? 8.34600 9.86900 -16.29600 1.000 47.28000 18 GLY D O 1
ATOM 2225 N N . GLU D 2 20 ? 9.19700 9.18000 -14.33500 1.000 42.71000 19 GLU D N 1
ATOM 2226 C CA . GLU D 2 20 ? 7.88200 8.90400 -13.76700 1.000 45.08000 19 GLU D CA 1
ATOM 2227 C C . GLU D 2 20 ? 7.03000 10.16500 -13.69500 1.000 45.72000 19 GLU D C 1
ATOM 2228 O O . GLU D 2 20 ? 5.83200 10.12400 -13.99700 1.000 40.49000 19 GLU D O 1
ATOM 2234 N N . ILE D 2 21 ? 7.62700 11.29800 -13.28800 1.000 38.56000 20 ILE D N 1
ATOM 2235 C CA . ILE D 2 21 ? 6.86600 12.54100 -13.20500 1.000 39.43000 20 ILE D CA 1
ATOM 2236 C C . ILE D 2 21 ? 6.48100 13.02500 -14.60300 1.000 45.85000 20 ILE D C 1
ATOM 2237 O O . ILE D 2 21 ? 5.32900 13.39700 -14.85300 1.000 42.47000 20 ILE D O 1
ATOM 2242 N N . ALA D 2 22 ? 7.44200 13.00900 -15.53400 1.000 44.44000 21 ALA D N 1
ATOM 2243 C CA . ALA D 2 22 ? 7.17100 13.39300 -16.91500 1.000 47.90000 21 ALA D CA 1
ATOM 2244 C C . ALA D 2 22 ? 6.06700 12.55000 -17.54800 1.000 50.30000 21 ALA D C 1
ATOM 2245 O O . ALA D 2 22 ? 5.31900 13.05200 -18.39500 1.000 48.42000 21 ALA D O 1
ATOM 2247 N N . ALA D 2 23 ? 5.95700 11.27000 -17.17100 1.000 46.98000 22 ALA D N 1
ATOM 2248 C CA . ALA D 2 23 ? 4.94100 10.39600 -17.74600 1.000 48.45000 22 ALA D CA 1
ATOM 2249 C C . ALA D 2 23 ? 3.56800 10.56200 -17.10000 1.000 48.34000 22 ALA D C 1
ATOM 2250 O O . ALA D 2 23 ? 2.61900 9.89700 -17.52600 1.000 52.38000 22 ALA D O 1
ATOM 2252 N N . GLY D 2 24 ? 3.43700 11.40200 -16.07600 1.000 45.72000 23 GLY D N 1
ATOM 2253 C CA . GLY D 2 24 ? 2.15000 11.67300 -15.46700 1.000 46.36000 23 GLY D CA 1
ATOM 2254 C C . GLY D 2 24 ? 1.69300 10.66800 -14.43400 1.000 42.03000 23 GLY D C 1
ATOM 2255 O O . GLY D 2 24 ? 0.67700 10.90800 -13.76400 1.000 36.90000 23 GLY D O 1
ATOM 2256 N N . ARG D 2 25 ? 2.41800 9.56200 -14.26400 1.000 38.01000 24 ARG D N 1
ATOM 2257 C CA . ARG D 2 25 ? 2.04800 8.57200 -13.26000 1.000 38.58000 24 ARG D CA 1
ATOM 2258 C C . ARG D 2 25 ? 2.25400 9.09800 -11.83900 1.000 37.39000 24 ARG D C 1
ATOM 2259 O O . ARG D 2 25 ? 1.47200 8.78700 -10.92700 1.000 33.87000 24 ARG D O 1
ATOM 2267 N N . TYR D 2 26 ? 3.31600 9.86200 -11.61600 1.000 36.20000 25 TYR D N 1
ATOM 2268 C CA . TYR D 2 26 ? 3.57500 10.45300 -10.31100 1.000 31.69000 25 TYR D CA 1
ATOM 2269 C C . TYR D 2 26 ? 3.70900 11.96200 -10.47600 1.000 34.67000 25 TYR D C 1
ATOM 2270 O O . TYR D 2 26 ? 4.05300 12.45100 -11.54700 1.000 32.24000 25 TYR D O 1
ATOM 2279 N N . ARG D 2 27 ? 3.45200 12.70700 -9.40300 1.000 34.30000 26 ARG D N 1
ATOM 2280 C CA . ARG D 2 27 ? 3.43200 14.16900 -9.48500 1.000 35.97000 26 ARG D CA 1
ATOM 2281 C C . ARG D 2 27 ? 4.58700 14.83700 -8.74900 1.000 35.54000 26 ARG D C 1
ATOM 2282 O O . ARG D 2 27 ? 4.76700 16.05900 -8.87600 1.000 38.32000 26 ARG D O 1
ATOM 2290 N N . SER D 2 28 ? 5.36900 14.07800 -7.98400 1.000 33.39000 27 SER D N 1
ATOM 2291 C CA . SER D 2 28 ? 6.48800 14.64800 -7.25400 1.000 34.05000 27 SER D CA 1
ATOM 2292 C C . SER D 2 28 ? 7.50000 13.55000 -6.99000 1.000 36.94000 27 SER D C 1
ATOM 2293 O O . SER D 2 28 ? 7.17800 12.35600 -7.02500 1.000 31.04000 27 SER D O 1
ATOM 2296 N N . ALA D 2 29 ? 8.73500 13.98400 -6.74000 1.000 36.11000 28 ALA D N 1
ATOM 2297 C CA . ALA D 2 29 ? 9.76600 13.07600 -6.26800 1.000 37.94000 28 ALA D CA 1
ATOM 2298 C C . ALA D 2 29 ? 9.33100 12.39600 -4.98100 1.000 38.24000 28 ALA D C 1
ATOM 2299 O O . ALA D 2 29 ? 9.57000 11.19700 -4.80000 1.000 35.85000 28 ALA D O 1
ATOM 2301 N N . SER D 2 30 ? 8.68200 13.14100 -4.08000 1.000 33.38000 29 SER D N 1
ATOM 2302 C CA . SER D 2 30 ? 8.21100 12.55400 -2.82500 1.000 34.93000 29 SER D CA 1
ATOM 2303 C C . SER D 2 30 ? 7.21600 11.42100 -3.06900 1.000 35.70000 29 SER D C 1
ATOM 2304 O O . SER D 2 30 ? 7.27600 10.37300 -2.40800 1.000 34.19000 29 SER D O 1
ATOM 2307 N N . GLU D 2 31 ? 6.30100 11.60500 -4.02600 1.000 33.45000 30 GLU D N 1
ATOM 2308 C CA . GLU D 2 31 ? 5.31100 10.56700 -4.29100 1.000 34.53000 30 GLU D CA 1
ATOM 2309 C C . GLU D 2 31 ? 5.97200 9.27100 -4.75100 1.000 32.43000 30 GLU D C 1
ATOM 2310 O O . GLU D 2 31 ? 5.56500 8.18500 -4.32600 1.000 31.99000 30 GLU D O 1
ATOM 2316 N N . VAL D 2 32 ? 6.98000 9.36100 -5.62400 1.000 31.65000 31 VAL D N 1
ATOM 2317 C CA . VAL D 2 32 ? 7.69400 8.15700 -6.05600 1.000 32.89000 31 VAL D CA 1
ATOM 2318 C C . VAL D 2 32 ? 8.43300 7.52100 -4.87900 1.000 31.70000 31 VAL D C 1
ATOM 2319 O O . VAL D 2 32 ? 8.32000 6.31600 -4.63000 1.000 30.26000 31 VAL D O 1
ATOM 2323 N N . ILE D 2 33 ? 9.21400 8.32100 -4.14500 1.000 29.96000 32 ILE D N 1
ATOM 2324 C CA . ILE D 2 33 ? 10.01400 7.77200 -3.05400 1.000 31.06000 32 ILE D CA 1
ATOM 2325 C C . ILE D 2 33 ? 9.11700 7.15900 -1.97900 1.000 32.90000 32 ILE D C 1
ATOM 2326 O O . ILE D 2 33 ? 9.38700 6.05500 -1.47700 1.000 33.77000 32 ILE D O 1
ATOM 2331 N N . ARG D 2 34 ? 8.03400 7.84800 -1.60400 1.000 29.60000 33 ARG D N 1
ATOM 2332 C CA . ARG D 2 34 ? 7.15700 7.28300 -0.57400 1.000 30.73000 33 ARG D CA 1
ATOM 2333 C C . ARG D 2 34 ? 6.47500 6.00100 -1.05500 1.000 32.75000 33 ARG D C 1
ATOM 2334 O O . ARG D 2 34 ? 6.34300 5.04500 -0.28300 1.000 34.58000 33 ARG D O 1
ATOM 2342 N N . SER D 2 35 ? 6.03600 5.96200 -2.32100 1.000 30.88000 34 SER D N 1
ATOM 2343 C CA . SER D 2 35 ? 5.42300 4.75200 -2.87200 1.000 33.81000 34 SER D CA 1
ATOM 2344 C C . SER D 2 35 ? 6.40400 3.59100 -2.85400 1.000 33.13000 34 SER D C 1
ATOM 2345 O O . SER D 2 35 ? 6.04800 2.46100 -2.50000 1.000 30.52000 34 SER D O 1
ATOM 2348 N N . ALA D 2 36 ? 7.64400 3.85300 -3.26300 1.000 27.64000 35 ALA D N 1
ATOM 2349 C CA . ALA D 2 36 ? 8.63900 2.79900 -3.30300 1.000 31.02000 35 ALA D CA 1
ATOM 2350 C C . ALA D 2 36 ? 8.95400 2.29100 -1.89800 1.000 33.50000 35 ALA D C 1
ATOM 2351 O O . ALA D 2 36 ? 9.04300 1.07500 -1.67800 1.000 34.18000 35 ALA D O 1
ATOM 2353 N N . LEU D 2 37 ? 9.09900 3.20500 -0.92700 1.000 29.49000 36 LEU D N 1
ATOM 2354 C CA . LEU D 2 37 ? 9.35100 2.80300 0.45700 1.000 32.51000 36 LEU D CA 1
ATOM 2355 C C . LEU D 2 37 ? 8.17600 2.01200 1.04000 1.000 38.99000 36 LEU D C 1
ATOM 2356 O O . LEU D 2 37 ? 8.38800 1.06200 1.80600 1.000 34.72000 36 LEU D O 1
ATOM 2361 N N . ARG D 2 38 ? 6.93200 2.38700 0.70500 1.000 32.15000 37 ARG D N 1
ATOM 2362 C CA . ARG D 2 38 ? 5.79600 1.56300 1.12200 1.000 39.77000 37 ARG D CA 1
ATOM 2363 C C . ARG D 2 38 ? 5.89400 0.16400 0.52500 1.000 39.61000 37 ARG D C 1
ATOM 2364 O O . ARG D 2 38 ? 5.65400 -0.83700 1.21400 1.000 36.17000 37 ARG D O 1
ATOM 2372 N N . LEU D 2 39 ? 6.23600 0.07800 -0.76200 1.000 38.23000 38 LEU D N 1
ATOM 2373 C CA . LEU D 2 39 ? 6.40400 -1.22500 -1.39500 1.000 40.72000 38 LEU D CA 1
ATOM 2374 C C . LEU D 2 39 ? 7.49000 -2.04300 -0.69600 1.000 39.03000 38 LEU D C 1
ATOM 2375 O O . LEU D 2 39 ? 7.31000 -3.24000 -0.45000 1.000 41.53000 38 LEU D O 1
ATOM 2380 N N . LEU D 2 40 ? 8.61200 -1.40200 -0.33600 1.000 36.88000 39 LEU D N 1
ATOM 2381 C CA . LEU D 2 40 ? 9.71300 -2.10900 0.31400 1.000 39.79000 39 LEU D CA 1
ATOM 2382 C C . LEU D 2 40 ? 9.33000 -2.56000 1.71400 1.000 38.91000 39 LEU D C 1
ATOM 2383 O O . LEU D 2 40 ? 9.65500 -3.68100 2.11200 1.000 38.83000 39 LEU D O 1
ATOM 2388 N N . GLU D 2 41 ? 8.67200 -1.69100 2.48700 1.000 36.77000 40 GLU D N 1
ATOM 2389 C CA . GLU D 2 41 ? 8.19300 -2.08900 3.80600 1.000 42.66000 40 GLU D CA 1
ATOM 2390 C C . GLU D 2 41 ? 7.26000 -3.29000 3.70000 1.000 42.78000 40 GLU D C 1
ATOM 2391 O O . GLU D 2 41 ? 7.39400 -4.26300 4.45100 1.000 36.44000 40 GLU D O 1
ATOM 2397 N N . ASP D 2 42 ? 6.31500 -3.24100 2.75600 1.000 39.56000 41 ASP D N 1
ATOM 2398 C CA . ASP D 2 42 ? 5.39300 -4.36000 2.57500 1.000 40.56000 41 ASP D CA 1
ATOM 2399 C C . ASP D 2 42 ? 6.15000 -5.64800 2.27700 1.000 43.50000 41 ASP D C 1
ATOM 2400 O O . ASP D 2 42 ? 5.89700 -6.68600 2.90200 1.000 42.33000 41 ASP D O 1
ATOM 2405 N N . ARG D 2 43 ? 7.08800 -5.60200 1.32500 1.000 39.68000 42 ARG D N 1
ATOM 2406 C CA . ARG D 2 43 ? 7.83000 -6.81000 0.98900 1.000 44.80000 42 ARG D CA 1
ATOM 2407 C C . ARG D 2 43 ? 8.60500 -7.31800 2.19800 1.000 47.98000 42 ARG D C 1
ATOM 2408 O O . ARG D 2 43 ? 8.66000 -8.53000 2.45300 1.000 40.12000 42 ARG D O 1
ATOM 2416 N N . GLU D 2 44 ? 9.19300 -6.39600 2.96200 1.000 40.34000 43 GLU D N 1
ATOM 2417 C CA . GLU D 2 44 ? 9.97300 -6.76500 4.13600 1.000 42.61000 43 GLU D CA 1
ATOM 2418 C C . GLU D 2 44 ? 9.09900 -7.40700 5.20700 1.000 42.58000 43 GLU D C 1
ATOM 2419 O O . GLU D 2 44 ? 9.53800 -8.33600 5.89700 1.000 41.98000 43 GLU D O 1
ATOM 2425 N N . THR D 2 45 ? 7.87500 -6.90400 5.38800 1.000 36.84000 44 THR D N 1
ATOM 2426 C CA . THR D 2 45 ? 6.95900 -7.52800 6.33700 1.000 42.79000 44 THR D CA 1
ATOM 2427 C C . THR D 2 45 ? 6.64300 -8.96500 5.92500 1.000 42.53000 44 THR D C 1
ATOM 2428 O O . THR D 2 45 ? 6.70000 -9.89300 6.75000 1.000 38.40000 44 THR D O 1
ATOM 2432 N N . GLN D 2 46 ? 6.35100 -9.17300 4.64200 1.000 37.46000 45 GLN D N 1
ATOM 2433 C CA . GLN D 2 46 ? 6.03800 -10.51800 4.17100 1.000 42.22000 45 GLN D CA 1
ATOM 2434 C C . GLN D 2 46 ? 7.22700 -11.44800 4.32600 1.000 41.13000 45 GLN D C 1
ATOM 2435 O O . GLN D 2 46 ? 7.06500 -12.59100 4.75500 1.000 39.70000 45 GLN D O 1
ATOM 2441 N N . LEU D 2 47 ? 8.42400 -10.97200 3.97100 1.000 39.01000 46 LEU D N 1
ATOM 2442 C CA . 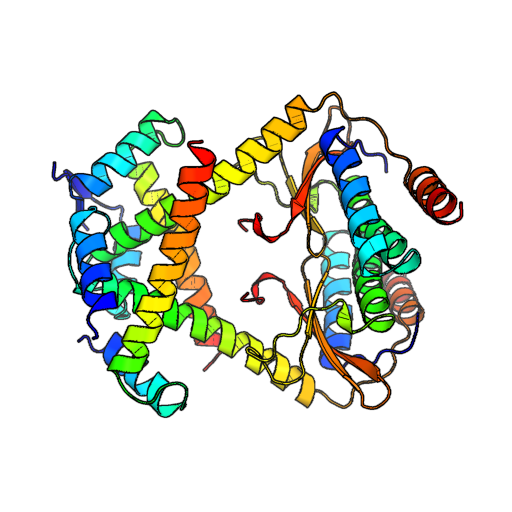LEU D 2 47 ? 9.62300 -11.78500 4.09800 1.000 44.72000 46 LEU D CA 1
ATOM 2443 C C . LEU D 2 47 ? 9.89100 -12.14100 5.55300 1.000 46.39000 46 LEU D C 1
ATOM 2444 O O . LEU D 2 47 ? 10.27000 -13.27700 5.86400 1.000 41.38000 46 LEU D O 1
ATOM 2449 N N . ARG D 2 48 ? 9.71300 -11.17300 6.45500 1.000 42.02000 47 ARG D N 1
ATOM 2450 C CA . ARG D 2 48 ? 9.92000 -11.43200 7.87600 1.000 47.35000 47 ARG D CA 1
ATOM 2451 C C . ARG D 2 48 ? 8.92700 -12.46100 8.40200 1.000 42.85000 47 ARG D C 1
ATOM 2452 O O . ARG D 2 48 ? 9.28000 -13.29100 9.24600 1.000 40.45000 47 ARG D O 1
ATOM 2460 N N . ALA D 2 49 ? 7.67500 -12.40400 7.93300 1.000 38.51000 48 ALA D N 1
ATOM 2461 C CA . ALA D 2 49 ? 6.68800 -13.39900 8.33700 1.000 44.47000 48 ALA D CA 1
ATOM 2462 C C . ALA D 2 49 ? 7.09200 -14.78500 7.85400 1.000 41.12000 48 ALA D C 1
ATOM 2463 O O . ALA D 2 49 ? 6.96900 -15.76700 8.59100 1.000 40.63000 48 ALA D O 1
ATOM 2465 N N . LEU D 2 50 ? 7.61000 -14.86800 6.62600 1.000 40.55000 49 LEU D N 1
ATOM 2466 C CA . LEU D 2 50 ? 8.04500 -16.14400 6.06900 1.000 43.15000 49 LEU D CA 1
ATOM 2467 C C . LEU D 2 50 ? 9.20400 -16.72500 6.87300 1.000 43.33000 49 LEU D C 1
ATOM 2468 O O . LEU D 2 50 ? 9.16900 -17.89200 7.28400 1.000 42.94000 49 LEU D O 1
ATOM 2473 N N . ARG D 2 51 ? 10.23200 -15.91000 7.11700 1.000 40.35000 50 ARG D N 1
ATOM 2474 C CA . ARG D 2 51 ? 11.44000 -16.38600 7.77900 1.000 42.98000 50 ARG D CA 1
ATOM 2475 C C . ARG D 2 51 ? 11.15000 -16.82300 9.20600 1.000 41.93000 50 ARG D C 1
ATOM 2476 O O . ARG D 2 51 ? 11.68500 -17.83600 9.67600 1.000 39.04000 50 ARG D O 1
ATOM 2484 N N . GLU D 2 52 ? 10.30700 -16.06700 9.91200 1.000 40.11000 51 GLU D N 1
ATOM 2485 C CA . GLU D 2 52 ? 9.91100 -16.46800 11.25500 1.000 39.53000 51 GLU D CA 1
ATOM 2486 C C . GLU D 2 52 ? 9.04900 -17.72200 11.22700 1.000 40.50000 51 GLU D C 1
ATOM 2487 O O . GLU D 2 52 ? 9.11500 -18.53800 12.15500 1.000 37.51000 51 GLU D O 1
ATOM 2493 N N . ALA D 2 53 ? 8.24000 -17.89700 10.18000 1.000 36.85000 52 ALA D N 1
ATOM 2494 C CA . ALA D 2 53 ? 7.51800 -19.15600 10.02900 1.000 35.91000 52 ALA D CA 1
ATOM 2495 C C . ALA D 2 53 ? 8.48500 -20.31700 9.83600 1.000 32.40000 52 ALA D C 1
ATOM 2496 O O . ALA D 2 53 ? 8.31500 -21.37600 10.44400 1.000 36.30000 52 ALA D O 1
ATOM 2498 N N . LEU D 2 54 ? 9.54100 -20.12500 9.04000 1.000 33.95000 53 LEU D N 1
ATOM 2499 C CA . LEU D 2 54 ? 10.52100 -21.19900 8.86000 1.000 31.38000 53 LEU D CA 1
ATOM 2500 C C . LEU D 2 54 ? 11.28900 -21.48000 10.14800 1.000 43.41000 53 LEU D C 1
ATOM 2501 O O . LEU D 2 54 ? 11.52000 -22.65200 10.49300 1.000 34.79000 53 LEU D O 1
ATOM 2506 N N . GLU D 2 55 ? 11.68200 -20.41500 10.87900 1.000 33.36000 54 GLU D N 1
ATOM 2507 C CA . GLU D 2 55 ? 12.33900 -20.58300 12.17400 1.000 38.20000 54 GLU D CA 1
ATOM 2508 C C . GLU D 2 55 ? 11.46800 -21.35700 13.15300 1.000 36.03000 54 GLU D C 1
ATOM 2509 O O . GLU D 2 55 ? 11.96500 -22.23200 13.87800 1.000 37.22000 54 GLU D O 1
ATOM 2515 N N . ALA D 2 56 ? 10.17900 -21.01100 13.23900 1.000 31.54000 55 ALA D N 1
ATOM 2516 C CA . ALA D 2 56 ? 9.27700 -21.78100 14.09000 1.000 38.77000 55 ALA D CA 1
ATOM 2517 C C . ALA D 2 56 ? 9.22900 -23.25500 13.67200 1.000 39.51000 55 ALA D C 1
ATOM 2518 O O . ALA D 2 56 ? 9.04100 -24.14100 14.51900 1.000 42.39000 55 ALA D O 1
ATOM 2520 N N . GLY D 2 57 ? 9.40300 -23.53400 12.37800 1.000 37.58000 56 GLY D N 1
ATOM 2521 C CA . GLY D 2 57 ? 9.40400 -24.91700 11.92700 1.000 40.66000 56 GLY D CA 1
ATOM 2522 C C . GLY D 2 57 ? 10.62000 -25.67400 12.42700 1.000 40.68000 56 GLY D C 1
ATOM 2523 O O . GLY D 2 57 ? 10.50500 -26.80100 12.92400 1.000 37.04000 56 GLY D O 1
ATOM 2524 N N . GLU D 2 58 ? 11.80200 -25.06400 12.29500 1.000 40.03000 57 GLU D N 1
ATOM 2525 C CA . GLU D 2 58 ? 13.03100 -25.65600 12.82000 1.000 47.39000 57 GLU D CA 1
ATOM 2526 C C . GLU D 2 58 ? 12.93600 -25.91400 14.32400 1.000 44.11000 57 GLU D C 1
ATOM 2527 O O . GLU D 2 58 ? 13.34800 -26.98000 14.80400 1.000 47.73000 57 GLU D O 1
ATOM 2533 N N . ARG D 2 59 ? 12.35400 -24.97500 15.07000 1.000 39.90000 58 ARG D N 1
ATOM 2534 C CA . ARG D 2 59 ? 12.26200 -25.02700 16.52800 1.000 41.89000 58 ARG D CA 1
ATOM 2535 C C . ARG D 2 59 ? 11.12700 -25.90700 17.03100 1.000 39.81000 58 ARG D C 1
ATOM 2536 O O . ARG D 2 59 ? 10.98600 -26.08200 18.24400 1.000 43.71000 58 ARG D O 1
ATOM 2544 N N . SER D 2 60 ? 10.30500 -26.44900 16.15100 1.000 37.34000 59 SER D N 1
ATOM 2545 C CA . SER D 2 60 ? 9.21300 -27.28700 16.61300 1.000 36.79000 59 SER D CA 1
ATOM 2546 C C . SER D 2 60 ? 9.66900 -28.70200 16.96700 1.000 37.39000 59 SER D C 1
ATOM 2547 O O . SER D 2 60 ? 8.88000 -29.44800 17.55100 1.000 34.70000 59 SER D O 1
ATOM 2550 N N . GLY D 2 61 ? 10.89900 -29.07200 16.62400 1.000 34.51000 60 GLY D N 1
ATOM 2551 C CA . GLY D 2 61 ? 11.46100 -30.37000 16.94100 1.000 43.58000 60 GLY D CA 1
ATOM 2552 C C . GLY D 2 61 ? 12.16200 -30.98800 15.74200 1.000 44.37000 60 GLY D C 1
ATOM 2553 O O . GLY D 2 61 ? 12.03600 -30.53900 14.60700 1.000 46.62000 60 GLY D O 1
ATOM 2554 N N . SER D 2 62 ? 12.91600 -32.04500 16.03400 1.000 35.28000 61 SER D N 1
ATOM 2555 C CA . SER D 2 62 ? 13.61700 -32.77200 14.99100 1.000 39.58000 61 SER D CA 1
ATOM 2556 C C . SER D 2 62 ? 12.61000 -33.36300 14.01100 1.000 38.26000 61 SER D C 1
ATOM 2557 O O . 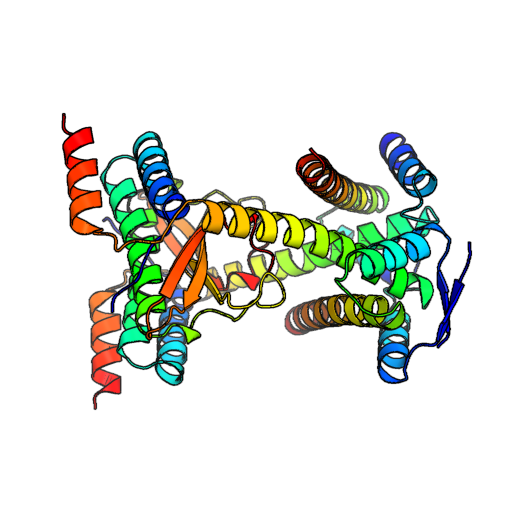SER D 2 62 ? 11.49900 -33.75100 14.38800 1.000 35.81000 61 SER D O 1
ATOM 2560 N N . SER D 2 63 ? 12.98400 -33.37900 12.73600 1.000 36.46000 62 SER D N 1
ATOM 2561 C CA . SER D 2 63 ? 12.08100 -33.87800 11.70400 1.000 38.42000 62 SER D CA 1
ATOM 2562 C C . SER D 2 63 ? 12.12900 -35.40300 11.69300 1.000 37.59000 62 SER D C 1
ATOM 2563 O O . SER D 2 63 ? 13.15000 -36.00300 12.02500 1.000 37.10000 62 SER D O 1
ATOM 2566 N N . THR D 2 64 ? 11.01500 -36.01800 11.30200 1.000 39.29000 63 THR D N 1
ATOM 2567 C CA . THR D 2 64 ? 10.70800 -37.42800 11.53400 1.000 38.45000 63 THR D CA 1
ATOM 2568 C C . THR D 2 64 ? 10.16400 -38.04800 10.25700 1.000 40.10000 63 THR D C 1
ATOM 2569 O O . THR D 2 64 ? 9.50600 -37.35900 9.46200 1.000 40.42000 63 THR D O 1
ATOM 2573 N N . PRO D 2 65 ? 10.42400 -39.33800 10.01200 1.000 43.66000 64 PRO D N 1
ATOM 2574 C CA . PRO D 2 65 ? 9.75200 -40.00900 8.89400 1.000 39.10000 64 PRO D CA 1
ATOM 2575 C C . PRO D 2 65 ? 8.24700 -40.02500 9.11800 1.000 37.46000 64 PRO D C 1
ATOM 2576 O O . PRO D 2 65 ? 7.76000 -39.99500 10.24500 1.000 42.08000 64 PRO D O 1
ATOM 2580 N N . PHE D 2 66 ? 7.50200 -40.07000 8.03100 1.000 36.73000 65 PHE D N 1
ATOM 2581 C CA . PHE D 2 66 ? 6.05800 -39.92100 8.09500 1.000 37.32000 65 PHE D CA 1
ATOM 2582 C C . PHE D 2 66 ? 5.43600 -41.06700 7.32000 1.000 35.33000 65 PHE D C 1
ATOM 2583 O O . PHE D 2 66 ? 5.91700 -41.39600 6.23400 1.000 42.34000 65 PHE D O 1
ATOM 2591 N N . ASP D 2 67 ? 4.41200 -41.70700 7.89200 1.000 36.56000 66 ASP D N 1
ATOM 2592 C CA . ASP D 2 67 ? 3.60100 -42.70600 7.17400 1.000 34.31000 66 ASP D CA 1
ATOM 2593 C C . ASP D 2 67 ? 2.33800 -41.99800 6.70100 1.000 32.31000 66 ASP D C 1
ATOM 2594 O O . ASP D 2 67 ? 1.34400 -41.90100 7.42500 1.000 33.74000 66 ASP D O 1
ATOM 2599 N N . PHE D 2 68 ? 2.36800 -41.51100 5.46200 1.000 36.88000 67 PHE D N 1
ATOM 2600 C CA . PHE D 2 68 ? 1.21900 -40.77900 4.94400 1.000 34.23000 67 PHE D CA 1
ATOM 2601 C C . PHE D 2 68 ? -0.01600 -41.66400 4.86000 1.000 38.08000 67 PHE D C 1
ATOM 2602 O O . PHE D 2 68 ? -1.13500 -41.20300 5.12800 1.000 32.98000 67 PHE D O 1
ATOM 2610 N N . ASP D 2 69 ? 0.16300 -42.94700 4.50400 1.000 36.61000 68 ASP D N 1
ATOM 2611 C CA . ASP D 2 69 ? -0.98500 -43.85100 4.40500 1.000 36.75000 68 ASP D CA 1
ATOM 2612 C C . ASP D 2 69 ? -1.62600 -44.08000 5.75800 1.000 33.12000 68 ASP D C 1
ATOM 2613 O O . ASP D 2 69 ? -2.85700 -44.17500 5.85900 1.000 36.49000 68 ASP D O 1
ATOM 2618 N N . GLY D 2 70 ? -0.81800 -44.17100 6.80900 1.000 32.00000 69 GLY D N 1
ATOM 2619 C CA . GLY D 2 70 ? -1.37400 -44.36700 8.13400 1.000 33.86000 69 GLY D CA 1
ATOM 2620 C C . GLY D 2 70 ? -2.03300 -43.11400 8.67100 1.000 34.00000 69 GLY D C 1
ATOM 2621 O O . GLY D 2 70 ? -3.10300 -43.18400 9.28800 1.000 34.49000 69 GLY D O 1
ATOM 2622 N N . PHE D 2 71 ? -1.40400 -41.95500 8.44900 1.000 32.67000 70 PHE D N 1
ATOM 2623 C CA . PHE D 2 71 ? -2.05600 -40.68800 8.79900 1.000 31.60000 70 PHE D CA 1
ATOM 2624 C C . PHE D 2 71 ? -3.43400 -40.59400 8.14100 1.000 29.91000 70 PHE D C 1
ATOM 2625 O O . PHE D 2 71 ? -4.45200 -40.37300 8.81200 1.000 33.19000 70 PHE D O 1
ATOM 2633 N N . LEU D 2 72 ? -3.50200 -40.82600 6.83400 1.000 31.42000 71 LEU D N 1
ATOM 2634 C CA . LEU D 2 72 ? -4.79800 -40.72700 6.16500 1.000 31.99000 71 LEU D CA 1
ATOM 2635 C C . LEU D 2 72 ? -5.75500 -41.81500 6.64000 1.000 35.75000 71 LEU D C 1
ATOM 2636 O O . LEU D 2 72 ? -6.94900 -41.55200 6.85600 1.000 35.89000 71 LEU D O 1
ATOM 2641 N N . GLY D 2 73 ? -5.26000 -43.04200 6.80800 1.000 34.15000 72 GLY D N 1
ATOM 2642 C CA . GLY D 2 73 ? -6.14300 -44.11400 7.24100 1.000 33.97000 72 GLY D CA 1
ATOM 2643 C C . GLY D 2 73 ? -6.75900 -43.83100 8.59400 1.000 34.92000 72 GLY D C 1
ATOM 2644 O O . GLY D 2 73 ? -7.94300 -44.10700 8.81900 1.000 34.21000 72 GLY D O 1
ATOM 2645 N N . ARG D 2 74 ? -5.96700 -43.24900 9.50800 1.000 31.01000 73 ARG D N 1
ATOM 2646 C CA . ARG D 2 74 ? -6.46400 -43.02000 10.85600 1.000 34.95000 73 ARG D CA 1
ATOM 2647 C C . ARG D 2 74 ? -7.42800 -41.85300 10.88200 1.000 37.19000 73 ARG D C 1
ATOM 2648 O O . ARG D 2 74 ? -8.46700 -41.92200 11.54500 1.000 38.63000 73 ARG D O 1
ATOM 2656 N N . LYS D 2 75 ? -7.11100 -40.77900 10.15700 1.000 37.12000 74 LYS D N 1
ATOM 2657 C CA . LYS D 2 75 ? -8.04900 -39.66100 10.07400 1.000 39.20000 74 LYS D CA 1
ATOM 2658 C C . LYS D 2 75 ? -9.40100 -40.12800 9.55900 1.000 37.88000 74 LYS D C 1
ATOM 2659 O O . LYS D 2 75 ? -10.44400 -39.77400 10.11600 1.000 38.68000 74 LYS D O 1
ATOM 2665 N N . ARG D 2 76 ? -9.39700 -40.94000 8.49700 1.000 35.65000 75 ARG D N 1
ATOM 2666 C CA . ARG D 2 76 ? -10.63800 -41.47000 7.95000 1.000 33.52000 75 ARG D CA 1
ATOM 2667 C C . ARG D 2 76 ? -11.37000 -42.35000 8.96300 1.000 40.24000 75 ARG D C 1
ATOM 2668 O O . ARG D 2 76 ? -12.59200 -42.24000 9.12000 1.000 39.76000 75 ARG D O 1
ATOM 2676 N N . ALA D 2 77 ? -10.64000 -43.22600 9.67100 1.000 40.56000 76 ALA D N 1
ATOM 2677 C CA . ALA D 2 77 ? -11.28500 -44.08600 10.66300 1.000 41.42000 76 ALA D CA 1
ATOM 2678 C C . ALA D 2 77 ? -11.82200 -43.26900 11.83500 1.000 45.50000 76 ALA D C 1
ATOM 2679 O O . ALA D 2 77 ? -12.93900 -43.50900 12.30500 1.000 47.52000 76 ALA D O 1
ATOM 2681 N N . ASP D 2 78 ? -11.03700 -42.30300 12.31600 1.000 42.49000 77 ASP D N 1
ATOM 2682 C CA . ASP D 2 78 ? -11.49700 -41.40800 13.38000 1.000 48.67000 77 ASP D CA 1
ATOM 2683 C C . ASP D 2 78 ? -12.82800 -40.75000 13.03900 1.000 50.18000 77 ASP D C 1
ATOM 2684 O O . ASP D 2 78 ? -13.73400 -40.68700 13.87800 1.000 50.70000 77 ASP D O 1
ATOM 2689 N N . ALA D 2 79 ? -12.96800 -40.26100 11.80800 1.000 47.75000 78 ALA D N 1
ATOM 2690 C CA . ALA D 2 79 ? -14.17900 -39.55500 11.41300 1.000 53.50000 78 ALA D CA 1
ATOM 2691 C C . ALA D 2 79 ? -15.35000 -40.49200 11.15400 1.000 63.89000 78 ALA D C 1
ATOM 2692 O O . ALA D 2 79 ? -16.50100 -40.04100 11.20000 1.000 59.94000 78 ALA D O 1
ATOM 2694 N N . SER D 2 80 ? -15.08800 -41.77700 10.88200 1.000 57.17000 79 SER D N 1
ATOM 2695 C CA . SER D 2 80 ? -16.17700 -42.70100 10.58100 1.000 61.83000 79 SER D CA 1
ATOM 2696 C C . SER D 2 80 ? -16.83000 -43.25000 11.84700 1.000 66.99000 79 SER D C 1
ATOM 2697 O O . SER D 2 80 ? -18.02800 -43.55300 11.83200 1.000 72.59000 79 SER D O 1
ATOM 2700 N N . ARG D 2 81 ? -16.07800 -43.38300 12.94700 1.000 64.69000 80 ARG D N 1
ATOM 2701 C CA . ARG D 2 81 ? -16.71400 -43.64800 14.23500 1.000 68.34000 80 ARG D CA 1
ATOM 2702 C C . ARG D 2 81 ? -17.63300 -42.50400 14.64400 1.000 72.45000 80 ARG D C 1
ATOM 2703 O O . ARG D 2 81 ? -18.57100 -42.71100 15.42400 1.000 78.08000 80 ARG D O 1
ATOM 2711 N N . THR E 2 5 ? -14.67500 14.00600 3.09800 1.000 51.50000 4 THR E N 1
ATOM 2712 C CA . THR E 2 5 ? -13.34400 14.19000 2.51200 1.000 51.44000 4 THR E CA 1
ATOM 2713 C C . THR E 2 5 ? -13.41400 14.39800 0.99400 1.000 48.14000 4 THR E C 1
ATOM 2714 O O . THR E 2 5 ? -14.00000 13.58600 0.27200 1.000 45.81000 4 THR E O 1
A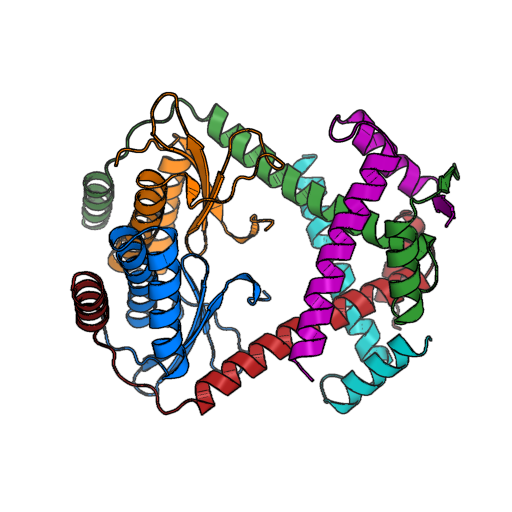TOM 2718 N N . SER E 2 6 ? -12.82000 15.48700 0.50900 1.000 43.60000 5 SER E N 1
ATOM 2719 C CA . SER E 2 6 ? -12.74400 15.75100 -0.91900 1.000 47.35000 5 SER E CA 1
ATOM 2720 C C . SER E 2 6 ? -11.28700 15.77200 -1.37800 1.000 44.38000 5 SER E C 1
ATOM 2721 O O . SER E 2 6 ? -10.36500 15.92100 -0.57700 1.000 41.66000 5 SER E O 1
ATOM 2724 N N . PHE E 2 7 ? -11.08700 15.61500 -2.68800 1.000 42.58000 6 PHE E N 1
ATOM 2725 C CA . PHE E 2 7 ? -9.75000 15.52900 -3.26700 1.000 42.31000 6 PHE E CA 1
ATOM 2726 C C . PHE E 2 7 ? -9.83700 15.84000 -4.75000 1.000 36.56000 6 PHE E C 1
ATOM 2727 O O . PHE E 2 7 ? -10.91300 15.78800 -5.33900 1.000 32.31000 6 PHE E O 1
ATOM 2735 N N . VAL E 2 8 ? -8.66800 16.10300 -5.34900 1.000 38.08000 7 VAL E N 1
ATOM 2736 C CA . VAL E 2 8 ? -8.51400 16.49100 -6.74900 1.000 37.57000 7 VAL E CA 1
ATOM 2737 C C . VAL E 2 8 ? -7.65100 15.45200 -7.47400 1.000 37.25000 7 VAL E C 1
ATOM 2738 O O . VAL E 2 8 ? -6.60400 15.03500 -6.96800 1.000 41.12000 7 VAL E O 1
ATOM 2742 N N . LEU E 2 9 ? -8.06000 15.08200 -8.68000 1.000 34.04000 8 LEU E N 1
ATOM 2743 C CA . LEU E 2 9 ? -7.30800 14.18600 -9.55000 1.000 39.70000 8 LEU E CA 1
ATOM 2744 C C . LEU E 2 9 ? -6.85600 14.96900 -10.76600 1.000 40.33000 8 LEU E C 1
ATOM 2745 O O . LEU E 2 9 ? -7.65700 15.69000 -11.36300 1.000 38.20000 8 LEU E O 1
ATOM 2750 N N . ASP E 2 10 ? -5.58300 14.84100 -11.13400 1.000 39.40000 9 ASP E N 1
ATOM 2751 C CA . ASP E 2 10 ? -5.10200 15.61500 -12.27200 1.000 39.00000 9 ASP E CA 1
ATOM 2752 C C . ASP E 2 10 ? -5.59600 14.97500 -13.56400 1.000 42.83000 9 ASP E C 1
ATOM 2753 O O . ASP E 2 10 ? -6.35500 14.00000 -13.56500 1.000 40.68000 9 ASP E O 1
ATOM 2758 N N . GLU E 2 11 ? -5.13300 15.52100 -14.68400 1.000 44.14000 10 GLU E N 1
ATOM 2759 C CA . GLU E 2 11 ? -5.57500 15.06600 -15.99600 1.000 47.95000 10 GLU E CA 1
ATOM 2760 C C . GLU E 2 11 ? -5.21100 13.60300 -16.23800 1.000 48.21000 10 GLU E C 1
ATOM 2761 O O . GLU E 2 11 ? -5.94800 12.88800 -16.93200 1.000 44.78000 10 GLU E O 1
ATOM 2767 N N . HIS E 2 12 ? -4.10000 13.12300 -15.65600 1.000 42.27000 11 HIS E N 1
ATOM 2768 C CA . HIS E 2 12 ? -3.66500 11.76000 -15.96600 1.000 42.77000 11 HIS E CA 1
ATOM 2769 C C . HIS E 2 12 ? -4.51900 10.71200 -15.26100 1.000 41.04000 11 HIS E C 1
ATOM 2770 O O . HIS E 2 12 ? -4.82300 9.66500 -15.84000 1.000 44.65000 11 HIS E O 1
ATOM 2777 N N . TYR E 2 13 ? -4.88700 10.95300 -14.00500 1.000 41.59000 12 TYR E N 1
ATOM 2778 C CA . TYR E 2 13 ? -5.71300 9.98100 -13.30600 1.000 38.98000 12 TYR E CA 1
ATOM 2779 C C . TYR E 2 13 ? -7.16900 10.08400 -13.73800 1.000 40.88000 12 TYR E C 1
ATOM 2780 O O . TYR E 2 13 ? -7.87300 9.06600 -13.78400 1.000 37.71000 12 TYR E O 1
ATOM 2789 N N . SER E 2 14 ? -7.63100 11.29100 -14.07100 1.000 39.53000 13 SER E N 1
ATOM 2790 C CA . SER E 2 14 ? -8.96000 11.43200 -14.65800 1.000 44.16000 13 SER E CA 1
ATOM 2791 C C . SER E 2 14 ? -9.07400 10.60700 -15.93200 1.000 42.68000 13 SER E C 1
ATOM 2792 O O . SER E 2 14 ? -10.06300 9.88300 -16.13600 1.000 44.12000 13 SER E O 1
ATOM 2795 N N . ALA E 2 15 ? -8.06300 10.70900 -16.80700 1.000 43.98000 14 ALA E N 1
ATOM 2796 C CA . ALA E 2 15 ? -8.06900 9.95000 -18.05500 1.000 40.91000 14 ALA E CA 1
ATOM 2797 C C . ALA E 2 15 ? -8.05400 8.45400 -17.80400 1.000 44.06000 14 ALA E C 1
ATOM 2798 O O . ALA E 2 15 ? -8.62300 7.69000 -18.58900 1.000 43.64000 14 ALA E O 1
ATOM 2800 N N . PHE E 2 16 ? -7.39300 8.00100 -16.73300 1.000 46.28000 15 PHE E N 1
ATOM 2801 C CA . PHE E 2 16 ? -7.44400 6.57900 -16.41800 1.000 40.13000 15 PHE E CA 1
ATOM 2802 C C . PHE E 2 16 ? -8.86700 6.14900 -16.07600 1.000 42.98000 15 PHE E C 1
ATOM 2803 O O . PHE E 2 16 ? -9.35600 5.12200 -16.56700 1.000 39.91000 15 PHE E O 1
ATOM 2811 N N . ILE E 2 17 ? -9.53500 6.91600 -15.20900 1.000 38.27000 16 ILE E N 1
ATOM 2812 C CA . ILE E 2 17 ? -10.92200 6.62300 -14.85800 1.000 41.87000 16 ILE E CA 1
ATOM 2813 C C . ILE E 2 17 ? -11.81400 6.61600 -16.10800 1.000 44.13000 16 ILE E C 1
ATOM 2814 O O . ILE E 2 17 ? -12.64800 5.71700 -16.28800 1.000 41.81000 16 ILE E O 1
ATOM 2819 N N . ASP E 2 18 ? -11.64500 7.60900 -16.99100 1.000 41.01000 17 ASP E N 1
ATOM 2820 C CA . ASP E 2 18 ? -12.48900 7.70200 -18.18300 1.000 43.53000 17 ASP E CA 1
ATOM 2821 C C . ASP E 2 18 ? -12.29000 6.50600 -19.10500 1.000 48.38000 17 ASP E C 1
ATOM 2822 O O . ASP E 2 18 ? -13.26700 5.94200 -19.61600 1.000 47.63000 17 ASP E O 1
ATOM 2827 N N . GLY E 2 19 ? -11.03500 6.10900 -19.34000 1.000 45.29000 18 GLY E N 1
ATOM 2828 C CA . GLY E 2 19 ? -10.79000 4.92500 -20.14200 1.000 43.97000 18 GLY E CA 1
ATOM 2829 C C . GLY E 2 19 ? -11.35800 3.67000 -19.51100 1.000 50.06000 18 GLY E C 1
ATOM 2830 O O . GLY E 2 19 ? -11.79800 2.75600 -20.21300 1.000 50.46000 18 GLY E O 1
ATOM 2831 N N . GLU E 2 20 ? -11.35600 3.61000 -18.18000 1.000 47.69000 19 GLU E N 1
ATOM 2832 C CA . GLU E 2 20 ? -11.95500 2.48700 -17.46400 1.000 46.36000 19 GLU E CA 1
ATOM 2833 C C . GLU E 2 20 ? -13.47100 2.44600 -17.67300 1.000 48.55000 19 GLU E C 1
ATOM 2834 O O . GLU E 2 20 ? -14.05000 1.37100 -17.86600 1.000 48.46000 19 GLU E O 1
ATOM 2840 N N . ILE E 2 21 ? -14.12600 3.61200 -17.65900 1.000 44.61000 20 ILE E N 1
ATOM 2841 C CA . ILE E 2 21 ? -15.56400 3.66500 -17.91500 1.000 49.45000 20 ILE E CA 1
ATOM 2842 C C . ILE E 2 21 ? -15.85000 3.36700 -19.38300 1.000 48.40000 20 ILE E C 1
ATOM 2843 O O . ILE E 2 21 ? -16.72500 2.55600 -19.71200 1.000 50.55000 20 ILE E O 1
ATOM 2848 N N . ALA E 2 22 ? -15.10100 4.00900 -20.28500 1.000 50.33000 21 ALA E N 1
ATOM 2849 C CA . ALA E 2 22 ? -15.29300 3.80800 -21.71600 1.000 52.07000 21 ALA E CA 1
ATOM 2850 C C . ALA E 2 22 ? -15.08900 2.35500 -22.12000 1.000 52.99000 21 ALA E C 1
ATOM 2851 O O . ALA E 2 22 ? -15.59600 1.93900 -23.16700 1.000 58.42000 21 ALA E O 1
ATOM 2853 N N . ALA E 2 23 ? -14.37700 1.57200 -21.31200 1.000 48.35000 22 ALA E N 1
ATOM 2854 C CA . ALA E 2 23 ? -14.18200 0.15700 -21.59200 1.000 52.78000 22 ALA E CA 1
ATOM 2855 C C . ALA E 2 23 ? -15.29800 -0.71600 -21.04200 1.000 53.99000 22 ALA E C 1
ATOM 2856 O O . ALA E 2 23 ? -15.25800 -1.93500 -21.23000 1.000 53.02000 22 ALA E O 1
ATOM 2858 N N . GLY E 2 24 ? -16.28000 -0.13600 -20.35900 1.000 53.59000 23 GLY E N 1
ATOM 2859 C CA . GLY E 2 24 ? -17.38900 -0.91900 -19.85900 1.000 45.98000 23 GLY E CA 1
ATOM 2860 C C . GLY E 2 24 ? -17.09900 -1.69900 -18.60500 1.000 49.27000 23 GLY E C 1
ATOM 2861 O O . GLY E 2 24 ? -17.94900 -2.48600 -18.17500 1.000 47.39000 23 GLY E O 1
ATOM 2862 N N . ARG E 2 25 ? -15.92500 -1.50600 -17.99600 1.000 49.09000 24 ARG E N 1
ATOM 2863 C CA . ARG E 2 25 ? -15.61700 -2.19000 -16.74800 1.000 46.59000 24 ARG E CA 1
ATOM 2864 C C . ARG E 2 25 ? -16.31300 -1.55000 -15.55500 1.000 46.60000 24 ARG E C 1
ATOM 2865 O O . ARG E 2 25 ? -16.54300 -2.23200 -14.55000 1.000 44.32000 24 ARG E O 1
ATOM 2873 N N . TYR E 2 26 ? -16.65400 -0.26200 -15.64100 1.000 43.25000 25 TYR E N 1
ATOM 2874 C CA . TYR E 2 26 ? -17.34500 0.42900 -14.56200 1.000 44.34000 25 TYR E CA 1
ATOM 2875 C C . TYR E 2 26 ? -18.35100 1.40400 -15.16100 1.000 42.32000 25 TYR E C 1
ATOM 2876 O O . TYR E 2 26 ? -18.22200 1.82600 -16.30600 1.000 41.45000 25 TYR E O 1
ATOM 2885 N N . ARG E 2 27 ? -19.34300 1.77900 -14.36000 1.000 42.79000 26 ARG E N 1
ATOM 2886 C CA . ARG E 2 27 ? -20.39500 2.67800 -14.81000 1.000 45.27000 26 ARG E CA 1
ATOM 2887 C C . ARG E 2 27 ? -20.13400 4.14800 -14.49700 1.000 44.57000 26 ARG E C 1
ATOM 2888 O O . ARG E 2 27 ? -20.75200 5.01700 -15.12100 1.000 44.79000 26 ARG E O 1
ATOM 2896 N N . SER E 2 28 ? -19.24000 4.46000 -13.56300 1.000 41.92000 27 SER E N 1
ATOM 2897 C CA . SER E 2 28 ? -19.07800 5.84500 -13.13900 1.000 41.92000 27 SER E CA 1
ATOM 2898 C C . SER E 2 28 ? -17.70800 6.02700 -12.50300 1.000 42.29000 27 SER E C 1
ATOM 2899 O O . SER E 2 28 ? -17.08400 5.06100 -12.05100 1.000 37.60000 27 SER E O 1
ATOM 2902 N N . ALA E 2 29 ? -17.26700 7.29200 -12.44200 1.000 35.06000 28 ALA E N 1
ATOM 2903 C CA . ALA E 2 29 ? -15.99200 7.61300 -11.80500 1.000 39.92000 28 ALA E CA 1
ATOM 2904 C C . ALA E 2 29 ? -15.96900 7.14800 -10.36100 1.000 42.12000 28 ALA E C 1
ATOM 2905 O O . ALA E 2 29 ? -14.96800 6.59500 -9.89400 1.000 41.45000 28 ALA E O 1
ATOM 2907 N N . SER E 2 30 ? -17.07000 7.35300 -9.63900 1.000 39.80000 29 SER E N 1
ATOM 2908 C CA . SER E 2 30 ? -17.10500 6.96500 -8.23500 1.000 44.14000 29 SER E CA 1
ATOM 2909 C C . SER E 2 30 ? -16.91500 5.46900 -8.08000 1.000 41.79000 29 SER E C 1
ATOM 2910 O O . SER E 2 30 ? -16.34100 5.01000 -7.08100 1.000 40.63000 29 SER E O 1
ATOM 2913 N N . GLU E 2 31 ? -17.39700 4.69500 -9.05400 1.000 39.40000 30 GLU E N 1
ATOM 2914 C CA . GLU E 2 31 ? -17.23500 3.25100 -8.99500 1.000 39.48000 30 GLU E CA 1
ATOM 2915 C C . GLU E 2 31 ? -15.77700 2.85100 -9.20100 1.000 36.40000 30 GLU E C 1
ATOM 2916 O O . GLU E 2 31 ? -15.27600 1.94700 -8.52200 1.000 38.52000 30 GLU E O 1
ATOM 2922 N N . VAL E 2 32 ? -15.07900 3.49300 -10.14000 1.000 33.84000 31 VAL E N 1
ATOM 2923 C CA . VAL E 2 32 ? -13.65100 3.21300 -10.28900 1.000 34.31000 31 VAL E CA 1
ATOM 2924 C C . VAL E 2 32 ? -12.92500 3.52200 -8.98600 1.000 37.67000 31 VAL E C 1
ATOM 2925 O O . VAL E 2 32 ? -12.10000 2.73100 -8.51200 1.000 32.00000 31 VAL E O 1
ATOM 2929 N N . ILE E 2 33 ? -13.27100 4.64600 -8.35700 1.000 34.44000 32 ILE E N 1
ATOM 2930 C CA . ILE E 2 33 ? -12.54500 5.09900 -7.17400 1.000 37.62000 32 ILE E CA 1
ATOM 2931 C C . ILE E 2 33 ? -12.83100 4.18500 -5.98700 1.000 39.34000 32 ILE E C 1
ATOM 2932 O O . ILE E 2 33 ? -11.90300 3.70600 -5.32000 1.000 38.48000 32 ILE E O 1
ATOM 2937 N N . ARG E 2 34 ? -14.11400 3.88400 -5.73400 1.000 39.96000 33 ARG E N 1
ATOM 2938 C CA . ARG E 2 34 ? -14.45700 2.92200 -4.67600 1.000 39.86000 33 ARG E CA 1
ATOM 2939 C C . ARG E 2 34 ? -13.78000 1.57400 -4.90700 1.000 35.05000 33 ARG E C 1
ATOM 2940 O O . ARG E 2 34 ? -13.31400 0.92300 -3.95800 1.000 35.00000 33 ARG E O 1
ATOM 2948 N N . SER E 2 35 ? -13.73800 1.12000 -6.15400 1.000 35.16000 34 SER E N 1
ATOM 2949 C CA . SER E 2 35 ? -13.11200 -0.17700 -6.41000 1.000 40.36000 34 SER E CA 1
ATOM 2950 C C . SER E 2 35 ? -11.60500 -0.12200 -6.15400 1.000 39.34000 34 SER E C 1
ATOM 2951 O O . SER E 2 35 ? -11.02400 -1.08700 -5.63300 1.000 35.90000 34 SER E O 1
ATOM 2954 N N . ALA E 2 36 ? -10.97100 1.02000 -6.46000 1.000 38.16000 35 ALA E N 1
ATOM 2955 C CA . ALA E 2 36 ? -9.55900 1.21600 -6.13800 1.000 36.06000 35 ALA E CA 1
ATOM 2956 C C . ALA E 2 36 ? -9.33500 1.19800 -4.62900 1.000 33.72000 35 ALA E C 1
ATOM 2957 O O . ALA E 2 36 ? -8.42600 0.51900 -4.12100 1.000 33.43000 35 ALA E O 1
ATOM 2959 N N . LEU E 2 37 ? -10.17000 1.92900 -3.89200 1.000 34.45000 36 LEU E N 1
ATOM 2960 C CA . LEU E 2 37 ? -10.00400 2.01600 -2.44900 1.000 37.20000 36 LEU E CA 1
ATOM 2961 C C . LEU E 2 37 ? -10.27000 0.67900 -1.78000 1.000 39.47000 36 LEU E C 1
ATOM 2962 O O . LEU E 2 37 ? -9.58800 0.33100 -0.81100 1.000 41.22000 36 LEU E O 1
ATOM 2967 N N . ARG E 2 38 ? -11.23700 -0.08500 -2.29500 1.000 38.82000 37 ARG E N 1
ATOM 2968 C CA . ARG E 2 38 ? -11.49500 -1.43300 -1.78700 1.000 43.99000 37 ARG E CA 1
ATOM 2969 C C . ARG E 2 38 ? -10.24200 -2.30200 -1.88300 1.000 40.69000 37 ARG E C 1
ATOM 2970 O O . ARG E 2 38 ? -9.86600 -2.98500 -0.92700 1.000 44.81000 37 ARG E O 1
ATOM 2978 N N . LEU E 2 39 ? -9.58000 -2.27500 -3.03700 1.000 42.58000 38 LEU E N 1
ATOM 2979 C CA . LEU E 2 39 ? -8.34700 -3.02600 -3.22400 1.000 40.42000 38 LEU E CA 1
ATOM 2980 C C . LEU E 2 39 ? -7.28200 -2.60500 -2.21200 1.000 41.09000 38 LEU E C 1
ATOM 2981 O O . LEU E 2 39 ? -6.64000 -3.44900 -1.57100 1.000 35.87000 38 LEU E O 1
ATOM 2986 N N . LEU E 2 40 ? -7.10700 -1.29400 -2.03300 1.000 40.00000 39 LEU E N 1
ATOM 2987 C CA . LEU E 2 40 ? -6.08800 -0.78500 -1.12200 1.000 39.27000 39 LEU E CA 1
ATOM 2988 C C . LEU E 2 40 ? -6.44200 -1.08200 0.33200 1.000 44.29000 39 LEU E C 1
ATOM 2989 O O . LEU E 2 40 ? -5.57900 -1.48600 1.12100 1.000 38.57000 39 LEU E O 1
ATOM 2994 N N . GLU E 2 41 ? -7.70300 -0.85000 0.71500 1.000 43.28000 40 GLU E N 1
ATOM 2995 C CA . GLU E 2 41 ? -8.12800 -1.15500 2.07600 1.000 44.89000 40 GLU E CA 1
ATOM 2996 C C . GLU E 2 41 ? -7.87900 -2.61700 2.41800 1.000 47.47000 40 GLU E C 1
ATOM 2997 O O . GLU E 2 41 ? -7.40400 -2.92500 3.51400 1.000 48.06000 40 GLU E O 1
ATOM 3003 N N . ASP E 2 42 ? -8.18600 -3.53000 1.48800 1.000 48.67000 41 ASP E N 1
ATOM 3004 C CA . ASP E 2 42 ? -7.92200 -4.94800 1.72100 1.000 47.72000 41 ASP E CA 1
ATOM 3005 C C . ASP E 2 42 ? -6.42900 -5.20600 1.86500 1.000 49.05000 41 ASP E C 1
ATOM 3006 O O . ASP E 2 42 ? -6.00500 -5.97200 2.73600 1.000 49.63000 41 ASP E O 1
ATOM 3011 N N . ARG E 2 43 ? -5.61400 -4.57300 1.01600 1.000 46.24000 42 ARG E N 1
ATOM 3012 C CA . ARG E 2 43 ? -4.16900 -4.76100 1.09400 1.000 46.61000 42 ARG E CA 1
ATOM 3013 C C . ARG E 2 43 ? -3.62900 -4.24200 2.41800 1.000 46.44000 42 ARG E C 1
ATOM 3014 O O . ARG E 2 43 ? -2.94700 -4.96800 3.14400 1.000 47.98000 42 ARG E O 1
ATOM 3022 N N . GLU E 2 44 ? -3.95600 -2.99100 2.76500 1.000 49.94000 43 GLU E N 1
ATOM 3023 C CA . GLU E 2 44 ? -3.35800 -2.35400 3.93900 1.000 52.05000 43 GLU E CA 1
ATOM 3024 C C . GLU E 2 44 ? -3.80800 -3.00600 5.23800 1.000 56.32000 43 GLU E C 1
ATOM 3025 O O . GLU E 2 44 ? -3.07100 -2.98300 6.23200 1.000 59.83000 43 GLU E O 1
ATOM 3031 N N . THR E 2 45 ? -5.01000 -3.57700 5.26300 1.000 57.17000 44 THR E N 1
ATOM 3032 C CA . THR E 2 45 ? -5.47300 -4.19500 6.49300 1.000 59.53000 44 THR E CA 1
ATOM 3033 C C . THR E 2 45 ? -4.81700 -5.55600 6.70000 1.000 59.47000 44 THR E C 1
ATOM 3034 O O . THR E 2 45 ? -4.38700 -5.86700 7.81600 1.000 63.34000 44 THR E O 1
ATOM 3038 N N . GLN E 2 46 ? -4.71600 -6.36900 5.64000 1.000 55.35000 45 GLN E N 1
ATOM 3039 C CA . GLN E 2 46 ? -3.96100 -7.61700 5.72700 1.000 51.32000 45 GLN E CA 1
ATOM 3040 C C . GLN E 2 46 ? -2.53900 -7.37000 6.21800 1.000 57.44000 45 GLN E C 1
ATOM 3041 O O . GLN E 2 46 ? -2.07300 -8.02100 7.15900 1.000 57.71000 45 GLN E O 1
ATOM 3047 N N . LEU E 2 47 ? -1.83000 -6.43100 5.58500 1.000 55.36000 46 LEU E N 1
ATOM 3048 C CA . LEU E 2 47 ? -0.46300 -6.14200 5.99900 1.000 57.36000 46 LEU E CA 1
ATOM 3049 C C . LEU E 2 47 ? -0.40200 -5.60100 7.42100 1.000 64.75000 46 LEU E C 1
ATOM 3050 O O . LEU E 2 47 ? 0.57400 -5.85800 8.14000 1.000 62.85000 46 LEU E O 1
ATOM 3055 N N . ARG E 2 48 ? -1.42500 -4.85200 7.84200 1.000 65.34000 47 ARG E N 1
ATOM 3056 C CA . ARG E 2 48 ? -1.43900 -4.35800 9.21300 1.000 65.64000 47 ARG E CA 1
ATOM 3057 C C . ARG E 2 48 ? -1.68800 -5.48700 10.20200 1.000 64.46000 47 ARG E C 1
ATOM 3058 O O . ARG E 2 48 ? -1.15600 -5.45500 11.31500 1.000 71.50000 47 ARG E O 1
ATOM 3066 N N . ALA E 2 49 ? -2.46800 -6.49900 9.81600 1.000 64.82000 48 ALA E N 1
ATOM 3067 C CA . ALA E 2 49 ? -2.59800 -7.68200 10.66400 1.000 65.12000 48 ALA E CA 1
ATOM 3068 C C . ALA E 2 49 ? -1.29300 -8.46600 10.71700 1.000 68.45000 48 ALA E C 1
ATOM 3069 O O . ALA E 2 49 ? -0.90500 -8.97800 11.77600 1.000 72.51000 48 ALA E O 1
ATOM 3071 N N . LEU E 2 50 ? -0.60800 -8.58200 9.58000 1.000 65.84000 49 LEU E N 1
ATOM 3072 C CA . LEU E 2 50 ? 0.69700 -9.22800 9.56900 1.000 60.85000 49 LEU E CA 1
ATOM 3073 C C . LEU E 2 50 ? 1.67200 -8.48900 10.47500 1.000 65.25000 49 LEU E C 1
ATOM 3074 O O . LEU E 2 50 ? 2.33800 -9.09900 11.31900 1.000 65.75000 49 LEU E O 1
ATOM 3079 N N . ARG E 2 51 ? 1.76200 -7.16600 10.31800 1.000 68.34000 50 ARG E N 1
ATOM 3080 C CA . ARG E 2 51 ? 2.59600 -6.36900 11.21000 1.000 66.38000 50 ARG E CA 1
ATOM 3081 C C . ARG E 2 51 ? 2.17400 -6.55500 12.66200 1.000 73.63000 50 ARG E C 1
ATOM 3082 O O . ARG E 2 51 ? 3.02100 -6.60300 13.56300 1.000 73.71000 50 ARG E O 1
ATOM 30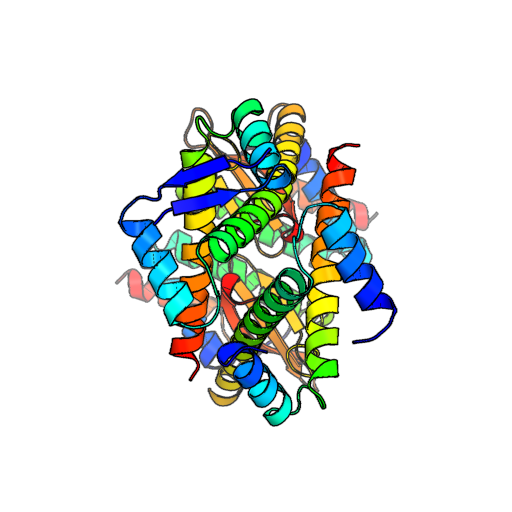90 N N . GLU E 2 52 ? 0.86800 -6.69000 12.90600 1.000 71.45000 51 GLU E N 1
ATOM 3091 C CA . GLU E 2 52 ? 0.37800 -6.89400 14.26600 1.000 73.69000 51 GLU E CA 1
ATOM 3092 C C . GLU E 2 52 ? 0.80000 -8.25400 14.80600 1.000 75.92000 51 GLU E C 1
ATOM 3093 O O . GLU E 2 52 ? 1.44100 -8.34100 15.86000 1.000 82.28000 51 GLU E O 1
ATOM 3099 N N . ALA E 2 53 ? 0.45600 -9.33100 14.09300 1.000 76.17000 52 ALA E N 1
ATOM 3100 C CA . ALA E 2 53 ? 0.84700 -10.66800 14.53100 1.000 73.42000 52 ALA E CA 1
ATOM 3101 C C . ALA E 2 53 ? 2.35700 -10.82500 14.65000 1.000 75.15000 52 ALA E C 1
ATOM 3102 O O . ALA E 2 53 ? 2.81700 -11.71200 15.37800 1.000 74.96000 52 ALA E O 1
ATOM 3104 N N . LEU E 2 54 ? 3.13500 -9.98400 13.96500 1.000 75.49000 53 LEU E N 1
ATOM 3105 C CA . LEU E 2 54 ? 4.58900 -10.10900 13.96900 1.000 70.77000 53 LEU E CA 1
ATOM 3106 C C . LEU E 2 54 ? 5.17400 -9.66100 15.30200 1.000 77.86000 53 LEU E C 1
ATOM 3107 O O . LEU E 2 54 ? 5.71400 -10.47600 16.05400 1.000 77.58000 53 LEU E O 1
ATOM 3112 N N . GLU E 2 55 ? 5.09300 -8.36300 15.60000 1.000 77.31000 54 GLU E N 1
ATOM 3113 C CA . GLU E 2 55 ? 5.72600 -7.83900 16.80800 1.000 81.34000 54 GLU E CA 1
ATOM 3114 C C . GLU E 2 55 ? 4.93700 -8.16600 18.07200 1.000 80.65000 54 GLU E C 1
ATOM 3115 O O . GLU E 2 55 ? 5.46100 -7.97000 19.17800 1.000 79.92000 54 GLU E O 1
ATOM 3121 N N . LEU F 2 9 ? 11.28500 13.82400 4.18400 1.000 81.07000 8 LEU F N 1
ATOM 3122 C CA . LEU F 2 9 ? 11.48300 12.94700 5.34000 1.000 76.87000 8 LEU F CA 1
ATOM 3123 C C . LEU F 2 9 ? 10.34300 13.09300 6.34000 1.000 76.89000 8 LEU F C 1
ATOM 3124 O O . LEU F 2 9 ? 10.12200 14.15800 6.91800 1.000 81.15000 8 LEU F O 1
ATOM 3129 N N . ASP F 2 10 ? 9.63700 11.98600 6.54400 1.000 71.73000 9 ASP F N 1
ATOM 3130 C CA . ASP F 2 10 ? 8.45300 11.89200 7.38000 1.000 67.92000 9 ASP F CA 1
ATOM 3131 C C . ASP F 2 10 ? 8.77000 10.95600 8.54000 1.000 66.13000 9 ASP F C 1
ATOM 3132 O O . ASP F 2 10 ? 9.67500 10.12600 8.45200 1.000 69.52000 9 ASP F O 1
ATOM 3137 N N . GLU F 2 11 ? 8.01800 11.08100 9.63200 1.000 63.32000 10 GLU F N 1
ATOM 3138 C CA . GLU F 2 11 ? 8.37400 10.32800 10.83000 1.000 64.78000 10 GLU F CA 1
ATOM 3139 C C . GLU F 2 11 ? 8.14400 8.83100 10.64700 1.000 63.98000 10 GLU F C 1
ATOM 3140 O O . GLU F 2 11 ? 8.90900 8.01100 11.17500 1.000 61.46000 10 GLU F O 1
ATOM 3146 N N . HIS F 2 12 ? 7.10400 8.44400 9.90700 1.000 59.90000 11 HIS F N 1
ATOM 3147 C CA . HIS F 2 12 ? 6.89600 7.01600 9.69500 1.000 59.27000 11 HIS F CA 1
ATOM 3148 C C . HIS F 2 12 ? 7.98900 6.43000 8.81900 1.000 54.77000 11 HIS F C 1
ATOM 3149 O O . HIS F 2 12 ? 8.41700 5.29100 9.03100 1.000 56.17000 11 HIS F O 1
ATOM 3156 N N . TYR F 2 13 ? 8.43300 7.18200 7.81500 1.000 55.10000 12 TYR F N 1
ATOM 3157 C CA . TYR F 2 13 ? 9.39900 6.64300 6.86600 1.000 54.80000 12 TYR F CA 1
ATOM 3158 C C . TYR F 2 13 ? 10.82100 6.69800 7.42100 1.000 51.94000 12 TYR F C 1
ATOM 3159 O O . TYR F 2 13 ? 11.58900 5.74600 7.25100 1.000 48.53000 12 TYR F O 1
ATOM 3168 N N . SER F 2 14 ? 11.18900 7.79300 8.09500 1.000 56.14000 13 SER F N 1
ATOM 3169 C CA . SER F 2 14 ? 12.46800 7.81400 8.80400 1.000 58.33000 13 SER F CA 1
ATOM 3170 C C . SER F 2 14 ? 12.56700 6.66100 9.80100 1.000 55.13000 13 SER F C 1
ATOM 3171 O O . SER F 2 14 ? 13.60200 5.99200 9.88400 1.000 58.33000 13 SER F O 1
ATOM 3174 N N . ALA F 2 15 ? 11.48500 6.38900 10.54000 1.000 56.19000 14 ALA F N 1
ATOM 3175 C CA . ALA F 2 15 ? 11.50100 5.29100 11.50700 1.000 51.61000 14 ALA F CA 1
ATOM 3176 C C . ALA F 2 15 ? 11.65100 3.93900 10.82400 1.000 57.95000 14 ALA F C 1
ATOM 3177 O O . ALA F 2 15 ? 12.32400 3.04000 11.34900 1.000 57.87000 14 ALA F O 1
ATOM 3179 N N . PHE F 2 16 ? 11.00200 3.75400 9.67200 1.000 50.34000 15 PHE F N 1
ATOM 3180 C CA . PHE F 2 16 ? 11.14900 2.48800 8.96200 1.000 51.98000 15 PHE F CA 1
ATOM 3181 C C . PHE F 2 16 ? 12.56600 2.32800 8.43100 1.000 51.46000 15 PHE F C 1
ATOM 3182 O O . PHE F 2 16 ? 13.11700 1.21600 8.41900 1.000 48.41000 15 PHE F O 1
ATOM 3190 N N . ILE F 2 17 ? 13.16300 3.43300 7.98600 1.000 45.58000 16 ILE F N 1
ATOM 3191 C CA . ILE F 2 17 ? 14.53000 3.40400 7.48400 1.000 50.79000 16 ILE F CA 1
ATOM 3192 C C . ILE F 2 17 ? 15.50300 3.12100 8.62200 1.000 54.49000 16 ILE F C 1
ATOM 3193 O O . ILE F 2 17 ? 16.37400 2.24700 8.51600 1.000 53.23000 16 ILE F O 1
ATOM 3198 N N . ASP F 2 18 ? 15.36200 3.85000 9.73500 1.000 59.64000 17 ASP F N 1
ATOM 3199 C CA . ASP F 2 18 ? 16.18700 3.57200 10.90700 1.000 59.47000 17 ASP F CA 1
ATOM 3200 C C . ASP F 2 18 ? 16.06500 2.11700 11.32900 1.000 58.78000 17 ASP F C 1
ATOM 3201 O O . ASP F 2 18 ? 17.07100 1.46800 11.63300 1.000 59.87000 17 ASP F O 1
ATOM 3206 N N . GLY F 2 19 ? 14.83800 1.58200 11.33900 1.000 56.35000 18 GLY F N 1
ATOM 3207 C CA . GLY F 2 19 ? 14.64100 0.19900 11.74300 1.000 54.66000 18 GLY F CA 1
ATOM 3208 C C . GLY F 2 19 ? 15.25500 -0.79900 10.78500 1.000 55.75000 18 GLY F C 1
ATOM 3209 O O . GLY F 2 19 ? 15.70000 -1.87800 11.20100 1.000 57.58000 18 GLY F O 1
ATOM 3210 N N . GLU F 2 20 ? 15.30000 -0.45900 9.49700 1.000 51.64000 19 GLU F N 1
ATOM 3211 C CA . GLU F 2 20 ? 15.91000 -1.35500 8.52200 1.000 54.42000 19 GLU F CA 1
ATOM 3212 C C . GLU F 2 20 ? 17.42800 -1.35800 8.65500 1.000 55.53000 19 GLU F C 1
ATOM 3213 O O . GLU F 2 20 ? 18.07200 -2.39800 8.48800 1.000 52.71000 19 GLU F O 1
ATOM 3219 N N . ILE F 2 21 ? 18.01800 -0.19800 8.94500 1.000 56.81000 20 ILE F N 1
ATOM 3220 C CA . ILE F 2 21 ? 19.46100 -0.13500 9.14800 1.000 59.41000 20 ILE F CA 1
ATOM 3221 C C . ILE F 2 21 ? 19.85700 -0.89900 10.41000 1.000 60.31000 20 ILE F C 1
ATOM 3222 O O . ILE F 2 21 ? 20.79300 -1.71000 10.39400 1.000 57.64000 20 ILE F O 1
ATOM 3227 N N . ALA F 2 22 ? 19.11300 -0.69300 11.50500 1.000 61.70000 21 ALA F N 1
ATOM 3228 C CA . ALA F 2 22 ? 19.37400 -1.39100 12.76200 1.000 57.01000 21 ALA F CA 1
ATOM 3229 C C . ALA F 2 22 ? 19.34000 -2.90500 12.60800 1.000 60.62000 21 ALA F C 1
ATOM 3230 O O . ALA F 2 22 ? 20.05400 -3.61700 13.32800 1.000 65.99000 21 ALA F O 1
ATOM 3232 N N . ALA F 2 23 ? 18.51100 -3.42200 11.70900 1.000 57.19000 22 ALA F N 1
ATOM 3233 C CA . ALA F 2 23 ? 18.47300 -4.86100 11.48100 1.000 60.36000 22 ALA F CA 1
ATOM 3234 C C . ALA F 2 23 ? 19.63200 -5.35100 10.62700 1.000 58.89000 22 ALA F C 1
ATOM 3235 O O . ALA F 2 23 ? 19.69900 -6.54900 10.33400 1.000 61.13000 22 ALA F O 1
ATOM 3237 N N . GLY F 2 24 ? 20.52700 -4.46300 10.19800 1.000 56.89000 23 GLY F N 1
ATOM 3238 C CA . GLY F 2 24 ? 21.61500 -4.89300 9.34500 1.000 57.14000 23 GLY F CA 1
ATOM 3239 C C . GLY F 2 24 ? 21.21400 -5.34300 7.95900 1.000 60.16000 23 GLY F C 1
ATOM 3240 O O . GLY F 2 24 ? 21.97700 -6.06300 7.30700 1.000 61.06000 23 GLY F O 1
ATOM 3241 N N . ARG F 2 25 ? 20.02900 -4.95000 7.48500 1.000 56.97000 24 ARG F N 1
ATOM 3242 C CA . ARG F 2 25 ? 19.68300 -5.21200 6.09500 1.000 55.23000 24 ARG F CA 1
ATOM 3243 C C . ARG F 2 25 ? 20.27100 -4.15600 5.17300 1.000 53.36000 24 ARG F C 1
ATOM 3244 O O . ARG F 2 25 ? 20.49500 -4.42900 3.98800 1.000 58.56000 24 ARG F O 1
ATOM 3252 N N . TYR F 2 26 ? 20.51900 -2.95500 5.69200 1.000 49.94000 25 TYR F N 1
ATOM 3253 C CA . TYR F 2 26 ? 21.09500 -1.86800 4.91400 1.000 50.82000 25 TYR F CA 1
ATOM 3254 C C . TYR F 2 26 ? 22.01400 -1.04400 5.80100 1.000 52.14000 25 TYR F C 1
ATOM 3255 O O . TYR F 2 26 ? 21.90500 -1.05700 7.02900 1.000 51.26000 25 TYR F O 1
ATOM 3264 N N . ARG F 2 27 ? 22.91900 -0.30500 5.16100 1.000 54.08000 26 ARG F N 1
ATOM 3265 C CA . ARG F 2 27 ? 23.95400 0.42300 5.87700 1.000 55.72000 26 ARG F CA 1
ATOM 3266 C C . ARG F 2 27 ? 23.74500 1.93100 5.89300 1.000 54.89000 26 ARG F C 1
ATOM 3267 O O . ARG F 2 27 ? 24.42900 2.61700 6.65400 1.000 52.92000 26 ARG F O 1
ATOM 3275 N N . SER F 2 28 ? 22.82300 2.46400 5.09500 1.000 51.50000 27 SER F N 1
ATOM 3276 C CA . SER F 2 28 ? 22.61500 3.90400 5.05500 1.000 49.51000 27 SER F CA 1
ATOM 3277 C C . SER F 2 28 ? 21.20400 4.19100 4.55200 1.000 50.00000 27 SER F C 1
ATOM 3278 O O . SER F 2 28 ? 20.57100 3.34700 3.91000 1.000 46.32000 27 SER F O 1
ATOM 3281 N N . ALA F 2 29 ? 20.71400 5.39200 4.87800 1.000 46.10000 28 ALA F N 1
ATOM 3282 C CA . ALA F 2 29 ? 19.41400 5.82800 4.38500 1.000 47.81000 28 ALA F CA 1
ATOM 3283 C C . ALA F 2 29 ? 19.36100 5.76400 2.86500 1.000 46.66000 28 ALA F C 1
ATOM 3284 O O . ALA F 2 29 ? 18.39400 5.25700 2.29500 1.000 38.06000 28 ALA F O 1
ATOM 3286 N N . SER F 2 30 ? 20.40500 6.26800 2.19400 1.000 44.72000 29 SER F N 1
ATOM 3287 C CA . SER F 2 30 ? 20.45500 6.22800 0.73400 1.000 46.14000 29 SER F CA 1
ATOM 3288 C C . SER F 2 30 ? 20.32600 4.80300 0.21200 1.000 42.88000 29 SER F C 1
ATOM 3289 O O . SER F 2 30 ? 19.65400 4.56400 -0.79600 1.000 43.09000 29 SER F O 1
ATOM 3292 N N . GLU F 2 31 ? 20.95300 3.84200 0.89100 1.000 46.58000 30 GLU F N 1
ATOM 3293 C CA . GLU F 2 31 ? 20.85900 2.45600 0.46000 1.000 43.36000 30 GLU F CA 1
ATOM 3294 C C . GLU F 2 31 ? 19.41400 1.95700 0.50600 1.000 40.36000 30 GLU F C 1
ATOM 3295 O O . GLU F 2 31 ? 18.94100 1.32300 -0.44400 1.000 39.75000 30 GLU F O 1
ATOM 3301 N N . VAL F 2 32 ? 18.69900 2.24600 1.59800 1.000 41.86000 31 VAL F N 1
ATOM 3302 C CA . VAL F 2 32 ? 17.30000 1.83800 1.71500 1.000 40.67000 31 VAL F CA 1
ATOM 3303 C C . VAL F 2 32 ? 16.48800 2.42200 0.56800 1.000 41.78000 31 VAL F C 1
ATOM 3304 O O . VAL F 2 32 ? 15.71800 1.71600 -0.09600 1.000 35.60000 31 VAL F O 1
ATOM 3308 N N . ILE F 2 33 ? 16.66000 3.72400 0.31600 1.000 36.68000 32 ILE F N 1
ATOM 3309 C CA . ILE F 2 33 ? 15.87100 4.39800 -0.71200 1.000 35.23000 32 ILE F CA 1
ATOM 3310 C C . ILE F 2 33 ? 16.20600 3.84800 -2.09500 1.000 37.86000 32 ILE F C 1
ATOM 3311 O O . ILE F 2 33 ? 15.30900 3.58700 -2.91200 1.000 34.25000 32 ILE F O 1
ATOM 3316 N N . ARG F 2 34 ? 17.50200 3.64500 -2.37100 1.000 36.54000 33 ARG F N 1
ATOM 3317 C CA . ARG F 2 34 ? 17.92700 3.03100 -3.62900 1.000 37.67000 33 ARG F CA 1
ATOM 3318 C C . ARG F 2 34 ? 17.30900 1.64500 -3.79000 1.000 39.01000 33 ARG F C 1
ATOM 3319 O O . ARG F 2 34 ? 16.85900 1.27100 -4.88300 1.000 37.77000 33 ARG F O 1
ATOM 3327 N N . SER F 2 35 ? 17.30400 0.87400 -2.70500 1.000 35.66000 34 SER F N 1
ATOM 3328 C CA . SER F 2 35 ? 16.68300 -0.44900 -2.69500 1.000 40.69000 34 SER F CA 1
ATOM 3329 C C . SER F 2 35 ? 15.17500 -0.36200 -2.93000 1.000 38.02000 34 SER F C 1
ATOM 3330 O O . SER F 2 35 ? 14.60200 -1.16100 -3.68400 1.000 33.78000 34 SER F O 1
ATOM 3333 N N . ALA F 2 36 ? 14.51500 0.61400 -2.30100 1.000 32.81000 35 ALA F N 1
ATOM 3334 C CA . ALA F 2 36 ? 13.08500 0.79900 -2.52700 1.000 32.80000 35 ALA F CA 1
ATOM 3335 C C . ALA F 2 36 ? 12.80500 1.23100 -3.97100 1.000 34.97000 35 ALA F C 1
ATOM 3336 O O . ALA F 2 36 ? 11.88300 0.71300 -4.61800 1.000 33.70000 35 ALA F O 1
ATOM 3338 N N . LEU F 2 37 ? 13.62400 2.13500 -4.51100 1.000 32.43000 36 LEU F N 1
ATOM 3339 C CA . LEU F 2 37 ? 13.44600 2.57300 -5.89200 1.000 36.19000 36 LEU F CA 1
ATOM 3340 C C . LEU F 2 37 ? 13.69900 1.43800 -6.88300 1.000 35.36000 36 LEU F C 1
ATOM 3341 O O . LEU F 2 37 ? 13.04800 1.36600 -7.93400 1.000 36.19000 36 LEU F O 1
ATOM 3346 N N . ARG F 2 38 ? 14.65700 0.56000 -6.58300 1.000 36.03000 37 ARG F N 1
ATOM 3347 C CA . ARG F 2 38 ? 14.91800 -0.58600 -7.45500 1.000 39.67000 37 ARG F CA 1
ATOM 3348 C C . ARG F 2 38 ? 13.69700 -1.50100 -7.52700 1.000 37.36000 37 ARG F C 1
ATOM 3349 O O . ARG F 2 38 ? 13.29600 -1.94100 -8.61300 1.000 37.72000 37 ARG F O 1
ATOM 3357 N N . LEU F 2 39 ? 13.08600 -1.78000 -6.37700 1.000 32.17000 38 LEU F N 1
ATOM 3358 C CA . LEU F 2 39 ? 11.84800 -2.55700 -6.35800 1.000 37.36000 38 LEU F CA 1
ATOM 3359 C C . LEU F 2 39 ? 10.75500 -1.88100 -7.19100 1.000 37.62000 38 LEU F C 1
ATOM 3360 O O . LEU F 2 39 ? 10.11500 -2.51800 -8.03500 1.000 35.16000 38 LEU F O 1
ATOM 3365 N N . LEU F 2 40 ? 10.55100 -0.57100 -7.00400 1.000 35.45000 39 LEU F N 1
ATOM 3366 C CA . LEU F 2 40 ? 9.49100 0.08700 -7.77000 1.000 40.14000 39 LEU F CA 1
ATOM 3367 C C . LEU F 2 40 ? 9.81400 0.09700 -9.25900 1.000 38.75000 39 LEU F C 1
ATOM 3368 O O . LEU F 2 40 ? 8.93500 -0.17300 -10.08900 1.000 39.35000 39 LEU F O 1
ATOM 3373 N N . GLU F 2 41 ? 11.07000 0.40000 -9.62000 1.000 35.27000 40 GLU F N 1
ATOM 3374 C CA . GLU F 2 41 ? 11.43100 0.40100 -11.03400 1.000 37.91000 40 GLU F CA 1
ATOM 3375 C C . GLU F 2 41 ? 11.17700 -0.96500 -11.67000 1.000 39.13000 40 GLU F C 1
ATOM 3376 O O . GLU F 2 41 ? 10.62000 -1.05600 -12.77300 1.000 39.81000 40 GLU F O 1
ATOM 3382 N N . ASP F 2 42 ? 11.56600 -2.04100 -10.98600 1.000 38.74000 41 ASP F N 1
ATOM 3383 C CA . ASP F 2 42 ? 11.38300 -3.37400 -11.56200 1.000 41.63000 41 ASP F CA 1
ATOM 3384 C C . ASP F 2 42 ? 9.89700 -3.69400 -11.72800 1.000 41.03000 41 ASP F C 1
ATOM 3385 O O . ASP F 2 42 ? 9.46100 -4.13400 -12.79600 1.000 47.85000 41 ASP F O 1
ATOM 3390 N N . ARG F 2 43 ? 9.10300 -3.43700 -10.68800 1.000 37.12000 42 ARG F N 1
ATOM 3391 C CA . ARG F 2 43 ? 7.66200 -3.63400 -10.75500 1.000 39.41000 42 ARG F CA 1
ATOM 3392 C C . ARG F 2 43 ? 7.05100 -2.88600 -11.93100 1.000 45.95000 42 ARG F C 1
ATOM 3393 O O . ARG F 2 43 ? 6.33600 -3.47600 -12.75000 1.000 45.91000 42 ARG F O 1
ATOM 3401 N N . GLU F 2 44 ? 7.33400 -1.58300 -12.03900 1.000 40.95000 43 GLU F N 1
ATOM 3402 C CA . GLU F 2 44 ? 6.75200 -0.78800 -13.11300 1.000 42.06000 43 GLU F CA 1
ATOM 3403 C C . GLU F 2 44 ? 7.22600 -1.27700 -14.47600 1.000 46.50000 43 GLU F C 1
ATOM 3404 O O . GLU F 2 44 ? 6.46200 -1.25100 -15.45000 1.000 49.78000 43 GLU F O 1
ATOM 3410 N N . THR F 2 45 ? 8.47700 -1.74200 -14.56400 1.000 44.68000 44 THR F N 1
ATOM 3411 C CA . THR F 2 45 ? 8.98200 -2.27500 -15.83100 1.000 49.06000 44 THR F CA 1
ATOM 3412 C C . THR F 2 45 ? 8.25700 -3.56200 -16.22900 1.000 52.87000 44 THR F C 1
ATOM 3413 O O . THR F 2 45 ? 7.89800 -3.75400 -17.39700 1.000 53.64000 44 THR F O 1
ATOM 3417 N N . GLN F 2 46 ? 8.06900 -4.47900 -15.27600 1.000 49.16000 45 GLN F N 1
ATOM 3418 C CA . GLN F 2 46 ? 7.33200 -5.70100 -15.57300 1.000 49.24000 45 GLN F CA 1
ATOM 3419 C C . GLN F 2 46 ? 5.92000 -5.38800 -16.04600 1.000 49.26000 45 GLN F C 1
ATOM 3420 O O . GLN F 2 46 ? 5.42700 -5.99700 -17.00100 1.000 51.73000 45 GLN F O 1
ATOM 3426 N N . LEU F 2 47 ? 5.25800 -4.43200 -15.39600 1.000 47.46000 46 LEU F N 1
ATOM 3427 C CA . LEU F 2 47 ? 3.86900 -4.14300 -15.73000 1.000 52.26000 46 LEU F CA 1
ATOM 3428 C C . LEU F 2 47 ? 3.75900 -3.43000 -17.07400 1.000 55.62000 46 LEU F C 1
ATOM 3429 O O . LEU F 2 47 ? 2.86300 -3.73600 -17.87300 1.000 54.54000 46 LEU F O 1
ATOM 3434 N N . ARG F 2 48 ? 4.66800 -2.48900 -17.35000 1.000 49.98000 47 ARG F N 1
ATOM 3435 C CA . ARG F 2 48 ? 4.70900 -1.88200 -18.67600 1.000 56.03000 47 ARG F CA 1
ATOM 3436 C C . ARG F 2 48 ? 4.98800 -2.93000 -19.74700 1.000 57.74000 47 ARG F C 1
ATOM 3437 O O . ARG F 2 48 ? 4.40400 -2.88600 -20.83500 1.000 57.57000 47 ARG F O 1
ATOM 3445 N N . ALA F 2 49 ? 5.86300 -3.89400 -19.45000 1.000 53.71000 48 ALA F N 1
ATOM 3446 C CA . ALA F 2 49 ? 6.17300 -4.92800 -20.43200 1.000 50.70000 48 ALA F CA 1
ATOM 3447 C C . ALA F 2 49 ? 4.97200 -5.83000 -20.68000 1.000 60.89000 48 ALA F C 1
ATOM 3448 O O . ALA F 2 49 ? 4.74000 -6.26600 -21.81400 1.000 61.93000 48 ALA F O 1
ATOM 3450 N N . LEU F 2 50 ? 4.21200 -6.14600 -19.62800 1.000 59.67000 49 LEU F N 1
ATOM 3451 C CA . LEU F 2 50 ? 2.98600 -6.91000 -19.82500 1.000 59.07000 49 LEU F CA 1
ATOM 3452 C C . LEU F 2 50 ? 1.93700 -6.07500 -20.55000 1.000 60.36000 49 LEU F C 1
ATOM 3453 O O . LEU F 2 50 ? 1.20800 -6.59000 -21.40700 1.000 61.49000 49 LEU F O 1
ATOM 3458 N N . ARG F 2 51 ? 1.85700 -4.78400 -20.22500 1.000 56.18000 50 ARG F N 1
ATOM 3459 C CA . ARG F 2 51 ? 0.86700 -3.91100 -20.84800 1.000 63.85000 50 ARG F CA 1
ATOM 3460 C C . ARG F 2 51 ? 1.13300 -3.76600 -22.33800 1.000 68.99000 50 ARG F C 1
ATOM 3461 O O . ARG F 2 51 ? 0.22600 -3.92000 -23.16800 1.000 65.98000 50 ARG F O 1
ATOM 3469 N N . GLU F 2 52 ? 2.38100 -3.47400 -22.69700 1.000 64.82000 51 GLU F N 1
ATOM 3470 C CA . GLU F 2 52 ? 2.71200 -3.31600 -24.10300 1.000 67.39000 51 GLU F CA 1
ATOM 3471 C C . GLU F 2 52 ? 2.58000 -4.64100 -24.85200 1.000 66.07000 51 GLU F C 1
ATOM 3472 O O . GLU F 2 52 ? 2.12700 -4.65400 -26.00300 1.000 70.34000 51 GLU F O 1
ATOM 3478 N N . ALA F 2 53 ? 2.91100 -5.76400 -24.20600 1.000 64.43000 52 ALA F N 1
ATOM 3479 C CA . ALA F 2 53 ? 2.72200 -7.06700 -24.84100 1.000 64.78000 52 ALA F CA 1
ATOM 3480 C C . ALA F 2 53 ? 1.25900 -7.30100 -25.20800 1.000 62.69000 52 ALA F C 1
ATOM 3481 O O . ALA F 2 53 ? 0.95800 -7.78600 -26.30300 1.000 65.67000 52 ALA F O 1
ATOM 3483 N N . LEU F 2 54 ? 0.33800 -6.94500 -24.31100 1.000 60.62000 53 LEU F N 1
ATOM 3484 C CA . LEU F 2 54 ? -1.08600 -7.07500 -24.60700 1.000 64.28000 53 LEU F CA 1
ATOM 3485 C C . LEU F 2 54 ? -1.52200 -6.12700 -25.72100 1.000 67.23000 53 LEU F C 1
ATOM 3486 O O . LEU F 2 54 ? -2.36500 -6.48700 -26.55300 1.000 64.92000 53 LEU F O 1
ATOM 3491 N N . GLU F 2 55 ? -0.97900 -4.90500 -25.74700 1.000 65.72000 54 GLU F N 1
ATOM 3492 C CA . GLU F 2 55 ? -1.30000 -3.98500 -26.83500 1.000 65.14000 54 GLU F CA 1
ATOM 3493 C C . GLU F 2 55 ? -0.79900 -4.49800 -28.18300 1.000 67.23000 54 GLU F C 1
ATOM 3494 O O . GLU F 2 55 ? -1.32800 -4.09600 -29.22400 1.000 70.68000 54 GLU F O 1
ATOM 3500 N N . ALA F 2 56 ? 0.19500 -5.38300 -28.18400 1.000 68.34000 55 ALA F N 1
ATOM 3501 C CA . ALA F 2 56 ? 0.67400 -6.02500 -29.40400 1.000 68.37000 55 ALA F CA 1
ATOM 3502 C C . ALA F 2 56 ? -0.18600 -7.23200 -29.77200 1.000 69.86000 55 ALA F C 1
ATOM 3503 O O . ALA F 2 56 ? -1.41800 -7.17100 -29.73900 1.000 74.71000 55 ALA F O 1
#

Sequence (438 aa):
SSRYLLSPAAQAHLEEIWDCTYDRWGVDQAEQYLRELQHAIDRAAANPRIGRACDEIRPGYRKLSAGSHTLFYRVTGEGTIDVVRVLHQRMDVDSRYLLSPAAQAHLEEIWDCTYDRWGVDQAEQYLRELQHAIDRAAANPRIGRACDEIRPGYRKLSAGSHTLFYRVTGEGTIDVVRVLHQRMDVDKNTSFVLDEHYSAFIDGEIAAGRYRSASEVIRSALRLLEDRETQLRALREALEAGERSGSSTPFDFDGFLGRKRADASRLDEHYSAFIDGEIAAGRYRSASEVIRSALRLLEDRETQLRALREALEAGERSGSSTPFDFDGFLGRKRADASRTSFVLDEHYSAFIDGEIAAGRYRSASEVIRSALRLLEDRETQLRALREALELDEHYSAFIDGEIAAGRYRSASEVIRSALRLLEDRETQLRALREALEA

Solvent-accessible surface area: 21100 Å² total; per-residue (Å²): 106,68,136,24,44,0,1,50,24,0,43,54,39,0,72,101,15,6,52,85,24,72,117,180,79,29,43,94,10,0,39,54,12,0,69,1,0,26,39,0,0,31,17,0,7,56,43,28,164,13,0,136,54,0,76,118,9,51,110,48,3,55,35,19,14,0,1,28,15,1,0,0,0,89,68,49,92,133,40,11,0,12,0,0,47,1,6,51,55,165,51,25,18,145,118,108,7,41,1,2,49,27,0,44,67,45,0,55,114,13,7,49,80,20,76,120,148,52,30,35,96,18,0,42,37,14,0,66,6,2,30,33,0,0,50,17,0,6,60,51,25,170,30,1,159,45,0,80,97,5,56,112,49,2,57,17,11,13,4,3,24,16,2,0,0,0,87,65,40,88,129,60,25,0,9,0,1,49,1,6,68,68,197,42,26,24,97,186,91,56,81,36,121,16,52,150,100,24,16,62,19,0,90,38,3,66,91,48,18,4,5,119,40,13,16,1,0,0,2,8,0,1,13,32,6,56,11,48,17,16,61,8,97,13,0,52,70,13,0,59,46,0,43,176,42,36,101,25,62,85,21,94,5,95,36,10,1,40,115,27,88,54,73,42,94,244,115,51,149,100,29,45,69,22,10,91,37,11,61,86,61,4,47,5,102,37,47,47,1,0,40,16,9,0,6,9,28,8,21,3,88,18,11,55,17,65,8,0,63,68,13,0,51,52,0,52,177,46,34,103,26,63,100,42,94,5,87,14,24,1,38,158,23,85,53,73,38,97,222,65,75,10,79,0,33,84,84,12,17,62,34,3,86,39,7,54,93,53,67,105,29,219,47,26,54,52,0,5,107,30,0,0,156,38,2,35,65,71,3,66,123,12,70,56,50,47,131,90,33,162,230,47,153,46,9,46,64,21,16,97,39,12,57,92,56,66,89,29,213,47,50,51,36,0,38,91,14,0,0,144,32,4,42,76,72,14,78,114,34,86,57,56,102,91,64,32,108,119

Organism: Mycobacterium tuberculosis (strain ATCC 25618 / H37Rv) (NCBI:txid83332)